Protein AF-A0A8H6WU36-F1 (afdb_monomer_lite)

Foldseek 3Di:
DVLVLVLLLLVLVLLLVLLVLLQWFFFWAFEKEKEWFWWQFQFDPPDQQPPVRLVVLLVVLLLLLVCCVVVVVQFADQQDHQLKGWTFTDPPDLDFFKWKTKMKGKFKAKAFFPFPAAFEDDPQWTWGQGPQRWIWIDHQAFQQWKAWTQTDFDLWTKIKHSAFAAFPVRDTADWGAHVVARPNPRGTITIMIMAIDMDIKMFIAGSPSSGTDDIPPDSQDPGHDHDHDPPDHNVCGPCVSPCCPPSPSLSSSLSSSVSSNPLPFDQPDLPDDDDPRGHGQRSLRVLCCVQQVTDDRPDPDRDHGYPSSVSSSVSSVSSSSSVSSSQPPPDPPDPRPRPGDIMMGIDTDTDGDTDGDVVSVVSSVVSVVSSVVSVVVVVVVPPDPDDDPDPDPDVVVVVVVVVPDVVVVVLVVPQPDDDPVSVVVSVVVVVVVVQPPDPDPSVVVVVVVVVVVVVVVVVVVLVVLVPPPDDDVVSVVSVVVSVVSVVVSVVVSVVSRDRDHDYDYHYDYDDDDDDDDDDPPPDDPDSVVVVVVVSVVD

Secondary structure (DSSP, 8-state):
-THHHHHHHHHHHHHHHHHHHTS-EEEEEEEEEEEEEEEEPPBP--S---HHHHHHHHHHHHHHGGGHHHHTSTTS-TTEETTEEEPEEPTT---SSEEEEEEEEEEEEEEE----S-EEEETTEEEEE-TTSPEEEEE---TT-EEE-B-SS-SSEEEEESS-EE-TTSPBPPEEEEEEEETTTEEEEEEEEEEEEEEEEEEEEETTT--EEEEES----S-----BPP---GGGTSSGGG-TTSS-HHHHHHHHHHHHS---PBPS-TTS---TTPPPBPHHHHHHHHHTTPPPTT----PPEEHHHHHHHHHHHHHHHHHHHHHT--STT----B--EEEEEEEEEEEEEEE--HHHHHHHHHHHHHHHHHHHHHHHT-------S--SS-HHHHHHHHHH-HHHHHHHHT-SS--HHHHHHHHHHHHHHHHTT--S-HHHHHHHHHHHHHHHHHHHHHHHHTTSTT--HHHHHHHHHHHHHHHHHHHHHTT-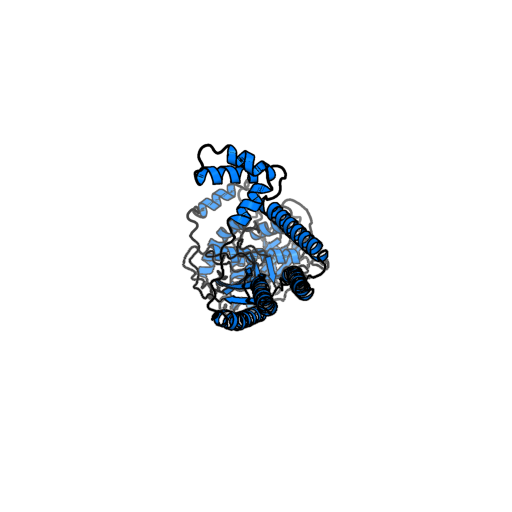-------EEEEE-------PPPPP-TT---HHHHHHHHTTT-

pLDDT: mean 71.91, std 16.68, range [32.38, 98.12]

Sequence (538 aa):
MAALPVATYLAAIFGLHITSSSLFSLVVFNSTRTYSLPTQGLPAFNGTPSSDTVENMIMHTSGSLYFLPSILSNDGNPGLHGGTLYDVLDNARTVPGNATVHATGFNMTCGFLAVPKPFTESNGEWSTLGPSNESLMVMSTQPGIISRVTTANSSMIVFYSTIPIIDSDGQQGPLVPLDPPMNTSIASIQVFQCSLSLVDQVASIDSQTQQIHAVAPDFTKTTSRWIQSPVLAASDLDNGYQNISNGNDLIDAWLTWYKYIPQSAFFLDNNAPPVLGDPKISFSDLYFIQKLNLPAANHTDTRNITLHDFENALSTVVCLHVFGQVSINVHHEFTLSTHSRIGNVIESFAETQLELNPISLFAGLAVSIALMAVSLPLLQSSGVDEDPPINGTGILHAIWMYRNHPELQKTLEHVEHPTDENLRAAGMTLATRRGLQKDQLLTVTHDNAAAWAGIGAALASLWNQMKIPDTPIMGMLSVLTYLAAVLGLHITSSSLFSLVASTSTRTFVTETQSLPAFPPVIGAPDVFDMMTYVAGSF

Structure (mmCIF, N/CA/C/O backbone):
data_AF-A0A8H6WU36-F1
#
_entry.id   AF-A0A8H6WU36-F1
#
loop_
_atom_site.group_PDB
_atom_site.id
_atom_site.type_symbol
_atom_site.label_atom_id
_atom_site.label_alt_id
_atom_site.label_comp_id
_atom_site.label_asym_id
_atom_site.label_entity_id
_atom_site.label_seq_id
_atom_site.pdbx_PDB_ins_code
_atom_site.Cartn_x
_atom_site.Cartn_y
_atom_site.Cartn_z
_atom_site.occupancy
_atom_site.B_iso_or_equiv
_atom_site.auth_seq_id
_atom_site.auth_comp_id
_atom_site.auth_asym_id
_atom_site.auth_atom_id
_atom_site.pdbx_PDB_model_num
ATOM 1 N N . MET A 1 1 ? 31.314 -7.205 -84.774 1.00 50.75 1 MET A N 1
ATOM 2 C CA . MET A 1 1 ? 31.589 -7.983 -83.541 1.00 50.75 1 MET A CA 1
ATOM 3 C C . MET A 1 1 ? 31.683 -7.139 -82.258 1.00 50.75 1 MET A C 1
ATOM 5 O O . MET A 1 1 ? 31.743 -7.725 -81.190 1.00 50.75 1 MET A O 1
ATOM 9 N N . ALA A 1 2 ? 31.589 -5.801 -82.303 1.00 53.50 2 ALA A N 1
ATOM 10 C CA . ALA A 1 2 ? 31.681 -4.943 -81.108 1.00 53.50 2 ALA A CA 1
ATOM 11 C C . ALA A 1 2 ? 30.460 -4.969 -80.152 1.00 53.50 2 ALA A C 1
ATOM 13 O O . ALA A 1 2 ? 30.521 -4.407 -79.066 1.00 53.50 2 ALA A O 1
ATOM 14 N N . ALA A 1 3 ? 29.350 -5.619 -80.523 1.00 53.78 3 ALA A N 1
ATOM 15 C CA . ALA A 1 3 ? 28.119 -5.599 -79.724 1.00 53.78 3 ALA A CA 1
ATOM 16 C C . ALA A 1 3 ? 28.202 -6.441 -78.437 1.00 53.78 3 ALA A C 1
ATOM 18 O O . ALA A 1 3 ? 27.632 -6.059 -77.421 1.00 53.78 3 ALA A O 1
ATOM 19 N N . LEU A 1 4 ? 28.928 -7.564 -78.462 1.00 62.31 4 LEU A N 1
ATOM 20 C CA . LEU A 1 4 ? 29.049 -8.462 -77.312 1.00 62.31 4 LEU A CA 1
ATOM 21 C C . LEU A 1 4 ? 29.760 -7.803 -76.111 1.00 62.31 4 LEU A C 1
ATOM 23 O O . LEU A 1 4 ? 29.192 -7.827 -75.025 1.00 62.31 4 LEU A O 1
ATOM 27 N N . PRO A 1 5 ? 30.936 -7.159 -76.260 1.00 62.81 5 PRO A N 1
ATOM 28 C CA . PRO A 1 5 ? 31.595 -6.506 -75.128 1.00 62.81 5 PRO A CA 1
ATOM 29 C C . PRO A 1 5 ? 30.802 -5.328 -74.548 1.00 62.81 5 PRO A C 1
ATOM 31 O O . PRO A 1 5 ? 30.776 -5.158 -73.331 1.00 62.81 5 PRO A O 1
ATOM 34 N N . VAL A 1 6 ? 30.111 -4.551 -75.392 1.00 65.19 6 VAL A N 1
ATOM 35 C CA . VAL A 1 6 ? 29.241 -3.455 -74.932 1.00 65.19 6 VAL A CA 1
ATOM 36 C C . VAL A 1 6 ? 28.045 -4.006 -74.154 1.00 65.19 6 VAL A C 1
ATOM 38 O O . VAL A 1 6 ? 27.738 -3.506 -73.074 1.00 65.19 6 VAL A O 1
ATOM 41 N N . ALA A 1 7 ? 27.408 -5.072 -74.650 1.00 64.75 7 ALA A N 1
ATOM 42 C CA . ALA A 1 7 ? 26.306 -5.728 -73.952 1.00 64.75 7 ALA A CA 1
ATOM 43 C C . ALA A 1 7 ? 26.747 -6.301 -72.596 1.00 64.75 7 ALA A C 1
ATOM 45 O O . ALA A 1 7 ? 26.042 -6.125 -71.606 1.00 64.75 7 ALA A O 1
ATOM 46 N N . THR A 1 8 ? 27.928 -6.921 -72.521 1.00 66.06 8 THR A N 1
ATOM 47 C CA . THR A 1 8 ? 28.456 -7.474 -71.267 1.00 66.06 8 THR A CA 1
ATOM 48 C C . THR A 1 8 ? 28.835 -6.380 -70.264 1.00 66.06 8 THR A C 1
ATOM 50 O O . THR A 1 8 ? 28.520 -6.502 -69.082 1.00 66.06 8 THR A O 1
ATOM 53 N N . TYR A 1 9 ? 29.449 -5.283 -70.717 1.00 68.06 9 TYR A N 1
ATOM 54 C CA . TYR A 1 9 ? 29.751 -4.127 -69.866 1.00 68.06 9 TYR A CA 1
ATOM 55 C C . TYR A 1 9 ? 28.473 -3.497 -69.291 1.00 68.06 9 TYR A C 1
ATOM 57 O O . TYR A 1 9 ? 28.371 -3.269 -68.086 1.00 68.06 9 TYR A O 1
ATOM 65 N N . LEU A 1 10 ? 27.453 -3.294 -70.128 1.00 63.56 10 LEU A N 1
ATOM 66 C CA . LEU A 1 10 ? 26.166 -2.752 -69.692 1.00 63.56 10 LEU A CA 1
ATOM 67 C C . LEU A 1 10 ? 25.414 -3.705 -68.753 1.00 63.56 10 LEU A C 1
ATOM 69 O O . LEU A 1 10 ? 24.852 -3.245 -67.761 1.00 63.56 10 LEU A O 1
ATOM 73 N N . ALA A 1 11 ? 25.441 -5.016 -69.014 1.00 65.50 11 ALA A N 1
ATOM 74 C CA . ALA A 1 11 ? 24.825 -6.033 -68.157 1.00 65.50 11 ALA A CA 1
ATOM 75 C C . ALA A 1 11 ? 25.452 -6.093 -66.757 1.00 65.50 11 ALA A C 1
ATOM 77 O O . ALA A 1 11 ? 24.795 -6.483 -65.790 1.00 65.50 11 ALA A O 1
ATOM 78 N N . ALA A 1 12 ? 26.708 -5.684 -66.624 1.00 61.34 12 ALA A N 1
ATOM 79 C CA . ALA A 1 12 ? 27.397 -5.768 -65.357 1.00 61.34 12 ALA A CA 1
ATOM 80 C C . ALA A 1 12 ? 27.453 -4.405 -64.618 1.00 61.34 12 ALA A C 1
ATOM 82 O O . ALA A 1 12 ? 27.356 -4.394 -63.393 1.00 61.34 12 ALA A O 1
ATOM 83 N N . ILE A 1 13 ? 27.372 -3.251 -65.308 1.00 65.44 13 ILE A N 1
ATOM 84 C CA . ILE A 1 13 ? 26.910 -1.991 -64.672 1.00 65.44 13 ILE A CA 1
ATOM 85 C C . ILE A 1 13 ? 25.492 -2.176 -64.119 1.00 65.44 13 ILE A C 1
ATOM 87 O O . ILE A 1 13 ? 25.190 -1.746 -63.007 1.00 65.44 13 ILE A O 1
ATOM 91 N N . PHE A 1 14 ? 24.640 -2.868 -64.877 1.00 63.31 14 PHE A N 1
ATOM 92 C CA . PHE A 1 14 ? 23.289 -3.230 -64.468 1.00 63.31 14 PHE A CA 1
ATOM 93 C C . PHE A 1 14 ? 23.292 -4.013 -63.149 1.00 63.31 14 PHE A C 1
ATOM 95 O O . PHE A 1 14 ? 22.656 -3.559 -62.203 1.00 63.31 14 PHE A O 1
ATOM 102 N N . GLY A 1 15 ? 24.076 -5.094 -63.032 1.00 64.38 15 GLY A N 1
ATOM 103 C CA . GLY A 1 15 ? 24.203 -5.861 -61.784 1.00 64.38 15 GLY A CA 1
ATOM 104 C C . GLY A 1 15 ? 24.750 -5.054 -60.590 1.00 64.38 15 GLY A C 1
ATOM 105 O O . GLY A 1 15 ? 24.303 -5.244 -59.455 1.00 64.38 15 GLY A O 1
ATOM 106 N N . LEU A 1 16 ? 25.662 -4.104 -60.831 1.00 63.91 16 LEU A N 1
ATOM 107 C CA . LEU A 1 16 ? 26.177 -3.204 -59.793 1.00 63.91 16 LEU A CA 1
ATOM 108 C C . LEU A 1 16 ? 25.069 -2.291 -59.246 1.00 63.91 16 LEU A C 1
ATOM 110 O O . LEU A 1 16 ? 24.981 -2.055 -58.041 1.00 63.91 16 LEU A O 1
ATOM 114 N N . HIS A 1 17 ? 24.182 -1.809 -60.119 1.00 60.75 17 HIS A N 1
ATOM 115 C CA . HIS A 1 17 ? 23.108 -0.917 -59.699 1.00 60.75 17 HIS A CA 1
ATOM 116 C C . HIS A 1 17 ? 22.026 -1.657 -58.893 1.00 60.75 17 HIS A C 1
ATOM 118 O O . HIS A 1 17 ? 21.604 -1.139 -57.859 1.00 60.75 17 HIS A O 1
ATOM 124 N N . ILE A 1 18 ? 21.668 -2.898 -59.276 1.00 61.38 18 ILE A N 1
ATOM 125 C CA . ILE A 1 18 ? 20.748 -3.767 -58.498 1.00 61.38 18 ILE A CA 1
ATOM 126 C C . ILE A 1 18 ? 21.244 -3.940 -57.071 1.00 61.38 18 ILE A C 1
ATOM 128 O O . ILE A 1 18 ? 20.507 -3.767 -56.102 1.00 61.38 18 ILE A O 1
ATOM 132 N N . THR A 1 19 ? 22.518 -4.302 -56.959 1.00 59.25 19 THR A N 1
ATOM 133 C CA . THR A 1 19 ? 23.109 -4.674 -55.681 1.00 59.25 19 THR A CA 1
ATOM 134 C C . THR A 1 19 ? 23.214 -3.444 -54.789 1.00 59.25 19 THR A C 1
ATOM 136 O O . THR A 1 19 ? 22.813 -3.531 -53.631 1.00 59.25 19 THR A O 1
ATOM 139 N N . SER A 1 20 ? 23.561 -2.274 -55.346 1.00 62.53 20 SER A N 1
ATOM 140 C CA . SER A 1 20 ? 23.655 -1.005 -54.608 1.00 62.53 20 SER A CA 1
ATOM 141 C C . SER A 1 20 ? 22.370 -0.596 -53.873 1.00 62.53 20 SER A C 1
ATOM 143 O O . SER A 1 20 ? 22.440 -0.187 -52.717 1.00 62.53 20 SER A O 1
ATOM 145 N N . SER A 1 21 ? 21.192 -0.767 -54.484 1.00 57.16 21 SER A N 1
ATOM 146 C CA . SER A 1 21 ? 19.910 -0.385 -53.867 1.00 57.16 21 SER A CA 1
ATOM 147 C C . SER A 1 21 ? 19.426 -1.383 -52.810 1.00 57.16 21 SER A C 1
ATOM 149 O O . SER A 1 21 ? 18.617 -1.031 -51.961 1.00 57.16 21 SER A O 1
ATOM 151 N N . SER A 1 22 ? 19.944 -2.613 -52.838 1.00 58.41 22 SER A N 1
ATOM 152 C CA . SER A 1 22 ? 19.630 -3.688 -51.885 1.00 58.41 22 SER A CA 1
ATOM 153 C C . SER A 1 22 ? 20.621 -3.806 -50.717 1.00 58.41 22 SER A C 1
ATOM 155 O O . SER A 1 22 ? 20.485 -4.706 -49.889 1.00 58.41 22 SER A O 1
ATOM 157 N N . LEU A 1 23 ? 21.640 -2.935 -50.658 1.00 56.81 23 LEU A N 1
ATOM 158 C CA . LEU A 1 23 ? 22.662 -2.955 -49.602 1.00 56.81 23 LEU A CA 1
ATOM 159 C C . LEU A 1 23 ? 22.150 -2.440 -48.256 1.00 56.81 23 LEU A C 1
ATOM 161 O O . LEU A 1 23 ? 22.728 -2.773 -47.224 1.00 56.81 23 LEU A O 1
ATOM 165 N N . PHE A 1 24 ? 21.086 -1.640 -48.254 1.00 56.44 24 PHE A N 1
ATOM 166 C CA . PHE A 1 24 ? 20.629 -0.945 -47.059 1.00 56.44 24 PHE A CA 1
ATOM 167 C C . PHE A 1 24 ? 19.189 -1.334 -46.744 1.00 56.44 24 PHE A C 1
ATOM 169 O O . PHE A 1 24 ? 18.258 -0.753 -47.285 1.00 56.44 24 PHE A O 1
ATOM 176 N N . SER A 1 25 ? 18.997 -2.310 -45.857 1.00 60.06 25 SER A N 1
ATOM 177 C CA . SER A 1 25 ? 17.708 -2.495 -45.192 1.00 60.06 25 SER A CA 1
ATOM 178 C C . SER A 1 25 ? 17.774 -1.808 -43.833 1.00 60.06 25 SER A C 1
ATOM 180 O O . SER A 1 25 ? 18.628 -2.131 -43.008 1.00 60.06 25 SER A O 1
ATOM 182 N N . LEU A 1 26 ? 16.905 -0.823 -43.615 1.00 57.69 26 LEU A N 1
ATOM 183 C CA . LEU A 1 26 ? 16.696 -0.229 -42.299 1.00 57.69 26 LEU A CA 1
ATOM 184 C C . LEU A 1 26 ? 15.683 -1.096 -41.570 1.00 57.69 26 LEU A C 1
ATOM 186 O O . LEU A 1 26 ? 14.490 -0.964 -41.810 1.00 57.69 26 LEU A O 1
ATOM 190 N N . VAL A 1 27 ? 16.143 -1.984 -40.697 1.00 61.06 27 VAL A N 1
ATOM 191 C CA . VAL A 1 27 ? 15.247 -2.734 -39.819 1.00 61.06 27 VAL A CA 1
ATOM 192 C C . VAL A 1 27 ? 15.028 -1.916 -38.547 1.00 61.06 27 VAL A C 1
ATOM 194 O O . VAL A 1 27 ? 15.983 -1.482 -37.902 1.00 61.06 27 VAL A O 1
ATOM 197 N N . VAL A 1 28 ? 13.761 -1.672 -38.203 1.00 59.44 28 VAL A N 1
ATOM 198 C CA . VAL A 1 28 ? 13.389 -1.068 -36.920 1.00 59.44 28 VAL A CA 1
ATOM 199 C C . VAL A 1 28 ? 13.316 -2.189 -35.892 1.00 59.44 28 VAL A C 1
ATOM 201 O O . VAL A 1 28 ? 12.447 -3.058 -35.979 1.00 59.44 28 VAL A O 1
ATOM 204 N N . PHE A 1 29 ? 14.232 -2.180 -34.928 1.00 60.62 29 PHE A N 1
ATOM 205 C CA . PHE A 1 29 ? 14.229 -3.136 -33.829 1.00 60.62 29 PHE A CA 1
ATOM 206 C C . PHE A 1 29 ? 13.502 -2.521 -32.644 1.00 60.62 29 PHE A C 1
ATOM 208 O O . PHE A 1 29 ? 13.924 -1.486 -32.132 1.00 60.62 29 PHE A O 1
ATOM 215 N N . ASN A 1 30 ? 12.448 -3.185 -32.170 1.00 60.47 30 ASN A N 1
ATOM 216 C CA . ASN A 1 30 ? 11.981 -2.960 -30.807 1.00 60.47 30 ASN A CA 1
ATOM 217 C C . ASN A 1 30 ? 12.947 -3.699 -29.883 1.00 60.47 30 ASN A C 1
ATOM 219 O O . ASN A 1 30 ? 12.818 -4.903 -29.650 1.00 60.47 30 ASN A O 1
ATOM 223 N N . SER A 1 31 ? 13.959 -2.973 -29.421 1.00 65.50 31 SER A N 1
ATOM 224 C CA . SER A 1 31 ? 14.888 -3.465 -28.420 1.00 65.50 31 SER A CA 1
ATOM 225 C C . SER A 1 31 ? 14.354 -3.088 -27.047 1.00 65.50 31 SER A C 1
ATOM 227 O O . SER A 1 31 ? 13.994 -1.937 -26.794 1.00 65.50 31 SER A O 1
ATOM 229 N N . THR A 1 32 ? 14.291 -4.067 -26.152 1.00 71.19 32 THR A N 1
ATOM 230 C CA . THR A 1 32 ? 14.065 -3.804 -24.731 1.00 71.19 32 THR A CA 1
ATOM 231 C C . THR A 1 32 ? 15.415 -3.814 -24.038 1.00 71.19 32 THR A C 1
ATOM 233 O O . THR A 1 32 ? 16.122 -4.831 -24.071 1.00 71.19 32 THR A O 1
ATOM 236 N N . ARG A 1 33 ? 15.775 -2.709 -23.393 1.00 73.50 33 ARG A N 1
ATOM 237 C CA . ARG A 1 33 ? 16.956 -2.646 -22.541 1.00 73.50 33 ARG A CA 1
ATOM 238 C C . ARG A 1 33 ? 16.520 -2.610 -21.092 1.00 73.50 33 ARG A C 1
ATOM 240 O O . ARG A 1 33 ? 15.725 -1.766 -20.690 1.00 73.50 33 ARG A O 1
ATOM 247 N N . THR A 1 34 ? 17.056 -3.549 -20.324 1.00 76.06 34 THR A N 1
ATOM 248 C CA . THR A 1 34 ? 16.856 -3.576 -18.880 1.00 76.06 34 THR A CA 1
ATOM 249 C C . THR A 1 34 ? 18.011 -2.840 -18.220 1.00 76.06 34 THR A C 1
ATOM 251 O O . THR A 1 34 ? 19.166 -3.236 -18.402 1.00 76.06 34 THR A O 1
ATOM 254 N N . TYR A 1 35 ? 17.705 -1.782 -17.476 1.00 77.56 35 TYR A N 1
ATOM 255 C CA . TYR A 1 35 ? 18.653 -1.092 -16.609 1.00 77.56 35 TYR A CA 1
ATOM 256 C C . TYR A 1 35 ? 18.403 -1.520 -15.180 1.00 77.56 35 TYR A C 1
ATOM 258 O O . TYR A 1 35 ? 17.271 -1.470 -14.708 1.00 77.56 35 TYR A O 1
ATOM 266 N N . SER A 1 36 ? 19.457 -1.896 -14.478 1.00 77.94 36 SER A N 1
ATOM 267 C CA . SER A 1 36 ? 19.373 -2.068 -13.042 1.00 77.94 36 SER A CA 1
ATOM 268 C C . SER A 1 36 ? 19.701 -0.727 -12.371 1.00 77.94 36 SER A C 1
ATOM 270 O O . SER A 1 36 ? 20.796 -0.192 -12.562 1.00 77.94 36 SER A O 1
ATOM 272 N N . LEU A 1 37 ? 18.736 -0.144 -11.660 1.00 78.38 37 LEU A N 1
ATOM 273 C CA . LEU A 1 37 ? 18.883 1.128 -10.951 1.00 78.38 37 LEU A CA 1
ATOM 274 C C . LEU A 1 37 ? 18.899 0.885 -9.438 1.00 78.38 37 LEU A C 1
ATOM 276 O O . LEU A 1 37 ? 18.171 0.010 -8.959 1.00 78.38 37 LEU A O 1
ATOM 280 N N . PRO A 1 38 ? 19.701 1.646 -8.673 1.00 78.12 38 PRO A N 1
ATOM 281 C CA . PRO A 1 38 ? 19.617 1.607 -7.224 1.00 78.12 38 PRO A CA 1
ATOM 282 C C . PRO A 1 38 ? 18.246 2.128 -6.790 1.00 78.12 38 PRO A C 1
ATOM 284 O O . PRO A 1 38 ? 17.782 3.176 -7.252 1.00 78.12 38 PRO A O 1
ATOM 287 N N . THR A 1 39 ? 17.602 1.381 -5.904 1.00 79.62 39 THR A N 1
ATOM 288 C CA . THR A 1 39 ? 16.396 1.830 -5.228 1.00 79.62 39 THR A CA 1
ATOM 289 C C . THR A 1 39 ? 16.744 2.302 -3.824 1.00 79.62 39 THR A C 1
ATOM 291 O O . THR A 1 39 ? 17.599 1.748 -3.125 1.00 79.62 39 THR A O 1
ATOM 294 N N . GLN A 1 40 ? 16.067 3.359 -3.404 1.00 77.00 40 GLN A N 1
ATOM 295 C CA . GLN A 1 40 ? 15.964 3.781 -2.023 1.00 77.00 40 GLN A CA 1
ATOM 296 C C . GLN A 1 40 ? 15.058 2.774 -1.321 1.00 77.00 40 GLN A C 1
ATOM 298 O O . GLN A 1 40 ? 13.837 2.922 -1.291 1.00 77.00 40 GLN A O 1
ATOM 303 N N . GLY A 1 41 ? 15.690 1.691 -0.865 1.00 69.62 41 GLY A N 1
ATOM 304 C CA . GLY A 1 41 ? 15.022 0.592 -0.193 1.00 69.62 41 GLY A CA 1
ATOM 305 C C . GLY A 1 41 ? 14.315 1.051 1.072 1.00 69.62 41 GLY A C 1
ATOM 306 O O . GLY A 1 41 ? 14.836 1.912 1.792 1.00 69.62 41 GLY A O 1
ATOM 307 N N . LEU A 1 42 ? 13.179 0.419 1.381 1.00 67.81 42 LEU A N 1
ATOM 308 C CA . LEU A 1 42 ? 12.638 0.481 2.735 1.00 67.81 42 LEU A CA 1
ATOM 309 C C . LEU A 1 42 ? 13.754 0.158 3.727 1.00 67.81 42 LEU A C 1
ATOM 311 O O . LEU A 1 42 ? 14.502 -0.813 3.540 1.00 67.81 42 LEU A O 1
ATOM 315 N N . PRO A 1 43 ? 13.920 0.978 4.765 1.00 64.25 43 PRO A N 1
ATOM 316 C CA . PRO A 1 43 ? 14.980 0.721 5.696 1.00 64.25 43 PRO A CA 1
ATOM 317 C C . PRO A 1 43 ? 14.729 -0.606 6.413 1.00 64.25 43 PRO A C 1
ATOM 319 O O . PRO A 1 43 ? 13.616 -0.902 6.849 1.00 64.25 43 PRO A O 1
ATOM 322 N N . ALA A 1 44 ? 15.780 -1.415 6.531 1.00 61.88 44 ALA A N 1
ATOM 323 C CA . ALA A 1 44 ? 15.687 -2.628 7.318 1.00 61.88 44 ALA A CA 1
ATOM 324 C C . ALA A 1 44 ? 15.577 -2.229 8.792 1.00 61.88 44 ALA A C 1
ATOM 326 O O . ALA A 1 44 ? 16.469 -1.558 9.320 1.00 61.88 44 ALA A O 1
ATOM 327 N N . PHE A 1 45 ? 14.507 -2.663 9.455 1.00 58.84 45 PHE A N 1
ATOM 328 C CA . PHE A 1 45 ? 14.368 -2.601 10.910 1.00 58.84 45 PHE A CA 1
ATOM 329 C C . PHE A 1 45 ? 15.243 -3.691 11.533 1.00 58.84 45 PHE A C 1
ATOM 331 O O . PHE A 1 45 ? 14.755 -4.635 12.136 1.00 58.84 45 PHE A O 1
ATOM 338 N N . ASN A 1 46 ? 16.553 -3.608 11.306 1.00 54.94 46 ASN A N 1
ATOM 339 C CA . ASN A 1 46 ? 17.509 -4.520 11.909 1.00 54.94 46 ASN A CA 1
ATOM 340 C C . ASN A 1 46 ? 17.932 -3.936 13.252 1.00 54.94 46 ASN A C 1
ATOM 342 O O . ASN A 1 46 ? 18.815 -3.081 13.317 1.00 54.94 46 ASN A O 1
ATOM 346 N N . GLY A 1 47 ? 17.291 -4.409 14.315 1.00 56.84 47 GLY A N 1
ATOM 347 C CA . GLY A 1 47 ? 17.639 -4.059 15.682 1.00 56.84 47 GLY A CA 1
ATOM 348 C C . GLY A 1 47 ? 16.402 -3.846 16.533 1.00 56.84 47 GLY A C 1
ATOM 349 O O . GLY A 1 47 ? 15.495 -3.107 16.160 1.00 56.84 47 GLY A O 1
ATOM 350 N N . THR A 1 48 ? 16.404 -4.451 17.715 1.00 56.91 48 THR A N 1
ATOM 351 C CA . THR A 1 48 ? 15.429 -4.152 18.756 1.00 56.91 48 THR A CA 1
ATOM 352 C C . THR A 1 48 ? 15.633 -2.704 19.199 1.00 56.91 48 THR A C 1
ATOM 354 O O . THR A 1 48 ? 16.693 -2.410 19.770 1.00 56.91 48 THR A O 1
ATOM 357 N N . PRO A 1 49 ? 14.688 -1.781 18.947 1.00 59.22 49 PRO A N 1
ATOM 358 C CA . PRO A 1 49 ? 14.798 -0.448 19.515 1.00 59.22 49 PRO A CA 1
ATOM 359 C C . PRO A 1 49 ? 14.838 -0.598 21.039 1.00 59.22 49 PRO A C 1
ATOM 361 O O . PRO A 1 49 ? 14.077 -1.383 21.612 1.00 59.22 49 PRO A O 1
ATOM 364 N N . SER A 1 50 ? 15.750 0.104 21.717 1.00 65.62 50 SER A N 1
ATOM 365 C CA . SER A 1 50 ? 15.698 0.114 23.179 1.00 65.62 50 SER A CA 1
ATOM 366 C C . SER A 1 50 ? 14.372 0.751 23.614 1.00 65.62 50 SER A C 1
ATOM 368 O O . SER A 1 50 ? 13.844 1.616 22.912 1.00 65.62 50 SER A O 1
ATOM 370 N N . SER A 1 51 ? 13.844 0.334 24.768 1.00 62.72 51 SER A N 1
ATOM 371 C CA . SER A 1 51 ? 12.647 0.909 25.409 1.00 62.72 51 SER A CA 1
ATOM 372 C C . SER A 1 51 ? 12.592 2.441 25.298 1.00 62.72 51 SER A C 1
ATOM 374 O O . SER A 1 51 ? 11.603 2.997 24.827 1.00 62.72 51 SER A O 1
ATOM 376 N N . ASP A 1 52 ? 13.699 3.106 25.634 1.00 66.62 52 ASP A N 1
ATOM 377 C CA . ASP A 1 52 ? 13.812 4.569 25.630 1.00 66.62 52 ASP A CA 1
ATOM 378 C C . ASP A 1 52 ? 13.716 5.161 24.216 1.00 66.62 52 ASP A C 1
ATOM 380 O O . ASP A 1 52 ? 13.184 6.253 24.010 1.00 66.62 52 ASP A O 1
ATOM 384 N N . THR A 1 53 ? 14.195 4.426 23.209 1.00 66.06 53 THR A N 1
ATOM 385 C CA . THR A 1 53 ? 14.117 4.878 21.816 1.00 66.06 53 THR A CA 1
ATOM 386 C C . THR A 1 53 ? 12.693 4.800 21.283 1.00 66.06 53 THR A C 1
ATOM 388 O O . THR A 1 53 ? 12.281 5.652 20.499 1.00 66.06 53 THR A O 1
ATOM 391 N N . VAL A 1 54 ? 11.925 3.799 21.721 1.00 64.38 54 VAL A N 1
ATOM 392 C CA . VAL A 1 54 ? 10.513 3.668 21.357 1.00 64.38 54 VAL A CA 1
ATOM 393 C C . VAL A 1 54 ? 9.716 4.841 21.924 1.00 64.38 54 VAL A C 1
ATOM 395 O O . VAL A 1 54 ? 8.975 5.470 21.174 1.00 64.38 54 VAL A O 1
ATOM 398 N N . GLU A 1 55 ? 9.916 5.189 23.198 1.00 65.38 55 GLU A N 1
ATOM 399 C CA . GLU A 1 55 ? 9.215 6.301 23.860 1.00 65.38 55 GLU A CA 1
ATOM 400 C C . GLU A 1 55 ? 9.503 7.659 23.198 1.00 65.38 55 GLU A C 1
ATOM 402 O O . GLU A 1 55 ? 8.575 8.414 22.886 1.00 65.38 55 GLU A O 1
ATOM 407 N N . ASN A 1 56 ? 10.770 7.933 22.873 1.00 67.12 56 ASN A N 1
ATOM 408 C CA . ASN A 1 56 ? 11.140 9.135 22.121 1.00 67.12 56 ASN A CA 1
ATOM 409 C C . ASN A 1 56 ? 10.533 9.138 20.713 1.00 67.12 56 ASN A C 1
ATOM 411 O O . ASN A 1 56 ? 10.007 10.160 20.266 1.00 67.12 56 ASN A O 1
ATOM 415 N N . MET A 1 57 ? 10.543 7.991 20.025 1.00 64.19 57 MET A N 1
ATOM 416 C CA . MET A 1 57 ? 9.928 7.865 18.707 1.00 64.19 57 MET A CA 1
ATOM 417 C C . MET A 1 57 ? 8.438 8.177 18.778 1.00 64.19 57 MET A C 1
ATOM 419 O O . MET A 1 57 ? 7.970 9.000 18.004 1.00 64.19 57 MET A O 1
ATOM 423 N N . ILE A 1 58 ? 7.708 7.623 19.751 1.00 65.19 58 ILE A N 1
ATOM 424 C CA . ILE A 1 58 ? 6.274 7.874 19.959 1.00 65.19 58 ILE A CA 1
ATOM 425 C C . ILE A 1 58 ? 5.982 9.370 20.078 1.00 65.19 58 ILE A C 1
ATOM 427 O O . ILE A 1 58 ? 5.086 9.873 19.393 1.00 65.19 58 ILE A O 1
ATOM 431 N N . MET A 1 59 ? 6.749 10.101 20.890 1.00 64.31 59 MET A N 1
ATOM 432 C CA . MET A 1 59 ? 6.550 11.545 21.028 1.00 64.31 59 MET A CA 1
ATOM 433 C C . MET A 1 59 ? 6.729 12.276 19.692 1.00 64.31 59 MET A C 1
ATOM 435 O O . MET A 1 59 ? 5.883 13.096 19.331 1.00 64.31 59 MET A O 1
ATOM 439 N N . HIS A 1 60 ? 7.742 11.925 18.898 1.00 65.56 60 HIS A N 1
ATOM 440 C CA . HIS A 1 60 ? 7.947 12.514 17.572 1.00 65.56 60 HIS A CA 1
ATOM 441 C C . HIS A 1 60 ? 6.926 12.028 16.522 1.00 65.56 60 HIS A C 1
ATOM 443 O O . HIS A 1 60 ? 6.524 12.802 15.648 1.00 65.56 60 HIS A O 1
ATOM 449 N N . THR A 1 61 ? 6.422 10.792 16.634 1.00 61.47 61 THR A N 1
ATOM 450 C CA . THR A 1 61 ? 5.392 10.231 15.740 1.00 61.47 61 THR A CA 1
ATOM 451 C C . THR A 1 61 ? 4.079 11.000 15.837 1.00 61.47 61 THR A C 1
ATOM 453 O O . THR A 1 61 ? 3.412 11.203 14.822 1.00 61.47 61 THR A O 1
ATOM 456 N N . SER A 1 62 ? 3.733 11.504 17.025 1.00 63.22 62 SER A N 1
ATOM 457 C CA . SER A 1 62 ? 2.530 12.317 17.208 1.00 63.22 62 SER A CA 1
ATOM 458 C C . SER A 1 62 ? 2.561 13.586 16.345 1.00 63.22 62 SER A C 1
ATOM 460 O O . SER A 1 62 ? 1.535 13.980 15.799 1.00 63.22 62 SER A O 1
ATOM 462 N N . GLY A 1 63 ? 3.754 14.153 16.115 1.00 64.25 63 GLY A N 1
ATOM 463 C CA . GLY A 1 63 ? 3.996 15.252 15.177 1.00 64.25 63 GLY A CA 1
ATOM 464 C C . GLY A 1 63 ? 3.837 14.845 13.707 1.00 64.25 63 GLY A C 1
ATOM 465 O O . GLY A 1 63 ? 3.308 15.606 12.902 1.00 64.25 63 GLY A O 1
ATOM 466 N N . SER A 1 64 ? 4.239 13.621 13.352 1.00 62.88 64 SER A N 1
ATOM 467 C CA . SER A 1 64 ? 4.142 13.106 11.976 1.00 62.88 64 SER A CA 1
ATOM 468 C C . SER A 1 64 ? 2.706 12.936 11.485 1.00 62.88 64 SER A C 1
ATOM 470 O O . SER A 1 64 ? 2.407 13.183 10.317 1.00 62.88 64 SER A O 1
ATOM 472 N N . LEU A 1 65 ? 1.806 12.572 12.401 1.00 63.72 65 LEU A N 1
ATOM 473 C CA . LEU A 1 65 ? 0.385 12.378 12.130 1.00 63.72 65 LEU A CA 1
ATOM 474 C C . LEU A 1 65 ? -0.294 13.673 11.648 1.00 63.72 65 LEU A C 1
ATOM 476 O O . LEU A 1 65 ? -1.245 13.604 10.875 1.00 63.72 65 LEU A O 1
ATOM 480 N N . TYR A 1 66 ? 0.233 14.853 11.996 1.00 64.88 66 TYR A N 1
ATOM 481 C CA . TYR A 1 66 ? -0.264 16.132 11.471 1.00 64.88 66 TYR A CA 1
ATOM 482 C C . TYR A 1 66 ? -0.019 16.307 9.970 1.00 64.88 66 TYR A C 1
ATOM 484 O O . TYR A 1 66 ? -0.749 17.053 9.322 1.00 64.88 66 TYR A O 1
ATOM 492 N N . PHE A 1 67 ? 0.966 15.612 9.397 1.00 66.56 67 PHE A N 1
ATOM 493 C CA . PHE A 1 67 ? 1.203 15.619 7.953 1.00 66.56 67 PHE A CA 1
ATOM 494 C C . PHE A 1 67 ? 0.324 14.611 7.214 1.00 66.56 67 PHE A C 1
ATOM 496 O O . PHE A 1 67 ? 0.332 14.601 5.980 1.00 66.56 67 PHE A O 1
ATOM 503 N N . LEU A 1 68 ? -0.470 13.796 7.924 1.00 66.88 68 LEU A N 1
ATOM 504 C CA . LEU A 1 68 ? -1.376 12.848 7.286 1.00 66.88 68 LEU A CA 1
ATOM 505 C C . LEU A 1 68 ? -2.274 13.527 6.256 1.00 66.88 68 LEU A C 1
ATOM 507 O O . LEU A 1 68 ? -2.230 13.069 5.130 1.00 66.88 68 LEU A O 1
ATOM 511 N N . PRO A 1 69 ? -3.009 14.624 6.515 1.00 65.38 69 PRO A N 1
ATOM 512 C CA . PRO A 1 69 ? -3.886 15.217 5.500 1.00 65.38 69 PRO A CA 1
ATOM 513 C C . PRO A 1 69 ? -3.170 15.552 4.182 1.00 65.38 69 PRO A C 1
ATOM 515 O O . PRO A 1 69 ? -3.723 15.315 3.110 1.00 65.38 69 PRO A O 1
ATOM 518 N N . SER A 1 70 ? -1.920 16.028 4.245 1.00 67.88 70 SER A N 1
ATOM 519 C CA . SER A 1 70 ? -1.082 16.245 3.058 1.00 67.88 70 SER A CA 1
ATOM 520 C C . SER A 1 70 ? -0.631 14.937 2.401 1.00 67.88 70 SER A C 1
ATOM 522 O O . SER A 1 70 ? -0.689 14.816 1.178 1.00 67.88 70 SER A O 1
ATOM 524 N N . ILE A 1 71 ? -0.246 13.932 3.194 1.00 65.81 71 ILE A N 1
ATOM 525 C CA . ILE A 1 71 ? 0.167 12.611 2.696 1.00 65.81 71 ILE A CA 1
ATOM 526 C C . ILE A 1 71 ? -1.030 11.842 2.092 1.00 65.81 71 ILE A C 1
ATOM 528 O O . ILE A 1 71 ? -0.880 11.096 1.129 1.00 65.81 71 ILE A O 1
ATOM 532 N N . LEU A 1 72 ? -2.234 12.076 2.617 1.00 64.56 72 LEU A N 1
ATOM 533 C CA . LEU A 1 72 ? -3.504 11.460 2.231 1.00 64.56 72 LEU A CA 1
ATOM 534 C C . LEU A 1 72 ? -4.042 11.937 0.888 1.00 64.56 72 LEU A C 1
ATOM 536 O O . LEU A 1 72 ? -4.961 11.312 0.352 1.00 64.56 72 LEU A O 1
ATOM 540 N N . SER A 1 73 ? -3.468 12.998 0.315 1.00 71.56 73 SER A N 1
ATOM 541 C CA . SER A 1 73 ? -3.621 13.281 -1.112 1.00 71.56 73 SER A CA 1
ATOM 542 C C . SER A 1 73 ? -2.834 12.225 -1.909 1.00 71.56 73 SER A C 1
ATOM 544 O O . SER A 1 73 ? -1.741 12.451 -2.413 1.00 71.56 73 SER A O 1
ATOM 546 N N . ASN A 1 74 ? -3.395 11.011 -1.928 1.00 56.00 74 ASN A N 1
ATOM 547 C CA . ASN A 1 74 ? -2.813 9.719 -2.315 1.00 56.00 74 ASN A CA 1
ATOM 548 C C . ASN A 1 74 ? -2.118 9.655 -3.687 1.00 56.00 74 ASN A C 1
ATOM 550 O O . ASN A 1 74 ? -1.475 8.652 -3.984 1.00 56.00 74 ASN A O 1
ATOM 554 N N . ASP A 1 75 ? -2.231 10.685 -4.518 1.00 63.88 75 ASP A N 1
ATOM 555 C CA . ASP A 1 75 ? -1.734 10.659 -5.891 1.00 63.88 75 ASP A CA 1
ATOM 556 C C . ASP A 1 75 ? -0.298 11.198 -6.024 1.00 63.88 75 ASP A C 1
ATOM 558 O O . ASP A 1 75 ? 0.259 11.190 -7.118 1.00 63.88 75 ASP A O 1
ATOM 562 N N . GLY A 1 76 ? 0.327 11.675 -4.940 1.00 71.69 76 GLY A N 1
ATOM 563 C CA . GLY A 1 76 ? 1.546 12.486 -5.049 1.00 71.69 76 GLY A CA 1
ATOM 564 C C . GLY A 1 76 ? 2.815 11.978 -4.375 1.00 71.69 76 GLY A C 1
ATOM 565 O O . GLY A 1 76 ? 3.858 12.570 -4.630 1.00 71.69 76 GLY A O 1
ATOM 566 N N . ASN A 1 77 ? 2.765 10.956 -3.516 1.00 85.88 77 ASN A N 1
ATOM 567 C CA . ASN A 1 77 ? 3.911 10.601 -2.667 1.00 85.88 77 ASN A CA 1
ATOM 568 C C . ASN A 1 77 ? 4.650 9.362 -3.200 1.00 85.88 77 ASN A C 1
ATOM 570 O O . ASN A 1 77 ? 4.141 8.247 -3.049 1.00 85.88 77 ASN A O 1
ATOM 574 N N . PRO A 1 78 ? 5.851 9.519 -3.795 1.00 88.50 78 PRO A N 1
ATOM 575 C CA . PRO A 1 78 ? 6.686 8.385 -4.159 1.00 88.50 78 PRO A CA 1
ATOM 576 C C . PRO A 1 78 ? 6.983 7.516 -2.935 1.00 88.50 78 PRO A C 1
ATOM 578 O O . PRO A 1 78 ? 7.305 8.019 -1.859 1.00 88.50 78 PRO A O 1
ATOM 581 N N . GLY A 1 79 ? 6.875 6.204 -3.112 1.00 89.69 79 GLY A N 1
ATOM 582 C CA . GLY A 1 79 ? 7.167 5.195 -2.092 1.00 89.69 79 GLY A CA 1
ATOM 583 C C . GLY A 1 79 ? 5.972 4.739 -1.252 1.00 89.69 79 GLY A C 1
ATOM 584 O O . GLY A 1 79 ? 6.115 3.820 -0.446 1.00 89.69 79 GLY A O 1
ATOM 585 N N . LEU A 1 80 ? 4.788 5.325 -1.454 1.00 91.56 80 LEU A N 1
ATOM 586 C CA . LEU A 1 80 ? 3.561 4.964 -0.745 1.00 91.56 80 LEU A CA 1
ATOM 587 C C . LEU A 1 80 ? 2.371 4.850 -1.707 1.00 91.56 80 LEU A C 1
ATOM 589 O O . LEU A 1 80 ? 2.104 5.758 -2.490 1.00 91.56 80 LEU A O 1
ATOM 593 N N . HIS A 1 81 ? 1.617 3.751 -1.631 1.00 92.38 81 HIS A N 1
ATOM 594 C CA . HIS A 1 81 ? 0.323 3.632 -2.303 1.00 92.38 81 HIS A CA 1
ATOM 595 C C . HIS A 1 81 ? -0.635 2.711 -1.542 1.00 92.38 81 HIS A C 1
ATOM 597 O O . HIS A 1 81 ? -0.441 1.496 -1.472 1.00 92.38 81 HIS A O 1
ATOM 603 N N . GLY A 1 82 ? -1.701 3.292 -0.983 1.00 92.25 82 GLY A N 1
ATOM 604 C CA . GLY A 1 82 ? -2.663 2.554 -0.164 1.00 92.25 82 GLY A CA 1
ATOM 605 C C . GLY A 1 82 ? -1.972 1.843 1.003 1.00 92.25 82 GLY A C 1
ATOM 606 O O . GLY A 1 82 ? -1.201 2.449 1.743 1.00 92.25 82 GLY A O 1
ATOM 607 N N . GLY A 1 83 ? -2.216 0.543 1.141 1.00 93.25 83 GLY A N 1
ATOM 608 C CA . GLY A 1 83 ? -1.560 -0.310 2.134 1.00 93.25 83 GLY A CA 1
ATOM 609 C C . GLY A 1 83 ? -0.147 -0.776 1.774 1.00 93.25 83 GLY A C 1
ATOM 610 O O . GLY A 1 83 ? 0.349 -1.689 2.427 1.00 93.25 83 GLY A O 1
ATOM 611 N N . THR A 1 84 ? 0.462 -0.252 0.706 1.00 94.19 84 THR A N 1
ATOM 612 C CA . THR A 1 84 ? 1.747 -0.728 0.169 1.00 94.19 84 THR A CA 1
ATOM 613 C C . THR A 1 84 ? 2.821 0.344 0.275 1.00 94.19 84 THR A C 1
ATOM 615 O O . THR A 1 84 ? 2.622 1.471 -0.183 1.00 94.19 84 THR A O 1
ATOM 618 N N . LEU A 1 85 ? 3.984 -0.035 0.801 1.00 93.00 85 LEU A N 1
ATOM 619 C CA . LEU A 1 85 ? 5.215 0.741 0.676 1.00 93.00 85 LEU A CA 1
ATOM 620 C C . LEU A 1 85 ? 6.081 0.151 -0.424 1.00 93.00 85 LEU A C 1
ATOM 622 O O . LEU A 1 85 ? 6.189 -1.066 -0.529 1.00 93.00 85 LEU A O 1
ATOM 626 N N . TYR A 1 86 ? 6.711 0.989 -1.234 1.00 92.69 86 TYR A N 1
ATOM 627 C CA . TYR A 1 86 ? 7.588 0.535 -2.309 1.00 92.69 86 TYR A CA 1
ATOM 628 C C . TYR A 1 86 ? 8.871 1.348 -2.355 1.00 92.69 86 TYR A C 1
ATOM 630 O O . TYR A 1 86 ? 8.912 2.496 -1.917 1.00 92.69 86 TYR A O 1
ATOM 638 N N . ASP A 1 87 ? 9.929 0.740 -2.878 1.00 90.75 87 ASP A N 1
ATOM 639 C CA . ASP A 1 87 ? 11.201 1.435 -2.985 1.00 90.75 87 ASP A CA 1
ATOM 640 C C . ASP A 1 87 ? 11.133 2.537 -4.055 1.00 90.75 87 ASP A C 1
ATOM 642 O O . ASP A 1 87 ? 10.545 2.360 -5.125 1.00 90.75 87 ASP A O 1
ATOM 646 N N . VAL A 1 88 ? 11.796 3.664 -3.803 1.00 89.38 88 VAL A N 1
ATOM 647 C CA . VAL A 1 88 ? 11.826 4.808 -4.729 1.00 89.38 88 VAL A CA 1
ATOM 648 C C . VAL A 1 88 ? 13.109 4.776 -5.562 1.00 89.38 88 VAL A C 1
ATOM 650 O O . VAL A 1 88 ? 14.171 4.433 -5.053 1.00 89.38 88 VAL A O 1
ATOM 653 N N . LEU A 1 89 ? 13.054 5.111 -6.853 1.00 87.88 89 LEU A N 1
ATOM 654 C CA . LEU A 1 89 ? 14.265 5.183 -7.684 1.00 87.88 89 LEU A CA 1
ATOM 655 C C . LEU A 1 89 ? 15.118 6.390 -7.287 1.00 87.88 89 LEU A C 1
ATOM 657 O O . LEU A 1 89 ? 14.593 7.484 -7.095 1.00 87.88 89 LEU A O 1
ATOM 661 N N . ASP A 1 90 ? 16.440 6.219 -7.220 1.00 84.44 90 ASP A N 1
ATOM 662 C CA . ASP A 1 90 ? 17.325 7.356 -6.973 1.00 84.44 90 ASP A CA 1
ATOM 663 C C . ASP A 1 90 ? 17.286 8.346 -8.158 1.00 84.44 90 ASP A C 1
ATOM 665 O O . ASP A 1 90 ? 17.494 7.975 -9.318 1.00 84.44 90 ASP A O 1
ATOM 669 N N . ASN A 1 91 ? 17.012 9.621 -7.864 1.00 69.38 91 ASN A N 1
ATOM 670 C CA . ASN A 1 91 ? 16.621 10.679 -8.810 1.00 69.38 91 ASN A CA 1
ATOM 671 C C . ASN A 1 91 ? 17.667 11.021 -9.888 1.00 69.38 91 ASN A C 1
ATOM 673 O O . ASN A 1 91 ? 17.423 11.869 -10.746 1.00 69.38 91 ASN A O 1
ATOM 677 N N . ALA A 1 92 ? 18.852 10.411 -9.857 1.00 57.72 92 ALA A N 1
ATOM 678 C CA . ALA A 1 92 ? 19.982 10.861 -10.654 1.00 57.72 92 ALA A CA 1
ATOM 679 C C . ALA A 1 92 ? 19.772 10.712 -12.172 1.00 57.72 92 ALA A C 1
ATOM 681 O O . ALA A 1 92 ? 20.386 11.478 -12.917 1.00 57.72 92 ALA A O 1
ATOM 682 N N . ARG A 1 93 ? 18.958 9.752 -12.655 1.00 62.62 93 ARG A N 1
ATOM 683 C CA . ARG A 1 93 ? 18.733 9.497 -14.100 1.00 62.62 93 ARG A CA 1
ATOM 684 C C . ARG A 1 93 ? 17.413 8.756 -14.367 1.00 62.62 93 ARG A C 1
ATOM 686 O O . ARG A 1 93 ? 17.415 7.536 -14.518 1.00 62.62 93 ARG A O 1
ATOM 693 N N . THR A 1 94 ? 16.291 9.465 -14.470 1.00 65.38 94 THR A N 1
ATOM 694 C CA . THR A 1 94 ? 15.004 8.843 -14.825 1.00 65.38 94 THR A CA 1
ATOM 695 C C . THR A 1 94 ? 14.936 8.549 -16.331 1.00 65.38 94 THR A C 1
ATOM 697 O O . THR A 1 94 ? 14.573 9.384 -17.158 1.00 65.38 94 THR A O 1
ATOM 700 N N . VAL A 1 95 ? 15.353 7.338 -16.708 1.00 79.69 95 VAL A N 1
ATOM 701 C CA . VAL A 1 95 ? 15.152 6.786 -18.059 1.00 79.69 95 VAL A CA 1
ATOM 702 C C . VAL A 1 95 ? 13.656 6.539 -18.252 1.00 79.69 95 VAL A C 1
ATOM 704 O O . VAL A 1 95 ? 13.121 5.803 -17.430 1.00 79.69 95 VAL A O 1
ATOM 707 N N . PRO A 1 96 ? 12.974 7.091 -19.273 1.00 85.50 96 PRO A N 1
ATOM 708 C CA . PRO A 1 96 ? 11.541 6.869 -19.485 1.00 85.50 96 PRO A CA 1
ATOM 709 C C . PRO A 1 96 ? 11.202 5.376 -19.589 1.00 85.50 96 PRO A C 1
ATOM 711 O O . PRO A 1 96 ? 11.827 4.644 -20.352 1.00 85.50 96 PRO A O 1
ATOM 714 N N . GLY A 1 97 ? 10.201 4.921 -18.836 1.00 86.75 97 GLY A N 1
ATOM 715 C CA . GLY A 1 97 ? 9.734 3.538 -18.882 1.00 86.75 97 GLY A CA 1
ATOM 716 C C . GLY A 1 97 ? 9.096 3.075 -17.577 1.00 86.75 97 GLY A C 1
ATOM 717 O O . GLY A 1 97 ? 8.966 3.832 -16.620 1.00 86.75 97 GLY A O 1
ATOM 718 N N . ASN A 1 98 ? 8.723 1.798 -17.534 1.00 90.31 98 ASN A N 1
ATOM 719 C CA . ASN A 1 98 ? 8.224 1.177 -16.313 1.00 90.31 98 ASN A CA 1
ATOM 720 C C . ASN A 1 98 ? 9.383 0.495 -15.578 1.00 90.31 98 ASN A C 1
ATOM 722 O O . ASN A 1 98 ? 10.151 -0.278 -16.162 1.00 90.31 98 ASN A O 1
ATOM 726 N N . ALA A 1 99 ? 9.489 0.772 -14.286 1.00 90.62 99 ALA A N 1
ATOM 727 C CA . ALA A 1 99 ? 10.430 0.155 -13.372 1.00 90.62 99 ALA A CA 1
ATOM 728 C C . ALA A 1 99 ? 9.712 -0.829 -12.457 1.00 90.62 99 ALA A C 1
ATOM 730 O O . ALA A 1 99 ? 8.666 -0.513 -11.907 1.00 90.62 99 ALA A O 1
ATOM 731 N N . THR A 1 100 ? 10.282 -2.011 -12.257 1.00 91.88 100 THR A N 1
ATOM 732 C CA . THR A 1 100 ? 9.847 -2.933 -11.208 1.00 91.88 100 THR A CA 1
ATOM 733 C C . THR A 1 100 ? 10.730 -2.746 -9.984 1.00 91.88 100 THR A C 1
ATOM 735 O O . THR A 1 100 ? 11.950 -2.936 -10.068 1.00 91.88 100 THR A O 1
ATOM 738 N N . VAL A 1 101 ? 10.114 -2.395 -8.861 1.00 91.69 101 VAL A N 1
ATOM 739 C CA . VAL A 1 101 ? 10.755 -2.186 -7.561 1.00 91.69 101 VAL A CA 1
ATOM 740 C C . VAL A 1 101 ? 10.179 -3.148 -6.528 1.00 91.69 101 VAL A C 1
ATOM 742 O O . VAL A 1 101 ? 9.077 -3.680 -6.693 1.00 91.69 101 VAL A O 1
ATOM 745 N N . HIS A 1 102 ? 10.938 -3.393 -5.464 1.00 91.56 102 HIS A N 1
ATOM 746 C CA . HIS A 1 102 ? 10.433 -4.157 -4.333 1.00 91.56 102 HIS A CA 1
ATOM 747 C C . HIS A 1 102 ? 9.366 -3.346 -3.595 1.00 91.56 102 HIS A C 1
ATOM 749 O O . HIS A 1 102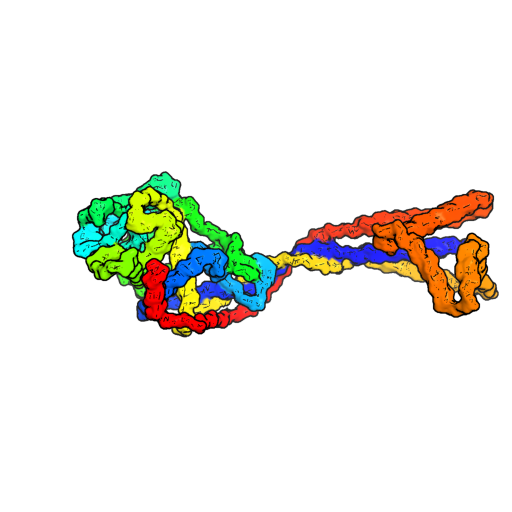 ? 9.451 -2.120 -3.505 1.00 91.56 102 HIS A O 1
ATOM 755 N N . ALA A 1 103 ? 8.365 -4.043 -3.077 1.00 92.12 103 ALA A N 1
ATOM 756 C CA . ALA A 1 103 ? 7.297 -3.459 -2.298 1.00 92.12 103 ALA A CA 1
ATOM 757 C C . ALA A 1 103 ? 6.929 -4.370 -1.124 1.00 92.12 103 ALA A C 1
ATOM 759 O O . ALA A 1 1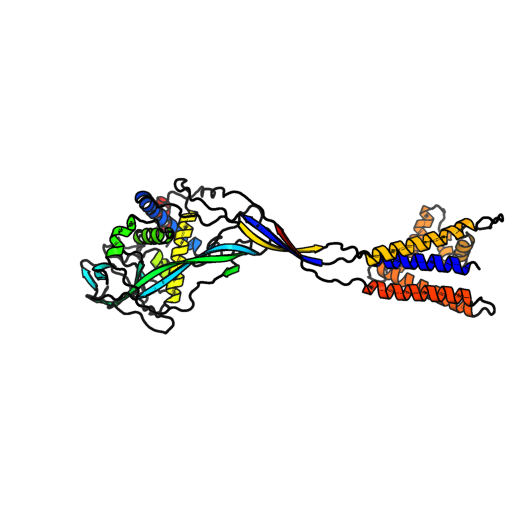03 ? 7.127 -5.583 -1.168 1.00 92.12 103 ALA A O 1
ATOM 760 N N . THR A 1 104 ? 6.396 -3.776 -0.067 1.00 92.75 104 THR A N 1
ATOM 761 C CA . THR A 1 104 ? 5.907 -4.471 1.118 1.00 92.75 104 THR A CA 1
ATOM 762 C C . THR A 1 104 ? 4.486 -4.010 1.401 1.00 92.75 104 THR A C 1
ATOM 764 O O . THR A 1 104 ? 4.227 -2.832 1.660 1.00 92.75 104 THR A O 1
ATOM 767 N N . GLY A 1 105 ? 3.567 -4.965 1.347 1.00 94.00 105 GLY A N 1
ATOM 768 C CA . GLY A 1 105 ? 2.158 -4.791 1.642 1.00 94.00 105 GLY A CA 1
ATOM 769 C C . GLY A 1 105 ? 1.834 -5.060 3.104 1.00 94.00 105 GLY A C 1
ATOM 770 O O . GLY A 1 105 ? 2.290 -6.053 3.671 1.00 94.00 105 GLY A O 1
ATOM 771 N N . PHE A 1 106 ? 1.008 -4.212 3.711 1.00 94.06 106 PHE A N 1
ATOM 772 C CA . PHE A 1 106 ? 0.535 -4.371 5.086 1.00 94.06 106 PHE A CA 1
ATOM 773 C C . PHE A 1 106 ? -0.843 -5.025 5.081 1.00 94.06 106 PHE A C 1
ATOM 775 O O . PHE A 1 106 ? -1.863 -4.350 5.038 1.00 94.06 106 PHE A O 1
ATOM 782 N N . ASN A 1 107 ? -0.913 -6.348 5.111 1.00 95.44 107 ASN A N 1
ATOM 783 C CA . ASN A 1 107 ? -2.184 -7.059 5.063 1.00 95.44 107 ASN A CA 1
ATOM 784 C C . ASN A 1 107 ? -2.803 -7.192 6.465 1.00 95.44 107 ASN A C 1
ATOM 786 O O . ASN A 1 107 ? -2.266 -7.886 7.333 1.00 95.44 107 ASN A O 1
ATOM 790 N N . MET A 1 108 ? -3.959 -6.555 6.665 1.00 95.12 108 MET A N 1
ATOM 791 C CA . MET A 1 108 ? -4.718 -6.590 7.916 1.00 95.12 108 MET A CA 1
ATOM 792 C C . MET A 1 108 ? -5.841 -7.610 7.838 1.00 95.12 108 MET A C 1
ATOM 794 O O . MET A 1 108 ? -6.658 -7.547 6.926 1.00 95.12 108 MET A O 1
ATOM 798 N N . THR A 1 109 ? -5.928 -8.515 8.810 1.00 95.62 109 THR A N 1
ATOM 799 C CA . THR A 1 109 ? -7.053 -9.453 8.949 1.00 95.62 109 THR A CA 1
ATOM 800 C C . THR A 1 109 ? -7.695 -9.311 10.314 1.00 95.62 109 THR A C 1
ATOM 802 O O . THR A 1 109 ? -7.004 -9.371 11.324 1.00 95.62 109 THR A O 1
ATOM 805 N N . CYS A 1 110 ? -9.007 -9.124 10.340 1.00 96.62 110 CYS A N 1
ATOM 806 C CA . CYS A 1 110 ? -9.795 -8.887 11.531 1.00 96.62 110 CYS A CA 1
ATOM 807 C C . CYS A 1 110 ? -10.754 -10.054 11.789 1.00 96.62 110 CYS A C 1
ATOM 809 O O . CYS A 1 110 ? -11.371 -10.609 10.881 1.00 96.62 110 CYS A O 1
ATOM 811 N N . GLY A 1 111 ? -10.887 -10.416 13.060 1.00 96.25 111 GLY A N 1
ATOM 812 C CA . GLY A 1 111 ? -11.820 -11.419 13.551 1.00 96.25 111 GLY A CA 1
ATOM 813 C C . GLY A 1 111 ? -12.579 -10.899 14.762 1.00 96.25 111 GLY A C 1
ATOM 814 O O . GLY A 1 111 ? -12.118 -9.998 15.461 1.00 96.25 111 GLY A O 1
ATOM 815 N N . PHE A 1 112 ? -13.756 -11.451 15.033 1.00 95.19 112 PHE A N 1
ATOM 816 C CA . PHE A 1 112 ? -14.514 -11.037 16.209 1.00 95.19 112 PHE A CA 1
ATOM 817 C C . PHE A 1 112 ? -13.892 -11.597 17.487 1.00 95.19 112 PHE A C 1
ATOM 819 O O . PHE A 1 112 ? -13.347 -12.707 17.501 1.00 95.19 112 PHE A O 1
ATOM 826 N N . LEU A 1 113 ? -14.013 -10.836 18.573 1.00 93.50 113 LEU A N 1
ATOM 827 C CA . LEU A 1 113 ? -13.554 -11.251 19.890 1.00 93.50 113 LEU A CA 1
ATOM 828 C C . LEU A 1 113 ? -14.745 -11.747 20.713 1.00 93.50 113 LEU A C 1
ATOM 830 O O . LEU A 1 113 ? -15.733 -11.036 20.890 1.00 93.50 113 LEU A O 1
ATOM 834 N N . ALA A 1 114 ? -14.665 -12.974 21.225 1.00 91.94 114 ALA A N 1
ATOM 835 C CA . ALA A 1 114 ? -15.708 -13.526 22.084 1.00 91.94 114 ALA A CA 1
ATOM 836 C C . ALA A 1 114 ? -15.605 -12.918 23.490 1.00 91.94 114 ALA A C 1
ATOM 838 O O . ALA A 1 114 ? -14.862 -13.414 24.334 1.00 91.94 114 ALA A O 1
ATOM 839 N N . VAL A 1 115 ? -16.338 -11.834 23.741 1.00 91.31 115 VAL A N 1
ATOM 840 C CA . VAL A 1 115 ? -16.368 -11.191 25.058 1.00 91.31 115 VAL A CA 1
ATOM 841 C C . VAL A 1 115 ? -17.411 -11.894 25.943 1.00 91.31 115 VAL A C 1
ATOM 843 O O . VAL A 1 115 ? -18.600 -11.860 25.626 1.00 91.31 115 VAL A O 1
ATOM 846 N N . PRO A 1 116 ? -17.007 -12.546 27.050 1.00 90.44 116 PRO A N 1
ATOM 847 C CA . PRO A 1 116 ? -17.901 -13.390 27.845 1.00 90.44 116 PRO A CA 1
ATOM 848 C C . PRO A 1 116 ? -18.874 -12.602 28.733 1.00 90.44 116 PRO A C 1
ATOM 850 O O . PRO A 1 116 ? -19.849 -13.173 29.221 1.00 90.44 116 PRO A O 1
ATOM 853 N N . LYS A 1 117 ? -18.595 -11.321 29.000 1.00 93.88 117 LYS A N 1
ATOM 854 C CA . LYS A 1 117 ? -19.361 -10.476 29.924 1.00 93.88 117 LYS A CA 1
ATOM 855 C C . LYS A 1 117 ? -19.670 -9.109 29.305 1.00 93.88 117 LYS A C 1
ATOM 857 O O . LYS A 1 117 ? -18.843 -8.610 28.539 1.00 93.88 117 LYS A O 1
ATOM 862 N N . PRO A 1 118 ? -20.812 -8.486 29.656 1.00 95.12 118 PRO A N 1
ATOM 863 C CA . PRO A 1 118 ? -21.081 -7.096 29.296 1.00 95.12 118 PRO A CA 1
ATOM 864 C C . PRO A 1 118 ? -19.962 -6.183 29.798 1.00 95.12 118 PRO A C 1
ATOM 866 O O . PRO A 1 118 ? -19.300 -6.496 30.791 1.00 95.12 118 PRO A O 1
ATOM 869 N N . PHE A 1 119 ? -19.780 -5.047 29.132 1.00 95.19 119 PHE A N 1
ATOM 870 C CA . PHE A 1 119 ? -18.949 -3.991 29.694 1.00 95.19 119 PHE A CA 1
ATOM 871 C C . PHE A 1 119 ? -19.687 -3.297 30.832 1.00 95.19 119 PHE A C 1
ATOM 873 O O . PHE A 1 119 ? -20.846 -2.918 30.670 1.00 95.19 119 PHE A O 1
ATOM 880 N N . THR A 1 120 ? -18.987 -3.093 31.942 1.00 95.69 120 THR A N 1
ATOM 881 C CA . THR A 1 120 ? -19.487 -2.369 33.112 1.00 95.69 120 THR A CA 1
ATOM 882 C C . THR A 1 120 ? -18.826 -1.005 33.216 1.00 95.69 120 THR A C 1
ATOM 884 O O . THR A 1 120 ? -17.605 -0.906 33.062 1.00 95.69 120 THR A O 1
ATOM 887 N N . GLU A 1 121 ? -19.614 0.032 33.484 1.00 93.75 121 GLU A N 1
ATOM 888 C CA . GLU A 1 121 ? -19.104 1.392 33.677 1.00 93.75 121 GLU A CA 1
ATOM 889 C C . GLU A 1 121 ? -18.484 1.586 35.065 1.00 93.75 121 GLU A C 1
ATOM 891 O O . GLU A 1 121 ? -18.977 1.088 36.079 1.00 93.75 121 GLU A O 1
ATOM 896 N N . SER A 1 122 ? -17.383 2.327 35.090 1.00 92.94 122 SER A N 1
ATOM 897 C CA . SER A 1 122 ? -16.748 2.844 36.291 1.00 92.94 122 SER A CA 1
ATOM 898 C C . SER A 1 122 ? -16.047 4.158 35.949 1.00 92.94 122 SER A C 1
ATOM 900 O O . SER A 1 122 ? -15.004 4.149 35.301 1.00 92.94 122 SER A O 1
ATOM 902 N N . ASN A 1 123 ? -16.574 5.283 36.435 1.00 87.69 123 ASN A N 1
ATOM 903 C CA . ASN A 1 123 ? -16.009 6.631 36.258 1.00 87.69 123 ASN A CA 1
ATOM 904 C C . ASN A 1 123 ? -15.945 7.114 34.793 1.00 87.69 123 ASN A C 1
ATOM 906 O O . ASN A 1 123 ? -14.993 7.784 34.400 1.00 87.69 123 ASN A O 1
ATOM 910 N N . GLY A 1 124 ? -16.952 6.793 33.983 1.00 84.62 124 GLY A N 1
ATOM 911 C CA . GLY A 1 124 ? -17.026 7.152 32.563 1.00 84.62 124 GLY A CA 1
ATOM 912 C C . GLY A 1 124 ? -16.195 6.253 31.645 1.00 84.62 124 GLY A C 1
ATOM 913 O O . GLY A 1 124 ? -16.058 6.550 30.457 1.00 84.62 124 GLY A O 1
ATOM 914 N N . GLU A 1 125 ? -15.655 5.160 32.180 1.00 89.00 125 GLU A N 1
ATOM 915 C CA . GLU A 1 125 ? -14.929 4.137 31.435 1.00 89.00 125 GLU A CA 1
ATOM 916 C C . GLU A 1 125 ? -15.681 2.812 31.518 1.00 89.00 125 GLU A C 1
ATOM 918 O O . GLU A 1 125 ? -16.112 2.383 32.588 1.00 89.00 125 GLU A O 1
ATOM 923 N N . TRP A 1 126 ? -15.833 2.144 30.381 1.00 92.88 126 TRP A N 1
ATOM 924 C CA . TRP A 1 126 ? -16.466 0.838 30.286 1.00 92.88 126 TRP A CA 1
ATOM 925 C C . TRP A 1 126 ? -15.380 -0.215 30.224 1.00 92.88 126 TRP A C 1
ATOM 927 O O . TRP A 1 126 ? -14.540 -0.190 29.327 1.00 92.88 126 TRP A O 1
ATOM 937 N N . SER A 1 127 ? -15.404 -1.166 31.150 1.00 93.94 127 SER A N 1
ATOM 938 C CA . SER A 1 127 ? -14.425 -2.249 31.176 1.00 93.94 127 SER A CA 1
ATOM 939 C C . SER A 1 127 ? -15.076 -3.625 31.199 1.00 93.94 127 SER A C 1
ATOM 941 O O . SER A 1 127 ? -16.186 -3.809 31.698 1.00 93.94 127 SER A O 1
ATOM 943 N N . THR A 1 128 ? -14.391 -4.606 30.621 1.00 93.88 128 THR A N 1
ATOM 944 C CA . THR A 1 128 ? -14.748 -6.027 30.705 1.00 93.88 128 THR A CA 1
ATOM 945 C C . THR A 1 128 ? -13.484 -6.878 30.680 1.00 93.88 128 THR A C 1
ATOM 947 O O . THR A 1 128 ? -12.389 -6.382 30.416 1.00 93.88 128 THR A O 1
ATOM 950 N N . LEU A 1 129 ? -13.629 -8.173 30.950 1.00 91.06 129 LEU A N 1
ATOM 951 C CA . LEU A 1 129 ? -12.540 -9.134 30.814 1.00 91.06 129 LEU A CA 1
ATOM 952 C C . LEU A 1 129 ? -12.593 -9.770 29.426 1.00 91.06 129 LEU A C 1
ATOM 954 O O . LEU A 1 129 ? -13.606 -10.365 29.049 1.00 91.06 129 LEU A O 1
ATOM 958 N N . GLY A 1 130 ? -11.493 -9.659 28.688 1.00 86.62 130 GLY A N 1
ATOM 959 C CA . GLY A 1 130 ? -11.276 -10.374 27.439 1.00 86.62 130 GLY A CA 1
ATOM 960 C C . GLY A 1 130 ? -11.097 -11.885 27.652 1.00 86.62 130 GLY A C 1
ATOM 961 O O . GLY A 1 130 ? -11.028 -12.361 28.790 1.00 86.62 130 GLY A O 1
ATOM 962 N N . PRO A 1 131 ? -10.986 -12.668 26.565 1.00 83.75 131 PRO A N 1
ATOM 963 C CA . PRO A 1 131 ? -10.838 -14.127 26.632 1.00 83.75 131 PRO A CA 1
ATOM 964 C C . PRO A 1 131 ? -9.622 -14.605 27.442 1.00 83.75 131 PRO A C 1
ATOM 966 O O . PRO A 1 131 ? -9.638 -15.699 28.000 1.00 83.75 131 PRO A O 1
ATOM 969 N N . SER A 1 132 ? -8.574 -13.785 27.510 1.00 82.88 132 SER A N 1
ATOM 970 C CA . SER A 1 132 ? -7.318 -14.028 28.229 1.00 82.88 132 SER A CA 1
ATOM 971 C C . SER A 1 132 ? -7.313 -13.461 29.660 1.00 82.88 132 SER A C 1
ATOM 973 O O . SER A 1 132 ? -6.260 -13.413 30.289 1.00 82.88 132 SER A O 1
ATOM 975 N N . ASN A 1 133 ? -8.470 -13.037 30.189 1.00 85.81 133 ASN A N 1
ATOM 976 C CA . ASN A 1 133 ? -8.610 -12.253 31.428 1.00 85.81 133 ASN A CA 1
ATOM 977 C C . ASN A 1 133 ? -7.899 -10.888 31.401 1.00 85.81 133 ASN A C 1
ATOM 979 O O . ASN A 1 133 ? -7.681 -10.287 32.453 1.00 85.81 133 ASN A O 1
ATOM 983 N N . GLU A 1 134 ? -7.551 -10.375 30.222 1.00 86.00 134 GLU A N 1
ATOM 984 C CA . GLU A 1 134 ? -7.069 -9.003 30.088 1.00 86.00 134 GLU A CA 1
ATOM 985 C C . GLU A 1 134 ? -8.219 -8.002 30.256 1.00 86.00 134 GLU A C 1
ATOM 987 O O . GLU A 1 134 ? -9.342 -8.250 29.813 1.00 86.00 134 GLU A O 1
ATOM 992 N N . SER A 1 135 ? -7.952 -6.870 30.907 1.00 88.44 135 SER A N 1
ATOM 993 C CA . SER A 1 135 ? -8.928 -5.782 30.990 1.00 88.44 135 SER A CA 1
ATOM 994 C C . SER A 1 135 ? -9.030 -5.098 29.629 1.00 88.44 135 SER A C 1
ATOM 996 O O . SER A 1 135 ? -8.039 -4.566 29.126 1.00 88.44 135 SER A O 1
ATOM 998 N N . LEU A 1 136 ? -10.221 -5.124 29.036 1.00 90.88 136 LEU A N 1
ATOM 999 C CA . LEU A 1 136 ? -10.567 -4.365 27.842 1.00 90.88 136 LEU A CA 1
ATOM 1000 C C . LEU A 1 136 ? -11.260 -3.088 28.297 1.00 90.88 136 LEU A C 1
ATOM 1002 O O . LEU A 1 136 ? -12.328 -3.170 28.900 1.00 90.88 136 LEU A O 1
ATOM 1006 N N . MET A 1 137 ? -10.667 -1.929 28.012 1.00 90.31 137 MET A N 1
ATOM 1007 C CA . MET A 1 137 ? -11.220 -0.631 28.404 1.00 90.31 137 MET A CA 1
ATOM 1008 C C . MET A 1 137 ? -11.667 0.164 27.180 1.00 90.31 137 MET A C 1
ATOM 1010 O O . MET A 1 137 ? -10.910 0.342 26.222 1.00 90.31 137 MET A O 1
ATOM 1014 N N . VAL A 1 138 ? -12.902 0.651 27.239 1.00 90.44 138 VAL A N 1
ATOM 1015 C CA . VAL A 1 138 ? -13.547 1.482 26.230 1.00 90.44 138 VAL A CA 1
ATOM 1016 C C . VAL A 1 138 ? -13.913 2.817 26.869 1.00 90.44 138 VAL A C 1
ATOM 1018 O O . VAL A 1 138 ? -14.617 2.869 27.878 1.00 90.44 138 VAL A O 1
ATOM 1021 N N . MET A 1 139 ? -13.430 3.903 26.273 1.00 86.06 139 MET A N 1
ATOM 1022 C CA . MET A 1 139 ? -13.765 5.262 26.699 1.00 86.06 139 MET A CA 1
ATOM 1023 C C . MET A 1 139 ? -15.158 5.648 26.192 1.00 86.06 139 MET A C 1
ATOM 1025 O O . MET A 1 139 ? -15.582 5.173 25.137 1.00 86.06 139 MET A O 1
ATOM 1029 N N . SER A 1 140 ? -15.845 6.548 26.904 1.00 81.62 140 SER A N 1
ATOM 1030 C CA . SER A 1 140 ? -17.059 7.187 26.376 1.00 81.62 140 SER A CA 1
ATOM 1031 C C . SER A 1 140 ? -16.792 7.762 24.983 1.00 81.62 140 SER A C 1
ATOM 1033 O O . SER A 1 140 ? -15.827 8.503 24.786 1.00 81.62 140 SER A O 1
ATOM 1035 N N . THR A 1 141 ? -17.649 7.433 24.019 1.00 84.25 141 THR A N 1
ATOM 1036 C CA . THR A 1 141 ? -17.519 7.906 22.639 1.00 84.25 141 THR A CA 1
ATOM 1037 C C . THR A 1 141 ? -18.868 8.327 22.061 1.00 84.25 141 THR A C 1
ATOM 1039 O O . THR A 1 141 ? -19.933 8.027 22.615 1.00 84.25 141 THR A O 1
ATOM 1042 N N . GLN A 1 142 ? -18.831 9.058 20.951 1.00 84.88 142 GLN A N 1
ATOM 1043 C CA . GLN A 1 142 ? -20.028 9.432 20.204 1.00 84.88 142 GLN A CA 1
ATOM 1044 C C . GLN A 1 142 ? -20.465 8.284 19.277 1.00 84.88 142 GLN A C 1
ATOM 1046 O O . GLN A 1 142 ? -19.642 7.453 18.880 1.00 84.88 142 GLN A O 1
ATOM 1051 N N . PRO A 1 143 ? -21.761 8.205 18.925 1.00 85.25 143 PRO A N 1
ATOM 1052 C CA . PRO A 1 143 ? -22.218 7.284 17.895 1.00 85.25 143 PRO A CA 1
ATOM 1053 C C . PRO A 1 143 ? -21.485 7.555 16.580 1.00 85.25 143 PRO A C 1
ATOM 1055 O O . PRO A 1 143 ? -21.221 8.707 16.242 1.00 85.25 143 PRO A O 1
ATOM 1058 N N . GLY A 1 144 ? -21.192 6.507 15.816 1.00 85.56 144 GLY A N 1
ATOM 1059 C CA . GLY A 1 144 ? -20.560 6.670 14.508 1.00 85.56 144 GLY A CA 1
ATOM 1060 C C . GLY A 1 144 ? -19.036 6.504 14.505 1.00 85.56 144 GLY A C 1
ATOM 1061 O O . GLY A 1 144 ? -18.391 6.785 13.500 1.00 85.56 144 GLY A O 1
ATOM 1062 N N . ILE A 1 145 ? -18.449 6.061 15.616 1.00 87.19 145 ILE A N 1
ATOM 1063 C CA . ILE A 1 145 ? -16.997 5.957 15.787 1.00 87.19 145 ILE A CA 1
ATOM 1064 C C . ILE A 1 145 ? -16.555 4.490 15.822 1.00 87.19 145 ILE A C 1
ATOM 1066 O O . ILE A 1 145 ? -17.197 3.639 16.454 1.00 87.19 145 ILE A O 1
ATOM 1070 N N . ILE A 1 146 ? -15.429 4.227 15.155 1.00 89.50 146 ILE A N 1
ATOM 1071 C CA . ILE A 1 146 ? -14.574 3.058 15.364 1.00 89.50 146 ILE A CA 1
ATOM 1072 C C . ILE A 1 146 ? -13.346 3.555 16.108 1.00 89.50 146 ILE A C 1
ATOM 1074 O O . ILE A 1 146 ? -12.733 4.519 15.659 1.00 89.50 146 ILE A O 1
ATOM 1078 N N . SER A 1 147 ? -12.992 2.919 17.220 1.00 90.25 147 SER A N 1
ATOM 1079 C CA . SER A 1 147 ? -11.816 3.317 17.988 1.00 90.25 147 SER A CA 1
ATOM 1080 C C . SER A 1 147 ? -11.106 2.117 18.608 1.00 90.25 147 SER A C 1
ATOM 1082 O O . SER A 1 147 ? -11.592 0.983 18.606 1.00 90.25 147 SER A O 1
ATOM 1084 N N . ARG A 1 148 ? -9.897 2.366 19.103 1.00 88.56 148 ARG A N 1
ATOM 1085 C CA . ARG A 1 148 ? -9.022 1.367 19.720 1.00 88.56 148 ARG A CA 1
ATOM 1086 C C . ARG A 1 148 ? -9.489 1.054 21.143 1.00 88.56 148 ARG A C 1
ATOM 1088 O O . ARG A 1 148 ? -9.789 1.960 21.916 1.00 88.56 148 ARG A O 1
ATOM 1095 N N . VAL A 1 149 ? -9.455 -0.221 21.514 1.00 81.62 149 VAL A N 1
ATOM 1096 C CA . VAL A 1 149 ? -9.549 -0.666 22.910 1.00 81.62 149 VAL A CA 1
ATOM 1097 C C . VAL A 1 149 ? -8.151 -0.644 23.516 1.00 81.62 149 VAL A C 1
ATOM 1099 O O . VAL A 1 149 ? -7.207 -1.187 22.941 1.00 81.62 149 VAL A O 1
ATOM 1102 N N . THR A 1 150 ? -7.999 -0.033 24.686 1.00 75.12 150 THR A N 1
ATOM 1103 C CA . THR A 1 150 ? -6.727 -0.098 25.412 1.00 75.12 150 THR A CA 1
ATOM 1104 C C . THR A 1 150 ? -6.581 -1.495 26.009 1.00 75.12 150 THR A C 1
ATOM 1106 O O . THR A 1 150 ? -7.357 -1.867 26.888 1.00 75.12 150 THR A O 1
ATOM 1109 N N . THR A 1 151 ? -5.606 -2.268 25.524 1.00 69.31 151 THR A N 1
ATOM 1110 C CA . THR A 1 151 ? -5.248 -3.578 26.080 1.00 69.31 151 THR A CA 1
ATOM 1111 C C . THR A 1 151 ? -3.932 -3.487 26.841 1.00 69.31 151 THR A C 1
ATOM 1113 O O . THR A 1 151 ? -3.040 -2.700 26.507 1.00 69.31 151 THR A O 1
ATOM 1116 N N . ALA A 1 152 ? -3.810 -4.288 27.898 1.00 56.53 152 ALA A N 1
ATOM 1117 C CA . ALA A 1 152 ? -2.606 -4.289 28.710 1.00 56.53 152 ALA A CA 1
ATOM 1118 C C . ALA A 1 152 ? -1.415 -4.867 27.932 1.00 56.53 152 ALA A C 1
ATOM 1120 O O . ALA A 1 152 ? -0.366 -4.227 27.941 1.00 56.53 152 ALA A O 1
ATOM 1121 N N . ASN A 1 153 ? -1.569 -5.992 27.210 1.00 60.50 153 ASN A N 1
ATOM 1122 C CA . ASN A 1 153 ? -0.410 -6.761 26.732 1.00 60.50 153 ASN A CA 1
ATOM 1123 C C . ASN A 1 153 ? -0.520 -7.432 25.339 1.00 60.50 153 ASN A C 1
ATOM 1125 O O . ASN A 1 153 ? 0.401 -8.156 24.985 1.00 60.50 153 ASN A O 1
ATOM 1129 N N . SER A 1 154 ? -1.560 -7.229 24.519 1.00 59.12 154 SER A N 1
ATOM 1130 C CA . SER A 1 154 ? -1.762 -8.017 23.280 1.00 59.12 154 SER A CA 1
ATOM 1131 C C . SER A 1 154 ? -0.836 -7.677 22.101 1.00 59.12 154 SER A C 1
ATOM 1133 O O . SER A 1 154 ? -0.701 -6.518 21.721 1.00 59.12 154 SER A O 1
ATOM 1135 N N . SER A 1 155 ? -0.309 -8.707 21.420 1.00 66.75 155 SER A N 1
ATOM 1136 C CA . SER A 1 155 ? 0.351 -8.605 20.098 1.00 66.75 155 SER A CA 1
ATOM 1137 C C . SER A 1 155 ? -0.635 -8.411 18.935 1.00 66.75 155 SER A C 1
ATOM 1139 O O . SER A 1 155 ? -0.335 -8.623 17.763 1.00 66.75 155 SER A O 1
ATOM 1141 N N . MET A 1 156 ? -1.866 -8.043 19.258 1.00 81.38 156 MET A N 1
ATOM 1142 C CA . MET A 1 156 ? -2.908 -7.743 18.297 1.00 81.38 156 MET A CA 1
ATOM 1143 C C . MET A 1 156 ? -3.632 -6.495 18.748 1.00 81.38 156 MET A C 1
ATOM 1145 O O . MET A 1 156 ? -3.676 -6.184 19.942 1.00 81.38 156 MET A O 1
ATOM 1149 N N . ILE A 1 157 ? -4.233 -5.808 17.788 1.00 87.69 157 ILE A N 1
ATOM 1150 C CA . ILE A 1 157 ? -4.934 -4.565 18.067 1.00 87.69 157 ILE A CA 1
ATOM 1151 C C . ILE A 1 157 ? -6.410 -4.870 18.186 1.00 87.69 157 ILE A C 1
ATOM 1153 O O . ILE A 1 157 ? -7.022 -5.412 17.263 1.00 87.69 157 ILE A O 1
ATOM 1157 N N . VAL A 1 158 ? -6.966 -4.535 19.343 1.00 91.94 158 VAL A N 1
ATOM 1158 C CA . VAL A 1 158 ? -8.391 -4.674 19.606 1.00 91.94 158 VAL A CA 1
ATOM 1159 C C . VAL A 1 158 ? -9.061 -3.342 19.309 1.00 91.94 158 VAL A C 1
ATOM 1161 O O . VAL A 1 158 ? -8.619 -2.280 19.747 1.00 91.94 158 VAL A O 1
ATOM 1164 N N . PHE A 1 159 ? -10.138 -3.416 18.549 1.00 94.50 159 PHE A N 1
ATOM 1165 C CA . PHE A 1 159 ? -10.982 -2.298 18.185 1.00 94.50 159 PHE A CA 1
ATOM 1166 C C . PHE A 1 159 ? -12.383 -2.534 18.714 1.00 94.50 159 PHE A C 1
ATOM 1168 O O . PHE A 1 159 ? -12.830 -3.671 18.903 1.00 94.50 159 PHE A O 1
ATOM 1175 N N . TYR A 1 160 ? -13.088 -1.434 18.913 1.00 95.25 160 TYR A N 1
ATOM 1176 C CA . TYR A 1 160 ? -14.519 -1.458 19.074 1.00 95.25 160 TYR A CA 1
ATOM 1177 C C . TYR A 1 160 ? -15.172 -0.513 18.072 1.00 95.25 160 TYR A C 1
ATOM 1179 O O . TYR A 1 160 ? -14.602 0.505 17.680 1.00 95.25 160 TYR A O 1
ATOM 1187 N N . SER A 1 161 ? -16.378 -0.868 17.648 1.00 95.19 161 SER A N 1
ATOM 1188 C CA . SER A 1 161 ? -17.183 -0.053 16.748 1.00 95.19 161 SER A CA 1
ATOM 1189 C C . SER A 1 161 ? -18.569 0.159 17.328 1.00 95.19 161 SER A C 1
ATOM 1191 O O . SER A 1 161 ? -19.223 -0.778 17.793 1.00 95.19 161 SER A O 1
ATOM 1193 N N . THR A 1 162 ? -19.019 1.408 17.267 1.00 93.50 162 THR A N 1
ATOM 1194 C CA . THR A 1 162 ? -20.411 1.796 17.538 1.00 93.50 162 THR A CA 1
ATOM 1195 C C . THR A 1 162 ? -21.287 1.693 16.285 1.00 93.50 162 THR A C 1
ATOM 1197 O O . THR A 1 162 ? -22.511 1.721 16.386 1.00 93.50 162 THR A O 1
ATOM 1200 N N . ILE A 1 163 ? -20.668 1.541 15.107 1.00 93.56 163 ILE A N 1
ATOM 1201 C CA . ILE A 1 163 ? -21.332 1.301 13.822 1.00 93.56 163 ILE A CA 1
ATOM 1202 C C . ILE A 1 163 ? -21.337 -0.206 13.523 1.00 93.56 163 ILE A C 1
ATOM 1204 O O . ILE A 1 163 ? -20.324 -0.873 13.752 1.00 93.56 163 ILE A O 1
ATOM 1208 N N . PRO A 1 164 ? -22.426 -0.765 12.968 1.00 94.94 164 PRO A N 1
ATOM 1209 C CA . PRO A 1 164 ? -22.416 -2.125 12.443 1.00 94.94 164 PRO A CA 1
ATOM 1210 C C . PRO A 1 164 ? -21.395 -2.294 11.304 1.00 94.94 164 PRO A C 1
ATOM 1212 O O . PRO A 1 164 ? -21.557 -1.763 10.204 1.00 94.94 164 PRO A O 1
ATOM 1215 N N . ILE A 1 165 ? -20.367 -3.098 11.561 1.00 96.88 165 ILE A N 1
ATOM 1216 C CA . ILE A 1 165 ? -19.469 -3.640 10.545 1.00 96.88 165 ILE A CA 1
ATOM 1217 C C . ILE A 1 165 ? -20.023 -4.994 10.096 1.00 96.88 165 ILE A C 1
ATOM 1219 O O . ILE A 1 165 ? -20.274 -5.898 10.908 1.00 96.88 165 ILE A O 1
ATOM 1223 N N . ILE A 1 166 ? -20.232 -5.112 8.790 1.00 97.88 166 ILE A N 1
ATOM 1224 C CA . ILE A 1 166 ? -20.825 -6.272 8.128 1.00 97.88 166 ILE A CA 1
ATOM 1225 C C . ILE A 1 166 ? -19.763 -6.911 7.239 1.00 97.88 166 ILE A C 1
ATOM 1227 O O . ILE A 1 166 ? -19.015 -6.220 6.556 1.00 97.88 166 ILE A O 1
ATOM 1231 N N . ASP A 1 167 ? -19.655 -8.230 7.250 1.00 98.12 167 ASP A N 1
ATOM 1232 C CA . ASP A 1 167 ? -18.735 -8.922 6.357 1.00 98.12 167 ASP A CA 1
ATOM 1233 C C . ASP A 1 167 ? -19.285 -9.060 4.925 1.00 98.12 167 ASP A C 1
ATOM 1235 O O . ASP A 1 167 ? -20.392 -8.625 4.604 1.00 98.12 167 ASP A O 1
ATOM 1239 N N . SER A 1 168 ? -18.501 -9.654 4.027 1.00 98.06 168 SER A N 1
ATOM 1240 C CA . SER A 1 168 ? -18.890 -9.819 2.621 1.00 98.06 168 SER A CA 1
ATOM 1241 C C . SER A 1 168 ? -20.035 -10.811 2.398 1.00 98.06 168 SER A C 1
ATOM 1243 O O . SER A 1 168 ? -20.612 -10.815 1.313 1.00 98.06 168 SER A O 1
ATOM 1245 N N . ASP A 1 169 ? -20.391 -11.617 3.402 1.00 98.06 169 ASP A N 1
ATOM 1246 C CA . ASP A 1 169 ? -21.557 -12.505 3.364 1.00 98.06 169 ASP A CA 1
ATOM 1247 C C . ASP A 1 169 ? -22.816 -11.824 3.944 1.00 98.06 169 ASP A C 1
ATOM 1249 O O . ASP A 1 169 ? -23.879 -12.444 4.024 1.00 98.06 169 ASP A O 1
ATOM 1253 N N . GLY A 1 170 ? -22.724 -10.553 4.352 1.00 97.44 170 GLY A N 1
ATOM 1254 C CA . GLY A 1 170 ? -23.827 -9.824 4.974 1.00 97.44 170 GLY A CA 1
ATOM 1255 C C . GLY A 1 170 ? -24.006 -10.132 6.463 1.00 97.44 170 GLY A C 1
ATOM 1256 O O . GLY A 1 170 ? -25.026 -9.749 7.039 1.00 97.44 170 GLY A O 1
ATOM 1257 N N . GLN A 1 171 ? -23.053 -10.820 7.101 1.00 97.69 171 GLN A N 1
ATOM 1258 C CA . GLN A 1 171 ? -23.123 -11.147 8.521 1.00 97.69 171 GLN A CA 1
ATOM 1259 C C . GLN A 1 171 ? -22.537 -10.025 9.370 1.00 97.69 171 GLN A C 1
ATOM 1261 O O . GLN A 1 171 ? -21.482 -9.460 9.081 1.00 97.69 171 GLN A O 1
ATOM 1266 N N . GLN A 1 172 ? -23.227 -9.715 10.459 1.00 96.81 172 GLN A N 1
ATOM 1267 C CA . GLN A 1 172 ? -22.771 -8.745 11.438 1.00 96.81 172 GLN A CA 1
ATOM 1268 C C . GLN A 1 172 ? -21.939 -9.448 12.521 1.00 96.81 172 GLN A C 1
ATOM 1270 O O . GLN A 1 172 ? -22.334 -10.500 13.024 1.00 96.81 172 GLN A O 1
ATOM 1275 N N . GLY A 1 173 ? -20.812 -8.845 12.912 1.00 94.31 173 GLY A N 1
ATOM 1276 C CA . GLY A 1 173 ? -20.028 -9.316 14.055 1.00 94.31 173 GLY A CA 1
ATOM 1277 C C . GLY A 1 173 ? -20.836 -9.257 15.364 1.00 94.31 173 GLY A C 1
ATOM 1278 O O . GLY A 1 173 ? -21.744 -8.424 15.481 1.00 94.31 173 GLY A O 1
ATOM 1279 N N . PRO A 1 174 ? -20.527 -10.112 16.356 1.00 96.25 174 PRO A N 1
ATOM 1280 C CA . PRO A 1 174 ? -21.267 -10.181 17.610 1.00 96.25 174 PRO A CA 1
ATOM 1281 C C . PRO A 1 174 ? -21.268 -8.836 18.344 1.00 96.25 174 PRO A C 1
ATOM 1283 O O . PRO A 1 174 ? -20.246 -8.156 18.450 1.00 96.25 174 PRO A O 1
ATOM 1286 N N . LEU A 1 175 ? -22.441 -8.472 18.862 1.00 96.75 175 LEU A N 1
ATOM 1287 C CA . LEU A 1 175 ? -22.645 -7.272 19.664 1.00 96.75 175 LEU A CA 1
ATOM 1288 C C . LEU A 1 175 ? -22.438 -7.592 21.143 1.00 96.75 175 LEU A C 1
ATOM 1290 O O . LEU A 1 175 ? -23.003 -8.551 21.670 1.00 96.75 175 LEU A O 1
ATOM 1294 N N . VAL A 1 176 ? -21.654 -6.757 21.813 1.00 96.44 176 VAL A N 1
ATOM 1295 C CA . VAL A 1 176 ? -21.401 -6.816 23.249 1.00 96.44 176 VAL A CA 1
ATOM 1296 C C . VAL A 1 176 ? -22.228 -5.723 23.928 1.00 96.44 176 VAL A C 1
ATOM 1298 O O . VAL A 1 176 ? -22.065 -4.548 23.590 1.00 96.44 176 VAL A O 1
ATOM 1301 N N . PRO A 1 177 ? -23.133 -6.074 24.857 1.00 97.12 177 PRO A N 1
ATOM 1302 C CA . PRO A 1 177 ? -23.944 -5.092 25.564 1.00 97.12 177 PRO A CA 1
ATOM 1303 C C . PRO A 1 177 ? -23.106 -4.234 26.521 1.00 97.12 177 PRO A C 1
ATOM 1305 O O . PRO A 1 177 ? -22.135 -4.705 27.122 1.00 97.12 177 PRO A O 1
ATOM 1308 N N . LEU A 1 178 ? -23.522 -2.978 26.663 1.00 96.44 178 LEU A N 1
ATOM 1309 C CA . LEU A 1 178 ? -22.982 -1.999 27.603 1.00 96.44 178 LEU A CA 1
ATOM 1310 C C . LEU A 1 178 ? -23.960 -1.826 28.773 1.00 96.44 178 LEU A C 1
ATOM 1312 O O . LEU A 1 178 ? -25.150 -1.599 28.544 1.00 96.44 178 LEU A O 1
ATOM 1316 N N . ASP A 1 179 ? -23.467 -1.912 30.009 1.00 95.44 179 ASP A N 1
ATOM 1317 C CA . ASP A 1 179 ? -24.267 -1.737 31.224 1.00 95.44 179 ASP A CA 1
ATOM 1318 C C . ASP A 1 179 ? -23.608 -0.730 32.189 1.00 95.44 179 ASP A C 1
ATOM 1320 O O . ASP A 1 179 ? -22.595 -1.053 32.818 1.00 95.44 179 ASP A O 1
ATOM 1324 N N . PRO A 1 180 ? -24.145 0.500 32.321 1.00 95.06 180 PRO A N 1
ATOM 1325 C CA . PRO A 1 180 ? -25.244 1.097 31.562 1.00 95.06 180 PRO A CA 1
ATOM 1326 C C . PRO A 1 180 ? -24.851 1.461 30.110 1.00 95.06 180 PRO A C 1
ATOM 1328 O O . PRO A 1 180 ? -23.664 1.499 29.774 1.00 95.06 180 PRO A O 1
ATOM 1331 N N . PRO A 1 181 ? -25.830 1.795 29.242 1.00 93.19 181 PRO A N 1
ATOM 1332 C CA . PRO A 1 181 ? -25.577 2.318 27.897 1.00 93.19 181 PRO A CA 1
ATOM 1333 C C . PRO A 1 181 ? -24.707 3.589 27.882 1.00 93.19 181 PRO A C 1
ATOM 1335 O O . PRO A 1 181 ? -24.939 4.515 28.666 1.00 93.19 181 PRO A O 1
ATOM 1338 N N . MET A 1 182 ? -23.768 3.687 26.934 1.00 88.69 182 MET A N 1
ATOM 1339 C CA . MET A 1 182 ? -22.955 4.895 26.713 1.00 88.69 182 MET A CA 1
ATOM 1340 C C . MET A 1 182 ? -23.823 6.041 26.182 1.00 88.69 182 MET A C 1
ATOM 1342 O O . MET A 1 182 ? -24.584 5.870 25.223 1.00 88.69 182 MET A O 1
ATOM 1346 N N . ASN A 1 183 ? -23.702 7.226 26.796 1.00 80.94 183 ASN A N 1
ATOM 1347 C CA . ASN A 1 183 ? -24.386 8.460 26.385 1.00 80.94 183 ASN A CA 1
ATOM 1348 C C . ASN A 1 183 ? -25.894 8.276 26.124 1.00 80.94 183 ASN A C 1
ATOM 1350 O O . ASN A 1 183 ? -26.464 8.907 25.234 1.00 80.94 183 ASN A O 1
ATOM 1354 N N . THR A 1 184 ? -26.547 7.375 26.872 1.00 80.06 184 THR A N 1
ATOM 1355 C CA . THR A 1 184 ? -27.974 6.992 26.772 1.00 80.06 184 THR A CA 1
ATOM 1356 C C . THR A 1 184 ? -28.445 6.379 25.444 1.00 80.06 184 THR A C 1
ATOM 1358 O O . THR A 1 184 ? -29.577 5.906 25.375 1.00 80.06 184 THR A O 1
ATOM 1361 N N . SER A 1 185 ? -27.606 6.343 24.405 1.00 86.94 185 SER A N 1
ATOM 1362 C CA . SER A 1 185 ? -28.000 5.955 23.039 1.00 86.94 185 SER A CA 1
ATOM 1363 C C . SER A 1 185 ? -27.299 4.698 22.527 1.00 86.94 185 SER A C 1
ATOM 1365 O O . SER A 1 185 ? -27.857 3.987 21.692 1.00 86.94 185 SER A O 1
ATOM 1367 N N . ILE A 1 186 ? -26.111 4.377 23.044 1.00 91.94 186 ILE A N 1
ATOM 1368 C CA . ILE A 1 186 ? -25.322 3.230 22.592 1.00 91.94 186 ILE A CA 1
ATOM 1369 C C . ILE A 1 186 ? -25.487 2.104 23.615 1.00 91.94 186 ILE A C 1
ATOM 1371 O O . ILE A 1 186 ? -24.860 2.104 24.672 1.00 91.94 186 ILE A O 1
ATOM 1375 N N . ALA A 1 187 ? -26.365 1.147 23.311 1.00 95.69 187 ALA A N 1
ATOM 1376 C CA . ALA A 1 187 ? -26.643 0.001 24.184 1.00 95.69 187 ALA A CA 1
ATOM 1377 C C . ALA A 1 187 ? -25.683 -1.183 23.969 1.00 95.69 187 ALA A C 1
ATOM 1379 O O . ALA A 1 187 ? -25.574 -2.061 24.824 1.00 95.69 187 ALA A O 1
ATOM 1380 N N . SER A 1 188 ? -24.998 -1.233 22.827 1.00 96.06 188 SER A N 1
ATOM 1381 C CA . SER A 1 188 ? -24.072 -2.310 22.480 1.00 96.06 188 SER A CA 1
ATOM 1382 C C . SER A 1 188 ? -23.025 -1.845 21.478 1.00 96.06 188 SER A C 1
ATOM 1384 O O . SER A 1 188 ? -23.309 -0.977 20.654 1.00 96.06 188 SER A O 1
ATOM 1386 N N . ILE A 1 189 ? -21.857 -2.479 21.505 1.00 96.31 189 ILE A N 1
ATOM 1387 C CA . ILE A 1 189 ? -20.735 -2.235 20.589 1.00 96.31 189 ILE A CA 1
ATOM 1388 C C . ILE A 1 189 ? -20.268 -3.547 19.965 1.00 96.31 189 ILE A C 1
ATOM 1390 O O . ILE A 1 189 ? -20.465 -4.616 20.535 1.00 96.31 189 ILE A O 1
ATOM 1394 N N . GLN A 1 190 ? -19.627 -3.488 18.805 1.00 96.44 190 GLN A N 1
ATOM 1395 C CA . GLN A 1 190 ? -18.885 -4.632 18.275 1.00 96.44 190 GLN A CA 1
ATOM 1396 C C . GLN A 1 190 ? -17.454 -4.574 18.776 1.00 96.44 190 GLN A C 1
ATOM 1398 O O . GLN A 1 190 ? -16.844 -3.512 18.705 1.00 96.44 190 GLN A O 1
ATOM 1403 N N . VAL A 1 191 ? -16.912 -5.702 19.235 1.00 95.31 191 VAL A N 1
ATOM 1404 C CA . VAL A 1 191 ? -15.503 -5.816 19.631 1.00 95.31 191 VAL A CA 1
ATOM 1405 C C . VAL A 1 191 ? -14.825 -6.846 18.745 1.00 95.31 191 VAL A C 1
ATOM 1407 O O . VAL A 1 191 ? -15.284 -7.984 18.610 1.00 95.31 191 VAL A O 1
ATOM 1410 N N . PHE A 1 192 ? -13.728 -6.441 18.126 1.00 95.69 192 PHE A N 1
ATOM 1411 C CA . PHE A 1 192 ? -12.997 -7.270 17.184 1.00 95.69 192 PHE A CA 1
ATOM 1412 C C . PHE A 1 192 ? -11.500 -6.997 17.282 1.00 95.69 192 PHE A C 1
ATOM 1414 O O . PHE A 1 192 ? -11.054 -5.984 17.812 1.00 95.69 192 PHE A O 1
ATOM 1421 N N . GLN A 1 193 ? -10.718 -7.951 16.809 1.00 93.81 193 GLN A N 1
ATOM 1422 C CA . GLN A 1 193 ? -9.271 -7.979 16.924 1.00 93.81 193 GLN A CA 1
ATOM 1423 C C . GLN A 1 193 ? -8.681 -8.120 15.531 1.00 93.81 193 GLN A C 1
ATOM 1425 O O . GLN A 1 193 ? -9.164 -8.928 14.740 1.00 93.81 193 GLN A O 1
ATOM 1430 N N . CYS A 1 194 ? -7.642 -7.345 15.239 1.00 94.31 194 CYS A N 1
ATOM 1431 C CA . CYS A 1 194 ? -6.972 -7.364 13.950 1.00 94.31 194 CYS A CA 1
ATOM 1432 C C . CYS A 1 194 ? -5.507 -7.775 14.100 1.00 94.31 194 CYS A C 1
ATOM 1434 O O . CYS A 1 194 ? -4.783 -7.264 14.958 1.00 94.31 194 CYS A O 1
ATOM 1436 N N . SER A 1 195 ? -5.080 -8.689 13.232 1.00 91.62 195 SER A N 1
ATOM 1437 C CA . SER A 1 195 ? -3.697 -9.118 13.057 1.00 91.62 195 SER A CA 1
ATOM 1438 C C . SER A 1 195 ? -3.099 -8.468 11.812 1.00 91.62 195 SER A C 1
ATOM 1440 O O . SER A 1 195 ? -3.734 -8.466 10.751 1.00 91.62 195 SER A O 1
ATOM 1442 N N . LEU A 1 196 ? -1.870 -7.973 11.937 1.00 91.69 196 LEU A N 1
ATOM 1443 C CA . LEU A 1 196 ? -1.064 -7.484 10.825 1.00 91.69 196 LEU A CA 1
ATOM 1444 C C . LEU A 1 196 ? -0.187 -8.617 10.280 1.00 91.69 196 LEU A C 1
ATOM 1446 O O . LEU A 1 196 ? 0.422 -9.365 11.040 1.00 91.69 196 LEU A O 1
ATOM 1450 N N . SER A 1 197 ? -0.094 -8.713 8.959 1.00 91.75 197 SER A N 1
ATOM 1451 C CA . SER A 1 197 ? 0.855 -9.571 8.251 1.00 91.75 197 SER A CA 1
ATOM 1452 C C . SER A 1 197 ? 1.535 -8.773 7.144 1.00 91.75 197 SER A C 1
ATOM 1454 O O . SER A 1 197 ? 0.903 -7.932 6.507 1.00 91.75 197 SER A O 1
ATOM 1456 N N . LEU A 1 198 ? 2.824 -9.015 6.927 1.00 91.25 198 LEU A N 1
ATOM 1457 C CA . LEU A 1 198 ? 3.577 -8.388 5.843 1.00 91.25 198 LEU A CA 1
ATOM 1458 C C . LEU A 1 198 ? 3.535 -9.295 4.612 1.00 91.25 198 LEU A C 1
ATOM 1460 O O . LEU A 1 198 ? 3.665 -10.513 4.730 1.00 91.25 198 LEU A O 1
ATOM 1464 N N . VAL A 1 199 ? 3.336 -8.701 3.441 1.00 93.00 199 VAL A N 1
ATOM 1465 C CA . VAL A 1 199 ? 3.308 -9.403 2.156 1.00 93.00 199 VAL A CA 1
ATOM 1466 C C . VAL A 1 199 ? 4.399 -8.820 1.271 1.00 93.00 199 VAL A C 1
ATOM 1468 O O . VAL A 1 199 ? 4.356 -7.636 0.943 1.00 93.00 199 VAL A O 1
ATOM 1471 N N . ASP A 1 200 ? 5.362 -9.644 0.867 1.00 91.56 200 ASP A N 1
ATOM 1472 C CA . ASP A 1 200 ? 6.353 -9.239 -0.128 1.00 91.56 200 ASP A CA 1
ATOM 1473 C C . ASP A 1 200 ? 5.681 -9.082 -1.495 1.00 91.56 200 ASP A C 1
ATOM 1475 O O . ASP A 1 200 ? 4.952 -9.961 -1.968 1.00 91.56 200 ASP A O 1
ATOM 1479 N N . GLN A 1 201 ? 5.927 -7.945 -2.132 1.00 93.94 201 GLN A N 1
ATOM 1480 C CA . GLN A 1 201 ? 5.332 -7.559 -3.401 1.00 93.94 201 GLN A CA 1
ATOM 1481 C C . GLN A 1 201 ? 6.384 -7.007 -4.362 1.00 93.94 201 GLN A C 1
ATOM 1483 O O . GLN A 1 201 ? 7.500 -6.635 -3.998 1.00 93.94 201 GLN A O 1
ATOM 1488 N N . VAL A 1 202 ? 5.989 -6.920 -5.627 1.00 93.38 202 VAL A N 1
ATOM 1489 C CA . VAL A 1 202 ? 6.704 -6.191 -6.668 1.00 93.38 202 VAL A CA 1
ATOM 1490 C C . VAL A 1 202 ? 5.770 -5.114 -7.201 1.00 93.38 202 VAL A C 1
ATOM 1492 O O . VAL A 1 202 ? 4.674 -5.415 -7.680 1.00 93.38 202 VAL A O 1
ATOM 1495 N N . ALA A 1 203 ? 6.204 -3.861 -7.121 1.00 94.31 203 ALA A N 1
ATOM 1496 C CA . ALA A 1 203 ? 5.493 -2.730 -7.697 1.00 94.31 203 ALA A CA 1
ATOM 1497 C C . ALA A 1 203 ? 6.102 -2.373 -9.056 1.00 94.31 203 ALA A C 1
ATOM 1499 O O . ALA A 1 203 ? 7.316 -2.250 -9.191 1.00 94.31 203 ALA A O 1
ATOM 1500 N N . SER A 1 204 ? 5.260 -2.201 -10.071 1.00 94.56 204 SER A N 1
ATOM 1501 C CA . SER A 1 204 ? 5.617 -1.521 -11.310 1.00 94.56 204 SER A CA 1
ATOM 1502 C C . SER A 1 204 ? 5.320 -0.041 -11.126 1.00 94.56 204 SER A C 1
ATOM 1504 O O . SER A 1 204 ? 4.164 0.316 -10.914 1.00 94.56 204 SER A O 1
ATOM 1506 N N . ILE A 1 205 ? 6.328 0.810 -11.242 1.00 93.62 205 ILE A N 1
ATOM 1507 C CA . ILE A 1 205 ? 6.223 2.266 -11.143 1.00 93.62 205 ILE A CA 1
ATOM 1508 C C . ILE A 1 205 ? 6.655 2.911 -12.461 1.00 93.62 205 ILE A C 1
ATOM 1510 O O . ILE A 1 205 ? 7.471 2.348 -13.192 1.00 93.62 205 ILE A O 1
ATOM 1514 N N . ASP A 1 206 ? 6.119 4.080 -12.777 1.00 91.88 206 ASP A N 1
ATOM 1515 C CA . ASP A 1 206 ? 6.659 4.931 -13.832 1.00 91.88 206 ASP A CA 1
ATOM 1516 C C . ASP A 1 206 ? 7.995 5.504 -13.359 1.00 91.88 206 ASP A C 1
ATOM 1518 O O . ASP A 1 206 ? 8.094 6.087 -12.281 1.00 91.88 206 ASP A O 1
ATOM 1522 N N . SER A 1 207 ? 9.057 5.323 -14.132 1.00 90.50 207 SER A N 1
ATOM 1523 C CA . SER A 1 207 ? 10.390 5.758 -13.722 1.00 90.50 207 SER A CA 1
ATOM 1524 C C . SER A 1 207 ? 10.555 7.281 -13.676 1.00 90.50 207 SER A C 1
ATOM 1526 O O . SER A 1 207 ? 11.483 7.752 -13.021 1.00 90.50 207 SER A O 1
ATOM 1528 N N . GLN A 1 208 ? 9.711 8.051 -14.373 1.00 89.38 208 GLN A N 1
ATOM 1529 C CA . GLN A 1 208 ? 9.776 9.512 -14.428 1.00 89.38 208 GLN A CA 1
ATOM 1530 C C . GLN A 1 208 ? 8.939 10.157 -13.331 1.00 89.38 208 GLN A C 1
ATOM 1532 O O . GLN A 1 208 ? 9.425 11.065 -12.660 1.00 89.38 208 GLN A O 1
ATOM 1537 N N . THR A 1 209 ? 7.698 9.705 -13.152 1.00 90.31 209 THR A N 1
ATOM 1538 C CA . THR A 1 209 ? 6.793 10.252 -12.129 1.00 90.31 209 THR A CA 1
ATOM 1539 C C . THR A 1 209 ? 6.962 9.567 -10.778 1.00 90.31 209 THR A C 1
ATOM 1541 O O . THR A 1 209 ? 6.502 10.101 -9.772 1.00 90.31 209 THR A O 1
ATOM 1544 N N . GLN A 1 210 ? 7.608 8.394 -10.750 1.00 90.62 210 GLN A N 1
ATOM 1545 C CA . GLN A 1 210 ? 7.716 7.502 -9.589 1.00 90.62 210 GLN A CA 1
ATOM 1546 C C . GLN A 1 210 ? 6.358 7.070 -9.027 1.00 90.62 210 GLN A C 1
ATOM 1548 O O . GLN A 1 210 ? 6.289 6.529 -7.925 1.00 90.62 210 GLN A O 1
ATOM 1553 N N . GLN A 1 211 ? 5.279 7.280 -9.785 1.00 91.12 211 GLN A N 1
ATOM 1554 C CA . GLN A 1 211 ? 3.947 6.831 -9.419 1.00 91.12 211 GLN A CA 1
ATOM 1555 C C . GLN A 1 211 ? 3.779 5.358 -9.757 1.00 91.12 211 GLN A C 1
ATOM 1557 O O . GLN A 1 211 ? 4.335 4.834 -10.723 1.00 91.12 211 GLN A O 1
ATOM 1562 N N . ILE A 1 212 ? 2.968 4.684 -8.959 1.00 91.94 212 ILE A N 1
ATOM 1563 C CA . ILE A 1 212 ? 2.690 3.269 -9.131 1.00 91.94 212 ILE A CA 1
ATOM 1564 C C . ILE A 1 212 ? 1.728 3.036 -10.301 1.00 91.94 212 ILE A C 1
ATOM 1566 O O . ILE A 1 212 ? 0.715 3.714 -10.445 1.00 91.94 212 ILE A O 1
ATOM 1570 N N . HIS A 1 213 ? 2.047 2.058 -11.141 1.00 93.50 213 HIS A N 1
ATOM 1571 C CA . HIS A 1 213 ? 1.187 1.570 -12.219 1.00 93.50 213 HIS A CA 1
ATOM 1572 C C . HIS A 1 213 ? 0.455 0.290 -11.816 1.00 93.50 213 HIS A C 1
ATOM 1574 O O . HIS A 1 213 ? -0.721 0.123 -12.130 1.00 93.50 213 HIS A O 1
ATOM 1580 N N . ALA A 1 214 ? 1.149 -0.631 -11.145 1.00 95.19 214 ALA A N 1
ATOM 1581 C CA . ALA A 1 214 ? 0.581 -1.902 -10.706 1.00 95.19 214 ALA A CA 1
ATOM 1582 C C . ALA A 1 214 ? 1.378 -2.487 -9.537 1.00 95.19 214 ALA A C 1
ATOM 1584 O O . ALA A 1 214 ? 2.574 -2.229 -9.418 1.00 95.19 214 ALA A O 1
ATOM 1585 N N . VAL A 1 215 ? 0.743 -3.331 -8.724 1.00 95.81 215 VAL A N 1
ATOM 1586 C CA . VAL A 1 215 ? 1.404 -4.099 -7.658 1.00 95.81 215 VAL A CA 1
ATOM 1587 C C . VAL A 1 215 ? 0.993 -5.558 -7.755 1.00 95.81 215 VAL A C 1
ATOM 1589 O O . VAL A 1 215 ? -0.180 -5.856 -7.972 1.00 95.81 215 VAL A O 1
ATOM 1592 N N . ALA A 1 216 ? 1.955 -6.468 -7.611 1.00 96.00 216 ALA A N 1
ATOM 1593 C CA . ALA A 1 216 ? 1.712 -7.903 -7.626 1.00 96.00 216 ALA A CA 1
ATOM 1594 C C . ALA A 1 216 ? 2.457 -8.614 -6.476 1.00 96.00 216 ALA A C 1
ATOM 1596 O O . ALA A 1 216 ? 3.652 -8.372 -6.300 1.00 96.00 216 ALA A O 1
ATOM 1597 N N . PRO A 1 217 ? 1.801 -9.529 -5.737 1.00 95.94 217 PRO A N 1
ATOM 1598 C CA . PRO A 1 217 ? 0.357 -9.788 -5.764 1.00 95.94 217 PRO A CA 1
ATOM 1599 C C . PRO A 1 217 ? -0.432 -8.604 -5.185 1.00 95.94 217 PRO A C 1
ATOM 1601 O O . PRO A 1 217 ? 0.027 -7.986 -4.235 1.00 95.94 217 PRO A O 1
ATOM 1604 N N . ASP A 1 218 ? -1.614 -8.291 -5.717 1.00 93.75 218 ASP A N 1
ATOM 1605 C CA . ASP A 1 218 ? -2.522 -7.339 -5.060 1.00 93.75 218 ASP A CA 1
ATOM 1606 C C . ASP A 1 218 ? -3.120 -8.002 -3.807 1.00 93.75 218 ASP A C 1
ATOM 1608 O O . ASP A 1 218 ? -3.673 -9.101 -3.895 1.00 93.75 218 ASP A O 1
ATOM 1612 N N . PHE A 1 219 ? -2.974 -7.370 -2.639 1.00 93.06 219 PHE A N 1
ATOM 1613 C CA . PHE A 1 219 ? -3.589 -7.835 -1.386 1.00 93.06 219 PHE A CA 1
ATOM 1614 C C . PHE A 1 219 ? -4.800 -6.990 -0.979 1.00 93.06 219 PHE A C 1
ATOM 1616 O O . PHE A 1 219 ? -5.361 -7.233 0.091 1.00 93.06 219 PHE A O 1
ATOM 1623 N N . THR A 1 220 ? -5.219 -6.020 -1.800 1.00 95.62 220 THR A N 1
ATOM 1624 C CA . THR A 1 220 ? -6.426 -5.231 -1.545 1.00 95.62 220 THR A CA 1
ATOM 1625 C C . THR A 1 220 ? -7.610 -6.173 -1.409 1.00 95.62 220 THR A C 1
ATOM 1627 O O . THR A 1 220 ? -7.988 -6.890 -2.341 1.00 95.62 220 THR A O 1
ATOM 1630 N N . LYS A 1 221 ? -8.202 -6.202 -0.220 1.00 97.00 221 LYS A N 1
ATOM 1631 C CA . LYS A 1 221 ? -9.264 -7.150 0.070 1.00 97.00 221 LYS A CA 1
ATOM 1632 C C . LYS A 1 221 ? -10.554 -6.691 -0.579 1.00 97.00 221 LYS A C 1
ATOM 1634 O O . LYS A 1 221 ? -11.054 -5.609 -0.296 1.00 97.00 221 LYS A O 1
ATOM 1639 N N . THR A 1 222 ? -11.113 -7.545 -1.421 1.00 97.50 222 THR A N 1
ATOM 1640 C CA . THR A 1 222 ? -12.462 -7.375 -1.981 1.00 97.50 222 THR A CA 1
ATOM 1641 C C . THR A 1 222 ? -13.500 -8.178 -1.208 1.00 97.50 222 THR A C 1
ATOM 1643 O O . THR A 1 222 ? -14.699 -7.933 -1.324 1.00 97.50 222 THR A O 1
ATOM 1646 N N . THR A 1 223 ? -13.046 -9.147 -0.407 1.00 97.75 223 THR A N 1
ATOM 1647 C CA . THR A 1 223 ? -13.908 -9.965 0.436 1.00 97.75 223 THR A CA 1
ATOM 1648 C C . THR A 1 223 ? -13.256 -10.267 1.772 1.00 97.75 223 THR A C 1
ATOM 1650 O O . THR A 1 223 ? -12.096 -10.678 1.799 1.00 97.75 223 THR A O 1
ATOM 1653 N N . SER A 1 224 ? -14.040 -10.182 2.843 1.00 97.88 224 SER A N 1
ATOM 1654 C CA . SER A 1 224 ? -13.649 -10.611 4.189 1.00 97.88 224 SER A CA 1
ATOM 1655 C C . SER A 1 224 ? -14.836 -11.256 4.883 1.00 97.88 224 SER A C 1
ATOM 1657 O O . SER A 1 224 ? -15.983 -10.942 4.569 1.00 97.88 224 SER A O 1
ATOM 1659 N N . ARG A 1 225 ? -14.569 -12.175 5.809 1.00 98.12 225 ARG A N 1
ATOM 1660 C CA . ARG A 1 225 ? -15.585 -12.895 6.586 1.00 98.12 225 ARG A CA 1
ATOM 1661 C C . ARG A 1 225 ? -15.271 -12.782 8.059 1.00 98.12 225 ARG A C 1
ATOM 1663 O O . ARG A 1 225 ? -14.102 -12.863 8.436 1.00 98.12 225 ARG A O 1
ATOM 1670 N N . TRP A 1 226 ? -16.304 -12.654 8.881 1.00 97.62 226 TRP A N 1
ATOM 1671 C CA . TRP A 1 226 ? -16.122 -12.727 10.319 1.00 97.62 226 TRP A CA 1
ATOM 1672 C C . TRP A 1 226 ? -15.655 -14.126 10.714 1.00 97.62 226 TRP A C 1
ATOM 1674 O O . TRP A 1 226 ? -16.388 -15.108 10.624 1.00 97.62 226 TRP A O 1
ATOM 1684 N N . ILE A 1 227 ? -14.414 -14.205 11.180 1.00 96.38 227 ILE A N 1
ATOM 1685 C CA . ILE A 1 227 ? -13.851 -15.396 11.808 1.00 96.38 227 ILE A CA 1
ATOM 1686 C C . ILE A 1 227 ? -13.626 -15.114 13.287 1.00 96.38 227 ILE A C 1
ATOM 1688 O O . ILE A 1 227 ? -13.366 -13.975 13.677 1.00 96.38 227 ILE A O 1
ATOM 1692 N N . GLN A 1 228 ? -13.743 -16.139 14.125 1.00 94.88 228 GLN A N 1
ATOM 1693 C CA . GLN A 1 228 ? -13.384 -15.994 15.528 1.00 94.88 228 GLN A CA 1
ATOM 1694 C C . GLN A 1 228 ? -11.877 -15.749 15.607 1.00 94.88 228 GLN A C 1
ATOM 1696 O O . GLN A 1 228 ? -11.098 -16.569 15.118 1.00 94.88 228 GLN A O 1
ATOM 1701 N N . SER A 1 229 ? -11.476 -14.625 16.201 1.00 90.75 229 SER A N 1
ATOM 1702 C CA . SER A 1 229 ? -10.059 -14.326 16.395 1.00 90.75 229 SER A CA 1
ATOM 1703 C C . SER A 1 229 ? -9.420 -15.414 17.269 1.00 90.75 229 SER A C 1
ATOM 1705 O O . SER A 1 229 ? -10.029 -15.812 18.273 1.00 90.75 229 SER A O 1
ATOM 1707 N N . PRO A 1 230 ? -8.229 -15.935 16.917 1.00 86.12 230 PRO A N 1
ATOM 1708 C CA . PRO A 1 230 ? -7.535 -16.884 17.770 1.00 86.12 230 PRO A CA 1
ATOM 1709 C C . PRO A 1 230 ? -7.257 -16.223 19.122 1.00 86.12 230 PRO A C 1
ATOM 1711 O O . PRO A 1 230 ? -6.608 -15.181 19.207 1.00 86.12 230 PRO A O 1
ATOM 1714 N N . VAL A 1 231 ? -7.765 -16.837 20.191 1.00 75.81 231 VAL A N 1
ATOM 1715 C CA . VAL A 1 231 ? -7.461 -16.407 21.555 1.00 75.81 231 VAL A CA 1
ATOM 1716 C C . VAL A 1 231 ? -5.987 -16.702 21.798 1.00 75.81 231 VAL A C 1
ATOM 1718 O O . VAL A 1 231 ? -5.608 -17.863 21.953 1.00 75.81 231 VAL A O 1
ATOM 1721 N N . LEU A 1 232 ? -5.150 -15.665 21.804 1.00 65.81 232 LEU A N 1
ATOM 1722 C CA . LEU A 1 232 ? -3.773 -15.812 22.258 1.00 65.81 232 LEU A CA 1
ATOM 1723 C C . LEU A 1 232 ? -3.805 -16.164 23.743 1.00 65.81 232 LEU A C 1
ATOM 1725 O O . LEU A 1 232 ? -4.480 -15.506 24.541 1.00 65.81 232 LEU A O 1
ATOM 1729 N N . ALA A 1 233 ? -3.115 -17.241 24.109 1.00 63.66 233 ALA A N 1
ATOM 1730 C CA . ALA A 1 233 ? -3.006 -17.638 25.499 1.00 63.66 233 ALA A CA 1
ATOM 1731 C C . ALA A 1 233 ? -2.290 -16.526 26.280 1.00 63.66 233 ALA A C 1
ATOM 1733 O O . ALA A 1 233 ? -1.251 -16.029 25.852 1.00 63.66 233 ALA A O 1
ATOM 1734 N N . ALA A 1 234 ? -2.827 -16.165 27.451 1.00 59.44 234 ALA A N 1
ATOM 1735 C CA . ALA A 1 234 ? -2.255 -15.150 28.345 1.00 59.44 234 ALA A CA 1
ATOM 1736 C C . ALA A 1 234 ? -0.755 -15.363 28.645 1.00 59.44 234 ALA A C 1
ATOM 1738 O O . ALA A 1 234 ? -0.038 -14.410 28.932 1.00 59.44 234 ALA A O 1
ATOM 1739 N N . SER A 1 235 ? -0.268 -16.605 28.553 1.00 60.97 235 SER A N 1
ATOM 1740 C CA . SER A 1 235 ? 1.133 -16.969 28.785 1.00 60.97 235 SER A CA 1
ATOM 1741 C C . SER A 1 235 ? 2.119 -16.418 27.753 1.00 60.97 235 SER A C 1
ATOM 1743 O O . SER A 1 235 ? 3.293 -16.271 28.084 1.00 60.97 235 SER A O 1
ATOM 1745 N N . ASP A 1 236 ? 1.674 -16.102 26.535 1.00 59.22 236 ASP A N 1
ATOM 1746 C CA . ASP A 1 236 ? 2.561 -15.613 25.468 1.00 59.22 236 ASP A CA 1
ATOM 1747 C C . ASP A 1 236 ? 2.807 -14.095 25.560 1.00 59.22 236 ASP A C 1
ATOM 1749 O O . ASP A 1 236 ? 3.665 -13.550 24.870 1.00 59.22 236 ASP A O 1
ATOM 1753 N N . LEU A 1 237 ? 2.074 -13.412 26.444 1.00 57.84 237 LEU A N 1
ATOM 1754 C CA . LEU A 1 237 ? 1.975 -11.954 26.503 1.00 57.84 237 LEU A CA 1
ATOM 1755 C C . LEU A 1 237 ? 3.008 -11.313 27.450 1.00 57.84 237 LEU A C 1
ATOM 1757 O O . LEU A 1 237 ? 3.521 -10.239 27.150 1.00 57.84 237 LEU A O 1
ATOM 1761 N N . ASP A 1 238 ? 3.377 -11.976 28.553 1.00 56.97 238 ASP A N 1
ATOM 1762 C CA . ASP A 1 238 ? 4.290 -11.404 29.567 1.00 56.97 238 ASP A CA 1
ATOM 1763 C C . ASP A 1 238 ? 5.784 -11.516 29.207 1.00 56.97 238 ASP A C 1
ATOM 1765 O O . ASP A 1 238 ? 6.602 -10.742 29.699 1.00 56.97 238 ASP A O 1
ATOM 1769 N N . ASN A 1 239 ? 6.164 -12.443 28.321 1.00 56.25 239 ASN A N 1
ATOM 1770 C CA . ASN A 1 239 ? 7.565 -12.631 27.913 1.00 56.25 239 ASN A CA 1
ATOM 1771 C C . ASN A 1 239 ? 7.915 -11.948 26.575 1.00 56.25 239 ASN A C 1
ATOM 1773 O O . ASN A 1 239 ? 9.081 -11.952 26.174 1.00 56.25 239 ASN A O 1
ATOM 1777 N N . GLY A 1 240 ? 6.927 -11.372 25.879 1.00 51.38 240 GLY A N 1
ATOM 1778 C CA . GLY A 1 240 ? 7.075 -10.881 24.504 1.00 51.38 240 GLY A CA 1
ATOM 1779 C C . GLY A 1 240 ? 8.018 -9.686 24.354 1.00 51.38 240 GLY A C 1
ATOM 1780 O O . GLY A 1 240 ? 8.701 -9.569 23.344 1.00 51.38 240 GLY A O 1
ATOM 1781 N N . TYR A 1 241 ? 8.146 -8.843 25.383 1.00 52.09 241 TYR A N 1
ATOM 1782 C CA . TYR A 1 241 ? 8.964 -7.628 25.283 1.00 52.09 241 TYR A CA 1
ATOM 1783 C C . TYR A 1 241 ? 10.480 -7.901 25.242 1.00 52.09 241 TYR A C 1
ATOM 1785 O O . TYR A 1 241 ? 11.246 -7.041 24.821 1.00 52.09 241 TYR A O 1
ATOM 1793 N N . GLN A 1 242 ? 10.940 -9.079 25.688 1.00 53.75 242 GLN A N 1
ATOM 1794 C CA . GLN A 1 242 ? 12.377 -9.374 25.815 1.00 53.75 242 GLN A CA 1
ATOM 1795 C C . GLN A 1 242 ? 12.947 -10.276 24.710 1.00 53.75 242 GLN A C 1
ATOM 1797 O O . GLN A 1 242 ? 14.162 -10.432 24.640 1.00 53.75 242 GLN A O 1
ATOM 1802 N N . ASN A 1 243 ? 12.114 -10.833 23.825 1.00 51.25 243 ASN A N 1
ATOM 1803 C CA . ASN A 1 243 ? 12.551 -11.733 22.749 1.00 51.25 243 ASN A CA 1
ATOM 1804 C C . ASN A 1 243 ? 12.068 -11.267 21.362 1.00 51.25 243 ASN A C 1
ATOM 1806 O O . ASN A 1 243 ? 11.566 -12.064 20.571 1.00 51.25 243 ASN A O 1
ATOM 1810 N N . ILE A 1 244 ? 12.255 -9.982 21.047 1.00 55.03 244 ILE A N 1
ATOM 1811 C CA . ILE A 1 244 ? 12.065 -9.407 19.700 1.00 55.03 244 ILE A CA 1
ATOM 1812 C C . ILE A 1 244 ? 13.254 -9.824 18.803 1.00 55.03 244 ILE A C 1
ATOM 1814 O O . ILE A 1 244 ? 14.062 -9.008 18.384 1.00 55.03 244 ILE A O 1
ATOM 1818 N N . SER A 1 245 ? 13.481 -11.125 18.619 1.00 52.16 245 SER A N 1
ATOM 1819 C CA . SER A 1 245 ? 14.600 -11.643 17.807 1.00 52.16 245 SER A CA 1
ATOM 1820 C C . SER A 1 245 ? 14.150 -12.518 16.639 1.00 52.16 245 SER A C 1
ATOM 1822 O O . SER A 1 245 ? 14.975 -12.998 15.862 1.00 52.16 245 SER A O 1
ATOM 1824 N N . ASN A 1 246 ? 12.839 -12.703 16.477 1.00 53.28 246 ASN A N 1
ATOM 1825 C CA . ASN A 1 246 ? 12.261 -13.592 15.478 1.00 53.28 246 ASN A CA 1
ATOM 1826 C C . ASN A 1 246 ? 11.692 -12.810 14.286 1.00 53.28 246 ASN A C 1
ATOM 1828 O O . ASN A 1 246 ? 10.493 -12.863 14.050 1.00 53.28 246 ASN A O 1
ATOM 1832 N N . GLY A 1 247 ? 12.537 -12.095 13.534 1.00 55.59 247 GLY A N 1
ATOM 1833 C CA . GLY A 1 247 ? 12.304 -11.666 12.138 1.00 55.59 247 GLY A CA 1
ATOM 1834 C C . GLY A 1 247 ? 11.096 -10.764 11.818 1.00 55.59 247 GLY A C 1
ATOM 1835 O O . GLY A 1 247 ? 10.987 -10.307 10.684 1.00 55.59 247 GLY A O 1
ATOM 1836 N N . ASN A 1 248 ? 10.218 -10.487 12.782 1.00 66.62 248 ASN A N 1
ATOM 1837 C CA . ASN A 1 248 ? 8.983 -9.715 12.640 1.00 66.62 248 ASN A CA 1
ATOM 1838 C C . ASN A 1 248 ? 9.049 -8.384 13.405 1.00 66.62 248 ASN A C 1
ATOM 1840 O O . ASN A 1 248 ? 8.015 -7.837 13.786 1.00 66.62 248 ASN A O 1
ATOM 1844 N N . ASP A 1 249 ? 10.253 -7.845 13.596 1.00 72.94 249 ASP A N 1
ATOM 1845 C CA . ASP A 1 249 ? 10.527 -6.644 14.393 1.00 72.94 249 ASP A CA 1
ATOM 1846 C C . ASP A 1 249 ? 9.639 -5.451 13.991 1.00 72.94 249 ASP A C 1
ATOM 1848 O O . ASP A 1 249 ? 9.238 -4.662 14.841 1.00 72.94 249 ASP A O 1
ATOM 1852 N N . LEU A 1 250 ? 9.251 -5.347 12.712 1.00 75.44 250 LEU A N 1
ATOM 1853 C CA . LEU A 1 250 ? 8.341 -4.306 12.223 1.00 75.44 250 LEU A CA 1
ATOM 1854 C C . LEU A 1 250 ? 6.904 -4.450 12.751 1.00 75.44 250 LEU A C 1
ATOM 1856 O O . LEU A 1 250 ? 6.256 -3.444 13.035 1.00 75.44 250 LEU A O 1
ATOM 1860 N N . ILE A 1 251 ? 6.391 -5.677 12.872 1.00 79.56 251 ILE A N 1
ATOM 1861 C CA . ILE A 1 251 ? 5.036 -5.926 13.384 1.00 79.56 251 ILE A CA 1
ATOM 1862 C C . ILE A 1 251 ? 4.992 -5.572 14.871 1.00 79.56 251 ILE A C 1
ATOM 1864 O O . ILE A 1 251 ? 4.096 -4.845 15.300 1.00 79.56 251 ILE A O 1
ATOM 1868 N N . ASP A 1 252 ? 5.993 -6.010 15.633 1.00 75.62 252 ASP A N 1
ATOM 1869 C CA . ASP A 1 252 ? 6.098 -5.723 17.066 1.00 75.62 252 ASP A CA 1
ATOM 1870 C C . ASP A 1 252 ? 6.332 -4.231 17.327 1.00 75.62 252 ASP A C 1
ATOM 1872 O O . ASP A 1 252 ? 5.696 -3.643 18.208 1.00 75.62 252 ASP A O 1
ATOM 1876 N N . ALA A 1 253 ? 7.180 -3.584 16.519 1.00 75.44 253 ALA A N 1
ATOM 1877 C CA . ALA A 1 253 ? 7.383 -2.142 16.567 1.00 75.44 253 ALA A CA 1
ATOM 1878 C C . ALA A 1 253 ? 6.080 -1.395 16.280 1.00 75.44 253 ALA A C 1
ATOM 1880 O O . ALA A 1 253 ? 5.711 -0.508 17.046 1.00 75.44 253 ALA A O 1
ATOM 1881 N N . TRP A 1 254 ? 5.333 -1.792 15.245 1.00 80.12 254 TRP A N 1
ATOM 1882 C CA . TRP A 1 254 ? 4.050 -1.173 14.932 1.00 80.12 254 TRP A CA 1
ATOM 1883 C C . TRP A 1 254 ? 3.022 -1.352 16.050 1.00 80.12 254 TRP A C 1
ATOM 1885 O O . TRP A 1 254 ? 2.372 -0.380 16.424 1.00 80.12 254 TRP A O 1
ATOM 1895 N N . LEU A 1 255 ? 2.885 -2.553 16.614 1.00 77.62 255 LEU A N 1
ATOM 1896 C CA . LEU A 1 255 ? 1.979 -2.809 17.739 1.00 77.62 255 LEU A CA 1
ATOM 1897 C C . LEU A 1 255 ? 2.332 -1.935 18.940 1.00 77.62 255 LEU A C 1
ATOM 1899 O O . LEU A 1 255 ? 1.453 -1.345 19.570 1.00 77.62 255 LEU A O 1
ATOM 1903 N N . THR A 1 256 ? 3.628 -1.817 19.219 1.00 76.25 256 THR A N 1
ATOM 1904 C CA . THR A 1 256 ? 4.142 -0.982 20.298 1.00 76.25 256 THR A CA 1
ATOM 1905 C C . THR A 1 256 ? 3.837 0.486 20.020 1.00 76.25 256 THR A C 1
ATOM 1907 O O . THR A 1 256 ? 3.203 1.142 20.843 1.00 76.25 256 THR A O 1
ATOM 1910 N N . TRP A 1 257 ? 4.170 1.001 18.835 1.00 74.12 257 TRP A N 1
ATOM 1911 C CA . TRP A 1 257 ? 3.830 2.368 18.443 1.00 74.12 257 TRP A CA 1
ATOM 1912 C C . TRP A 1 257 ? 2.339 2.611 18.563 1.00 74.12 257 TRP A C 1
ATOM 1914 O O . TRP A 1 257 ? 1.934 3.541 19.248 1.00 74.12 257 TRP A O 1
ATOM 1924 N N . TYR A 1 258 ? 1.513 1.738 17.991 1.00 77.44 258 TYR A N 1
ATOM 1925 C CA . TYR A 1 258 ? 0.071 1.896 18.018 1.00 77.44 258 TYR A CA 1
ATOM 1926 C C . TYR A 1 258 ? -0.498 1.839 19.431 1.00 77.44 258 TYR A C 1
ATOM 1928 O O . TYR A 1 258 ? -1.471 2.532 19.689 1.00 77.44 258 TYR A O 1
ATOM 1936 N N . LYS A 1 259 ? 0.092 1.081 20.365 1.00 77.69 259 LYS A N 1
ATOM 1937 C CA . LYS A 1 259 ? -0.286 1.096 21.790 1.00 77.69 259 LYS A CA 1
ATOM 1938 C C . LYS A 1 259 ? -0.048 2.467 22.417 1.00 77.69 259 LYS A C 1
ATOM 1940 O O . LYS A 1 259 ? -0.891 2.957 23.168 1.00 77.69 259 LYS A O 1
ATOM 1945 N N . TYR A 1 260 ? 1.084 3.078 22.091 1.00 74.75 260 TYR A N 1
ATOM 1946 C CA . TYR A 1 260 ? 1.536 4.316 22.705 1.00 74.75 260 TYR A CA 1
ATOM 1947 C C . TYR A 1 260 ? 1.198 5.583 21.929 1.00 74.75 260 TYR A C 1
ATOM 1949 O O . TYR A 1 260 ? 1.438 6.656 22.477 1.00 74.75 260 TYR A O 1
ATOM 1957 N N . ILE A 1 261 ? 0.626 5.500 20.715 1.00 71.50 261 ILE A N 1
ATOM 1958 C CA . ILE A 1 261 ? 0.062 6.673 20.035 1.00 71.50 261 ILE A CA 1
ATOM 1959 C C . ILE A 1 261 ? -0.841 7.342 21.068 1.00 71.50 261 ILE A C 1
ATOM 1961 O O . ILE A 1 261 ? -1.845 6.724 21.479 1.00 71.50 261 ILE A O 1
ATOM 1965 N N . PRO A 1 262 ? -0.461 8.546 21.546 1.00 65.25 262 PRO A N 1
ATOM 1966 C CA . PRO A 1 262 ? -1.263 9.231 22.524 1.00 65.25 262 PRO A CA 1
ATOM 1967 C C . PRO A 1 262 ? -2.634 9.387 21.890 1.00 65.25 262 PRO A C 1
ATOM 1969 O O . PRO A 1 262 ? -2.753 9.699 20.704 1.00 65.25 262 PRO A O 1
ATOM 1972 N N . GLN A 1 263 ? -3.686 9.171 22.672 1.00 63.09 263 GLN A N 1
ATOM 1973 C CA . GLN A 1 263 ? -4.997 9.694 22.313 1.00 63.09 263 GLN A CA 1
ATOM 1974 C C . GLN A 1 263 ? -4.898 11.223 22.430 1.00 63.09 263 GLN A C 1
ATOM 1976 O O . GLN A 1 263 ? -5.418 11.824 23.371 1.00 63.09 263 GLN A O 1
ATOM 1981 N N . SER A 1 264 ? -4.111 11.846 21.546 1.00 55.03 264 SER A N 1
ATOM 1982 C CA . SER A 1 264 ? -4.016 13.282 21.373 1.00 55.03 264 SER A CA 1
ATOM 1983 C C . SER A 1 264 ? -5.393 13.693 20.895 1.00 55.03 264 SER A C 1
ATOM 1985 O O . SER A 1 264 ? -5.760 13.481 19.742 1.00 55.03 264 SER A O 1
ATOM 1987 N N . ALA A 1 265 ? -6.194 14.124 21.859 1.00 53.00 265 ALA A N 1
ATOM 1988 C CA . ALA A 1 265 ? -7.582 14.449 21.658 1.00 53.00 265 ALA A CA 1
ATOM 1989 C C . ALA A 1 265 ? -7.656 15.716 20.828 1.00 53.00 265 ALA A C 1
ATOM 1991 O O . ALA A 1 265 ? -7.247 16.779 21.297 1.00 53.00 265 ALA A O 1
ATOM 1992 N N . PHE A 1 266 ? -8.227 15.615 19.637 1.00 59.06 266 PHE A N 1
ATOM 1993 C CA . PHE A 1 266 ? -8.930 16.769 19.112 1.00 59.06 266 PHE A CA 1
ATOM 1994 C C . PHE A 1 266 ? -10.239 16.881 19.878 1.00 59.06 266 PHE A C 1
ATOM 1996 O O . PHE A 1 266 ? -11.019 15.926 19.940 1.00 59.06 266 PHE A O 1
ATOM 2003 N N . PHE A 1 267 ? -10.450 18.038 20.495 1.00 57.25 267 PHE A N 1
ATOM 2004 C CA . PHE A 1 267 ? -11.762 18.404 20.996 1.00 57.25 267 PHE A CA 1
ATOM 2005 C C . PHE A 1 267 ? -12.585 18.839 19.788 1.00 57.25 267 PHE A C 1
ATOM 2007 O O . PHE A 1 267 ? -12.168 19.710 19.033 1.00 57.25 267 PHE A O 1
ATOM 2014 N N . LEU A 1 268 ? -13.735 18.200 19.577 1.00 58.69 268 LEU A N 1
ATOM 2015 C CA . LEU A 1 268 ? -14.645 18.567 18.488 1.00 58.69 268 LEU A CA 1
ATOM 2016 C C . LEU A 1 268 ? -15.266 19.959 18.673 1.00 58.69 268 LEU A C 1
ATOM 2018 O O . LEU A 1 268 ? -15.786 20.523 17.714 1.00 58.69 268 LEU A O 1
ATOM 2022 N N . ASP A 1 269 ? -15.235 20.498 19.893 1.00 60.41 269 ASP A N 1
ATOM 2023 C CA . ASP A 1 269 ? -15.738 21.829 20.203 1.00 60.41 269 ASP A CA 1
ATOM 2024 C C . ASP A 1 269 ? -14.588 22.734 20.656 1.00 60.41 269 ASP A C 1
ATOM 2026 O O . ASP A 1 269 ? -14.156 22.695 21.808 1.00 60.41 269 ASP A O 1
ATOM 2030 N N . ASN A 1 270 ? -14.104 23.574 19.739 1.00 60.00 270 ASN A N 1
ATOM 2031 C CA . ASN A 1 270 ? -13.046 24.551 20.008 1.00 60.00 270 ASN A CA 1
ATOM 2032 C C . ASN A 1 270 ? -13.457 25.624 21.040 1.00 60.00 270 ASN A C 1
ATOM 2034 O O . ASN A 1 270 ? -12.609 26.405 21.473 1.00 60.00 270 ASN A O 1
ATOM 2038 N N . ASN A 1 271 ? -14.737 25.698 21.434 1.00 67.06 271 ASN A N 1
ATOM 2039 C CA . ASN A 1 271 ? -15.256 26.763 22.297 1.00 67.06 271 ASN A CA 1
ATOM 2040 C C . ASN A 1 271 ? -15.537 26.333 23.744 1.00 67.06 271 ASN A C 1
ATOM 2042 O O . ASN A 1 271 ? -15.783 27.201 24.587 1.00 67.06 271 ASN A O 1
ATOM 2046 N N . ALA A 1 272 ? -15.510 25.035 24.059 1.00 57.56 272 ALA A N 1
ATOM 2047 C CA . ALA A 1 272 ? -15.733 24.549 25.416 1.00 57.56 272 ALA A CA 1
ATOM 2048 C C . ALA A 1 272 ? -14.390 24.275 26.120 1.00 57.56 272 ALA A C 1
ATOM 2050 O O . ALA A 1 272 ? -13.506 23.650 25.532 1.00 57.56 272 ALA A O 1
ATOM 2051 N N . PRO A 1 273 ? -14.190 24.725 27.376 1.00 65.62 273 PRO A N 1
ATOM 2052 C CA . PRO A 1 273 ? -13.045 24.271 28.155 1.00 65.62 273 PRO A CA 1
ATOM 2053 C C . PRO A 1 273 ? -13.118 22.743 28.276 1.00 65.62 273 PRO A C 1
ATOM 2055 O O . PRO A 1 273 ? -14.211 22.237 28.530 1.00 65.62 273 PRO A O 1
ATOM 2058 N N . PRO A 1 274 ? -11.994 22.021 28.123 1.00 61.34 274 PRO A N 1
ATOM 2059 C CA . PRO A 1 274 ? -11.986 20.565 28.106 1.00 61.34 274 PRO A CA 1
ATOM 2060 C C . PRO A 1 274 ? -12.583 20.040 29.409 1.00 61.34 274 PRO A C 1
ATOM 2062 O O . PRO A 1 274 ? -11.977 20.161 30.480 1.00 61.34 274 PRO A O 1
ATOM 2065 N N . VAL A 1 275 ? -13.791 19.490 29.335 1.00 64.56 275 VAL A N 1
ATOM 2066 C CA . VAL A 1 275 ? -14.424 18.851 30.480 1.00 64.56 275 VAL A CA 1
ATOM 2067 C C . VAL A 1 275 ? -13.845 17.446 30.566 1.00 64.56 275 VAL A C 1
ATOM 2069 O O . VAL A 1 275 ? -13.684 16.741 29.568 1.00 64.56 275 VAL A O 1
ATOM 2072 N N . LEU A 1 276 ? -13.477 17.030 31.778 1.00 58.03 276 LEU A N 1
ATOM 2073 C CA . LEU A 1 276 ? -13.037 15.666 32.042 1.00 58.03 276 LEU A CA 1
ATOM 2074 C C . LEU A 1 276 ? -14.178 14.709 31.643 1.00 58.03 276 LEU A C 1
ATOM 2076 O O . LEU A 1 276 ? -15.179 14.626 32.351 1.00 58.03 276 LEU A O 1
ATOM 2080 N N . GLY A 1 277 ? -14.044 14.049 30.489 1.00 62.19 277 GLY A N 1
ATOM 2081 C CA . GLY A 1 277 ? -15.088 13.202 29.900 1.00 62.19 277 GLY A CA 1
ATOM 2082 C C . GLY A 1 277 ? -15.488 13.558 28.464 1.00 62.19 277 GLY A C 1
ATOM 2083 O O . GLY A 1 277 ? -16.256 12.801 27.871 1.00 62.19 277 GLY A O 1
ATOM 2084 N N . ASP A 1 278 ? -14.970 14.648 27.886 1.00 67.69 278 ASP A N 1
ATOM 2085 C CA . ASP A 1 278 ? -15.228 14.951 26.476 1.00 67.69 278 ASP A CA 1
ATOM 2086 C C . ASP A 1 278 ? -14.644 13.854 25.565 1.00 67.69 278 ASP A C 1
ATOM 2088 O O . ASP A 1 278 ? -13.505 13.412 25.777 1.00 67.69 278 ASP A O 1
ATOM 2092 N N . PRO A 1 279 ? -15.410 13.391 24.558 1.00 66.62 279 PRO A N 1
ATOM 2093 C CA . PRO A 1 279 ? -14.990 12.318 23.672 1.00 66.62 279 PRO A CA 1
ATOM 2094 C C . PRO A 1 279 ? -13.749 12.756 22.897 1.00 66.62 279 PRO A C 1
ATOM 2096 O O . PRO A 1 279 ? -13.764 13.721 22.134 1.00 66.62 279 PRO A O 1
ATOM 2099 N N . LYS A 1 280 ? -12.655 12.030 23.119 1.00 73.25 280 LYS A N 1
ATOM 2100 C CA . LYS A 1 280 ? -11.370 12.269 22.470 1.00 73.25 280 LYS A CA 1
ATOM 2101 C C . LYS A 1 280 ? -11.342 11.505 21.156 1.00 73.25 280 LYS A C 1
ATOM 2103 O O . LYS A 1 280 ? -11.417 10.280 21.169 1.00 73.25 280 LYS A O 1
ATOM 2108 N N . ILE A 1 281 ? -11.207 12.214 20.040 1.00 77.56 281 ILE A N 1
ATOM 2109 C CA . ILE A 1 281 ? -11.015 11.586 18.730 1.00 77.56 281 ILE A CA 1
ATOM 2110 C C . ILE A 1 281 ? -9.517 11.511 18.448 1.00 77.56 281 ILE A C 1
ATOM 2112 O O . ILE A 1 281 ? -8.821 12.528 18.496 1.00 77.56 281 ILE A O 1
ATOM 2116 N N . SER A 1 282 ? -9.019 10.304 18.182 1.00 80.75 282 SER A N 1
ATOM 2117 C CA . SER A 1 282 ? -7.636 10.095 17.753 1.00 80.75 282 SER A CA 1
ATOM 2118 C C . SER A 1 282 ? -7.467 10.373 16.254 1.00 80.75 282 SER A C 1
ATOM 2120 O O . SER A 1 282 ? -8.426 10.352 15.482 1.00 80.75 282 SER A O 1
ATOM 2122 N N . PHE A 1 283 ? -6.232 10.589 15.799 1.00 79.44 283 PHE A N 1
ATOM 2123 C CA . PHE A 1 283 ? -5.947 10.763 14.368 1.00 79.44 283 PHE A CA 1
ATOM 2124 C C . PHE A 1 283 ? -6.377 9.564 13.514 1.00 79.44 283 PHE A C 1
ATOM 2126 O O . PHE A 1 283 ? -6.865 9.750 12.401 1.00 79.44 283 PHE A O 1
ATOM 2133 N N . SER A 1 284 ? -6.220 8.339 14.026 1.00 83.56 284 SER A N 1
ATOM 2134 C CA . SER A 1 284 ? -6.722 7.141 13.349 1.00 83.56 284 SER A CA 1
ATOM 2135 C C . SER A 1 284 ? -8.240 7.175 13.205 1.00 83.56 284 SER A C 1
ATOM 2137 O O . SER A 1 284 ? -8.748 6.820 12.146 1.00 83.56 284 SER A O 1
ATOM 2139 N N . ASP A 1 285 ? -8.958 7.668 14.216 1.00 86.69 285 ASP A N 1
ATOM 2140 C CA . ASP A 1 285 ? -10.416 7.784 14.159 1.00 86.69 285 ASP A CA 1
ATOM 2141 C C . ASP A 1 285 ? -10.830 8.812 13.092 1.00 86.69 285 ASP A C 1
ATOM 2143 O O . ASP A 1 285 ? -11.708 8.528 12.280 1.00 86.69 285 ASP A O 1
ATOM 2147 N N . LEU A 1 286 ? -10.145 9.964 13.010 1.00 85.38 286 LEU A N 1
ATOM 2148 C CA . LEU A 1 286 ? -10.358 10.956 11.943 1.00 85.38 286 LEU A CA 1
ATOM 2149 C C . LEU A 1 286 ? -10.087 10.374 10.552 1.00 85.38 286 LEU A C 1
ATOM 2151 O O . LEU A 1 286 ? -10.869 10.598 9.625 1.00 85.38 286 LEU A O 1
ATOM 2155 N N . TYR A 1 287 ? -9.011 9.595 10.408 1.00 87.81 287 TYR A N 1
ATOM 2156 C CA . TYR A 1 287 ? -8.721 8.899 9.160 1.00 87.81 287 TYR A CA 1
ATOM 2157 C C . TYR A 1 287 ? -9.853 7.934 8.800 1.00 87.81 287 TYR A C 1
ATOM 2159 O O . TYR A 1 287 ? -10.301 7.939 7.657 1.00 87.81 287 TYR A O 1
ATOM 2167 N N . PHE A 1 288 ? -10.345 7.123 9.744 1.00 91.19 288 PHE A N 1
ATOM 2168 C CA . PHE A 1 288 ? -11.454 6.204 9.477 1.00 91.19 288 PHE A CA 1
ATOM 2169 C C . PHE A 1 288 ? -12.725 6.952 9.097 1.00 91.19 288 PHE A C 1
ATOM 2171 O O . PHE A 1 288 ? -13.379 6.559 8.133 1.00 91.19 288 PHE A O 1
ATOM 2178 N N . ILE A 1 289 ? -13.031 8.059 9.778 1.00 89.56 289 ILE A N 1
ATOM 2179 C CA . ILE A 1 289 ? -14.173 8.914 9.447 1.00 89.56 289 ILE A CA 1
ATOM 2180 C C . ILE A 1 289 ? -14.074 9.399 7.998 1.00 89.56 289 ILE A C 1
ATOM 2182 O O . ILE A 1 289 ? -15.016 9.231 7.225 1.00 89.56 289 ILE A O 1
ATOM 2186 N N . GLN A 1 290 ? -12.917 9.924 7.591 1.00 89.62 290 GLN A N 1
ATOM 2187 C CA . GLN A 1 290 ? -12.710 10.415 6.230 1.00 89.62 290 GLN A CA 1
ATOM 2188 C C . GLN A 1 290 ? -12.702 9.280 5.193 1.00 89.62 290 GLN A C 1
ATOM 2190 O O . GLN A 1 290 ? -13.367 9.370 4.161 1.00 89.62 290 GLN A O 1
ATOM 2195 N N . LYS A 1 291 ? -11.944 8.209 5.447 1.00 91.69 291 LYS A N 1
ATOM 2196 C CA . LYS A 1 291 ? -11.682 7.135 4.481 1.00 91.69 291 LYS A CA 1
ATOM 2197 C C . LYS A 1 291 ? -12.889 6.231 4.265 1.00 91.69 291 LYS A C 1
ATOM 2199 O O . LYS A 1 291 ? -13.138 5.827 3.133 1.00 91.69 291 LYS A O 1
ATOM 2204 N N . LEU A 1 292 ? -13.627 5.928 5.331 1.00 94.12 292 LEU A N 1
ATOM 2205 C CA . LEU A 1 292 ? -14.829 5.093 5.291 1.00 94.12 292 LEU A CA 1
ATOM 2206 C C . LEU A 1 292 ? -16.102 5.929 5.090 1.00 94.12 292 LEU A C 1
ATOM 2208 O O . LEU A 1 292 ? -17.200 5.378 5.092 1.00 94.12 292 LEU A O 1
ATOM 2212 N N . ASN A 1 293 ? -15.957 7.246 4.885 1.00 92.62 293 ASN A N 1
ATOM 2213 C CA . ASN A 1 293 ? -17.058 8.185 4.681 1.00 92.62 293 ASN A CA 1
ATOM 2214 C C . ASN A 1 293 ? -18.105 8.102 5.806 1.00 92.62 293 ASN A C 1
ATOM 2216 O O . ASN A 1 293 ? -19.313 8.016 5.551 1.00 92.62 293 ASN A O 1
ATOM 2220 N N . LEU A 1 294 ? -17.621 8.064 7.051 1.00 90.75 294 LEU A N 1
ATOM 2221 C CA . LEU A 1 294 ? -18.474 8.035 8.232 1.00 90.75 294 LEU A CA 1
ATOM 2222 C C . LEU A 1 294 ? -19.031 9.436 8.483 1.00 90.75 294 LEU A C 1
ATOM 2224 O O . LEU A 1 294 ? -18.343 10.430 8.235 1.00 90.75 294 LEU A O 1
ATOM 2228 N N . PRO A 1 295 ? -20.274 9.545 8.973 1.00 86.44 295 PRO A N 1
ATOM 2229 C CA . PRO A 1 295 ? -20.810 10.827 9.397 1.00 86.44 295 PRO A CA 1
ATOM 2230 C C . PRO A 1 295 ? -19.892 11.485 10.435 1.00 86.44 295 PRO A C 1
ATOM 2232 O O . PRO A 1 295 ? -19.500 10.856 11.417 1.00 86.44 295 PRO A O 1
ATOM 2235 N N . ALA A 1 296 ? -19.601 12.777 10.255 1.00 75.75 296 ALA A N 1
ATOM 2236 C CA . ALA A 1 296 ? -19.053 13.588 11.336 1.00 75.75 296 ALA A CA 1
ATOM 2237 C C . ALA A 1 296 ? -20.018 13.552 12.535 1.00 75.75 296 ALA A C 1
ATOM 2239 O O . ALA A 1 296 ? -21.233 13.412 12.368 1.00 75.75 296 ALA A O 1
ATOM 2240 N N . ALA A 1 297 ? -19.465 13.675 13.737 1.00 67.44 297 ALA A N 1
ATOM 2241 C CA . ALA A 1 297 ? -19.928 13.011 14.953 1.00 67.44 297 ALA A CA 1
ATOM 2242 C C . ALA A 1 297 ? -21.277 13.471 15.584 1.00 67.44 297 ALA A C 1
ATOM 2244 O O . ALA A 1 297 ? -21.565 13.199 16.742 1.00 67.44 297 ALA A O 1
ATOM 2245 N N . ASN A 1 298 ? -22.174 14.090 14.812 1.00 66.75 298 ASN A N 1
ATOM 2246 C CA . ASN A 1 298 ? -23.527 14.487 15.225 1.00 66.75 298 ASN A CA 1
ATOM 2247 C C . ASN A 1 298 ? -24.653 13.888 14.363 1.00 66.75 298 ASN A C 1
ATOM 2249 O O . ASN A 1 298 ? -25.822 14.234 14.543 1.00 66.75 298 ASN A O 1
ATOM 2253 N N . HIS A 1 299 ? -24.333 13.002 13.418 1.00 70.94 299 HIS A N 1
ATOM 2254 C CA . HIS A 1 299 ? -25.332 12.394 12.544 1.00 70.94 299 HIS A CA 1
ATOM 2255 C C . HIS A 1 299 ? -25.615 10.941 12.925 1.00 70.94 299 HIS A C 1
ATOM 2257 O O . HIS A 1 299 ? -24.724 10.102 12.968 1.00 70.94 299 HIS A O 1
ATOM 2263 N N . THR A 1 300 ? -26.897 10.626 13.115 1.00 73.00 300 THR A N 1
ATOM 2264 C CA . THR A 1 300 ? -27.420 9.268 13.339 1.00 73.00 300 THR A CA 1
ATOM 2265 C C . THR A 1 300 ? -27.437 8.413 12.063 1.00 73.00 300 THR A C 1
ATOM 2267 O O . THR A 1 300 ? -28.255 7.498 11.949 1.00 73.00 300 THR A O 1
ATOM 2270 N N . ASP A 1 301 ? -26.594 8.724 11.071 1.00 78.19 301 ASP A N 1
ATOM 2271 C CA . ASP A 1 301 ? -26.559 7.968 9.818 1.00 78.19 301 ASP A CA 1
ATOM 2272 C C . ASP A 1 301 ? -25.960 6.579 10.083 1.00 78.19 301 ASP A C 1
ATOM 2274 O O . ASP A 1 301 ? -24.827 6.436 10.538 1.00 78.19 301 ASP A O 1
ATOM 2278 N N . THR A 1 302 ? -26.758 5.544 9.831 1.00 73.94 302 THR A N 1
ATOM 2279 C CA . THR A 1 302 ? -26.447 4.138 10.131 1.00 73.94 302 THR A CA 1
ATOM 2280 C C . THR A 1 302 ? -25.892 3.452 8.893 1.00 73.94 302 THR A C 1
ATOM 2282 O O . THR A 1 302 ? -26.392 2.422 8.439 1.00 73.94 302 THR A O 1
ATOM 2285 N N . ARG A 1 303 ? -24.854 4.043 8.297 1.00 89.38 303 ARG A N 1
ATOM 2286 C CA . ARG A 1 303 ? -24.177 3.397 7.174 1.00 89.38 303 ARG A CA 1
ATOM 2287 C C . ARG A 1 303 ? -23.421 2.184 7.678 1.00 89.38 303 ARG A C 1
ATOM 2289 O O . ARG A 1 303 ? -22.566 2.292 8.549 1.00 89.38 303 ARG A O 1
ATOM 2296 N N . ASN A 1 304 ? -23.738 1.036 7.098 1.00 93.31 304 ASN A N 1
ATOM 2297 C CA . ASN A 1 304 ? -22.993 -0.184 7.345 1.00 93.31 304 ASN A CA 1
ATOM 2298 C C . ASN A 1 304 ? -21.630 -0.076 6.659 1.00 93.31 304 ASN A C 1
ATOM 2300 O O . ASN A 1 304 ? -21.552 0.292 5.486 1.00 93.31 304 ASN A O 1
ATOM 2304 N N . ILE A 1 305 ? -20.577 -0.424 7.386 1.00 96.12 305 ILE A N 1
ATOM 2305 C CA . ILE A 1 305 ? -19.211 -0.485 6.862 1.00 96.12 305 ILE A CA 1
ATOM 2306 C C . ILE A 1 305 ? -18.920 -1.942 6.540 1.00 96.12 305 ILE A C 1
ATOM 2308 O O . ILE A 1 305 ? -19.272 -2.825 7.327 1.00 96.12 305 ILE A O 1
ATOM 2312 N N . THR A 1 306 ? -18.283 -2.219 5.404 1.00 97.69 306 THR A N 1
ATOM 2313 C CA . THR A 1 306 ? -17.867 -3.592 5.122 1.00 97.69 306 THR A CA 1
ATOM 2314 C C . THR A 1 306 ? -16.567 -3.933 5.858 1.00 97.69 306 THR A C 1
ATOM 2316 O O . THR A 1 306 ? -15.694 -3.083 6.046 1.00 97.69 306 THR A O 1
ATOM 2319 N N . LEU A 1 307 ? -16.409 -5.189 6.277 1.00 97.81 307 LEU A N 1
ATOM 2320 C CA . LEU A 1 307 ? -15.211 -5.640 6.990 1.00 97.81 307 LEU A CA 1
ATOM 2321 C C . LEU A 1 307 ? -13.929 -5.456 6.161 1.00 97.81 307 LEU A C 1
ATOM 2323 O O . LEU A 1 307 ? -12.906 -5.046 6.703 1.00 97.81 307 LEU A O 1
ATOM 2327 N N . HIS A 1 308 ? -13.981 -5.724 4.853 1.00 97.88 308 HIS A N 1
ATOM 2328 C CA . HIS A 1 308 ? -12.816 -5.576 3.980 1.00 97.88 308 HIS A CA 1
ATOM 2329 C C . HIS A 1 308 ? -12.444 -4.104 3.754 1.00 97.88 308 HIS A C 1
ATOM 2331 O O . HIS A 1 308 ? -11.257 -3.788 3.720 1.00 97.88 308 HIS A O 1
ATOM 2337 N N . ASP A 1 309 ? -13.420 -3.187 3.679 1.00 97.44 309 ASP A N 1
ATOM 2338 C CA . ASP A 1 309 ? -13.136 -1.747 3.612 1.00 97.44 309 ASP A CA 1
ATOM 2339 C C . ASP A 1 309 ? -12.410 -1.269 4.871 1.00 97.44 309 ASP A C 1
ATOM 2341 O O . ASP A 1 309 ? -11.426 -0.532 4.780 1.00 97.44 309 ASP A O 1
ATOM 2345 N N . PHE A 1 310 ? -12.854 -1.734 6.045 1.00 97.19 310 PHE A N 1
ATOM 2346 C CA . PHE A 1 310 ? -12.181 -1.438 7.305 1.00 97.19 310 PHE A CA 1
ATOM 2347 C C . PHE A 1 310 ? -10.751 -2.003 7.338 1.00 97.19 310 PHE A C 1
ATOM 2349 O O . PHE A 1 310 ? -9.815 -1.282 7.679 1.00 97.19 310 PHE A O 1
ATOM 2356 N N . GLU A 1 311 ? -10.556 -3.263 6.943 1.00 97.38 311 GLU A N 1
ATOM 2357 C CA . GLU A 1 311 ? -9.230 -3.893 6.885 1.00 97.38 311 GLU A CA 1
ATOM 2358 C C . GLU A 1 311 ? -8.276 -3.159 5.927 1.00 97.38 311 GLU A C 1
ATOM 2360 O O . GLU A 1 311 ? -7.127 -2.896 6.287 1.00 97.38 311 GLU A O 1
ATOM 2365 N N . ASN A 1 312 ? -8.749 -2.759 4.742 1.00 97.06 312 ASN A N 1
ATOM 2366 C CA . ASN A 1 312 ? -7.969 -1.986 3.770 1.00 97.06 312 ASN A CA 1
ATOM 2367 C C . ASN A 1 312 ? -7.645 -0.568 4.277 1.00 97.06 312 ASN A C 1
ATOM 2369 O O . ASN A 1 312 ? -6.539 -0.056 4.068 1.00 97.06 312 ASN A O 1
ATOM 2373 N N . ALA A 1 313 ? -8.593 0.081 4.961 1.00 95.50 313 ALA A N 1
ATOM 2374 C CA . ALA A 1 313 ? -8.374 1.379 5.591 1.00 95.50 313 ALA A CA 1
ATOM 2375 C C . ALA A 1 313 ? -7.317 1.273 6.696 1.00 95.50 313 ALA A C 1
ATOM 2377 O O . ALA A 1 313 ? -6.366 2.051 6.709 1.00 95.50 313 ALA A O 1
ATOM 2378 N N . LEU A 1 314 ? -7.426 0.270 7.570 1.00 94.50 314 LEU A N 1
ATOM 2379 C CA . LEU A 1 314 ? -6.466 0.026 8.643 1.00 94.50 314 LEU A CA 1
ATOM 2380 C C . LEU A 1 314 ? -5.076 -0.309 8.087 1.00 94.50 314 LEU A C 1
ATOM 2382 O O . LEU A 1 314 ? -4.089 0.248 8.554 1.00 94.50 314 LEU A O 1
ATOM 2386 N N . SER A 1 315 ? -5.000 -1.139 7.045 1.00 94.75 315 SER A N 1
ATOM 2387 C CA . SER A 1 315 ? -3.772 -1.423 6.291 1.00 94.75 315 SER A CA 1
ATOM 2388 C C . SER A 1 315 ? -3.089 -0.142 5.803 1.00 94.75 315 SER A C 1
ATOM 2390 O O . SER A 1 315 ? -1.891 0.056 6.011 1.00 94.75 315 SER A O 1
ATOM 2392 N N . THR A 1 316 ? -3.869 0.776 5.228 1.00 93.25 316 THR A N 1
ATOM 2393 C CA . THR A 1 316 ? -3.363 2.073 4.768 1.00 93.25 316 THR A CA 1
ATOM 2394 C C . THR A 1 316 ? -2.876 2.932 5.937 1.00 93.25 316 THR A C 1
ATOM 2396 O O . THR A 1 316 ? -1.827 3.558 5.829 1.00 93.25 316 THR A O 1
ATOM 2399 N N . VAL A 1 317 ? -3.579 2.935 7.077 1.00 90.25 317 VAL A N 1
ATOM 2400 C CA . VAL A 1 317 ? -3.132 3.638 8.294 1.00 90.25 317 VAL A CA 1
ATOM 2401 C C . VAL A 1 317 ? -1.788 3.101 8.773 1.00 90.25 317 VAL A C 1
ATOM 2403 O O . VAL A 1 317 ? -0.889 3.895 9.036 1.00 90.25 317 VAL A O 1
ATOM 2406 N N . VAL A 1 318 ? -1.623 1.778 8.864 1.00 90.44 318 VAL A N 1
ATOM 2407 C CA . VAL A 1 318 ? -0.348 1.149 9.253 1.00 90.44 318 VAL A CA 1
ATOM 2408 C C . VAL A 1 318 ? 0.774 1.588 8.318 1.00 90.44 318 VAL A C 1
ATOM 2410 O O . VAL A 1 318 ? 1.805 2.084 8.768 1.00 90.44 318 VAL A O 1
ATOM 2413 N N . CYS A 1 319 ? 0.532 1.458 7.016 1.00 90.50 319 CYS A N 1
ATOM 2414 C CA . CYS A 1 319 ? 1.455 1.827 5.955 1.00 90.50 319 CYS A CA 1
ATOM 2415 C C . CYS A 1 319 ? 1.895 3.301 6.067 1.00 90.50 319 CYS A C 1
ATOM 2417 O O . CYS A 1 319 ? 3.087 3.601 6.072 1.00 90.50 319 CYS A O 1
ATOM 2419 N N . LEU A 1 320 ? 0.938 4.214 6.271 1.00 87.31 320 LEU A N 1
ATOM 2420 C CA . LEU A 1 320 ? 1.176 5.645 6.479 1.00 87.31 320 LEU A CA 1
ATOM 2421 C C . LEU A 1 320 ? 2.023 5.939 7.720 1.00 87.31 320 LEU A C 1
ATOM 2423 O O . LEU A 1 320 ? 2.899 6.801 7.669 1.00 87.31 320 LEU A O 1
ATOM 2427 N N . HIS A 1 321 ? 1.780 5.234 8.827 1.00 84.62 321 HIS A N 1
ATOM 2428 C CA . HIS A 1 321 ? 2.576 5.402 10.043 1.00 84.62 321 HIS A CA 1
ATOM 2429 C C . HIS A 1 321 ? 4.028 5.003 9.797 1.00 84.62 321 HIS A C 1
ATOM 2431 O O . HIS A 1 321 ? 4.934 5.772 10.116 1.00 84.62 321 HIS A O 1
ATOM 2437 N N . VAL A 1 322 ? 4.246 3.835 9.188 1.00 85.00 322 VAL A N 1
ATOM 2438 C CA . VAL A 1 322 ? 5.591 3.353 8.859 1.00 85.00 322 VAL A CA 1
ATOM 2439 C C . VAL A 1 322 ? 6.279 4.319 7.890 1.00 85.00 322 VAL A C 1
ATOM 2441 O O . VAL A 1 322 ? 7.413 4.719 8.140 1.00 85.00 322 VAL A O 1
ATOM 2444 N N . PHE A 1 323 ? 5.586 4.773 6.841 1.00 86.44 323 PHE A N 1
ATOM 2445 C CA . PHE A 1 323 ? 6.113 5.760 5.894 1.00 86.44 323 PHE A CA 1
ATOM 2446 C C . PHE A 1 323 ? 6.524 7.069 6.572 1.00 86.44 323 PHE A C 1
ATOM 2448 O O . PHE A 1 323 ? 7.621 7.577 6.331 1.00 86.44 323 PHE A O 1
ATOM 2455 N N . GLY A 1 324 ? 5.661 7.605 7.440 1.00 82.25 324 GLY A N 1
ATOM 2456 C CA . GLY A 1 324 ? 5.929 8.831 8.187 1.00 82.25 324 GLY A CA 1
ATOM 2457 C C . GLY A 1 324 ? 7.171 8.702 9.066 1.00 82.25 324 GLY A C 1
ATOM 2458 O O . GLY A 1 324 ? 8.012 9.598 9.064 1.00 82.25 324 GLY A O 1
ATOM 2459 N N . GLN A 1 325 ? 7.341 7.563 9.744 1.00 76.81 325 GLN A N 1
ATOM 2460 C CA . GLN A 1 325 ? 8.535 7.302 10.555 1.00 76.81 325 GLN A CA 1
ATOM 2461 C C . GLN A 1 325 ? 9.813 7.252 9.731 1.00 76.81 325 GLN A C 1
ATOM 2463 O O . GLN A 1 325 ? 10.809 7.878 10.087 1.00 76.81 325 GLN A O 1
ATOM 2468 N N . VAL A 1 326 ? 9.776 6.547 8.603 1.00 76.88 326 VAL A N 1
ATOM 2469 C CA . VAL A 1 326 ? 10.928 6.451 7.705 1.00 76.88 326 VAL A CA 1
ATOM 2470 C C . VAL A 1 326 ? 11.291 7.821 7.123 1.00 76.88 326 VAL A C 1
ATOM 2472 O O . VAL A 1 326 ? 12.471 8.143 7.000 1.00 76.88 326 VAL A O 1
ATOM 2475 N N . SER A 1 327 ? 10.290 8.649 6.821 1.00 75.62 327 SER A N 1
ATOM 2476 C CA . SER A 1 327 ? 10.483 9.963 6.198 1.00 75.62 327 SER A CA 1
ATOM 2477 C C . SER A 1 327 ? 10.992 11.036 7.169 1.00 75.62 327 SER A C 1
ATOM 2479 O O . SER A 1 327 ? 11.700 11.951 6.756 1.00 75.62 327 SER A O 1
ATOM 2481 N N . ILE A 1 328 ? 10.647 10.946 8.459 1.00 71.19 328 ILE A N 1
ATOM 2482 C CA . ILE A 1 328 ? 10.939 11.976 9.478 1.00 71.19 328 ILE A CA 1
ATOM 2483 C C . ILE A 1 328 ? 12.236 11.684 10.240 1.00 71.19 328 ILE A C 1
ATOM 2485 O O . ILE A 1 328 ? 12.556 12.356 11.217 1.00 71.19 328 ILE A O 1
ATOM 2489 N N . ASN A 1 329 ? 13.052 10.737 9.781 1.00 60.88 329 ASN A N 1
ATOM 2490 C CA . ASN A 1 329 ? 14.340 10.447 10.399 1.00 60.88 329 ASN A CA 1
ATOM 2491 C C . ASN A 1 329 ? 15.396 11.541 10.095 1.00 60.88 329 ASN A C 1
ATOM 2493 O O . ASN A 1 329 ? 16.402 11.319 9.424 1.00 60.88 329 ASN A O 1
ATOM 2497 N N . VAL A 1 330 ? 15.127 12.758 10.577 1.00 52.00 330 VAL A N 1
ATOM 2498 C CA . VAL A 1 330 ? 15.924 13.986 10.449 1.00 52.00 330 VAL A CA 1
ATOM 2499 C C . VAL A 1 330 ? 17.003 14.050 11.544 1.00 52.00 330 VAL A C 1
ATOM 2501 O O . VAL A 1 330 ? 17.854 14.940 11.537 1.00 52.00 330 VAL A O 1
ATOM 2504 N N . HIS A 1 331 ? 17.018 13.109 12.493 1.00 52.56 331 HIS A N 1
ATOM 2505 C CA . HIS A 1 331 ? 18.030 13.032 13.546 1.00 52.56 331 HIS A CA 1
ATOM 2506 C C . HIS A 1 331 ? 18.794 11.712 13.444 1.00 52.56 331 HIS A C 1
ATOM 2508 O O . HIS A 1 331 ? 18.239 10.635 13.611 1.00 52.56 331 HIS A O 1
ATOM 2514 N N . HIS A 1 332 ? 20.091 11.828 13.151 1.00 52.75 332 HIS A N 1
ATOM 2515 C CA . HIS A 1 332 ? 21.065 10.771 12.848 1.00 52.75 332 HIS A CA 1
ATOM 2516 C C . HIS A 1 332 ? 21.234 9.645 13.897 1.00 52.75 332 HIS A C 1
ATOM 2518 O O . HIS A 1 332 ? 22.181 8.868 13.790 1.00 52.75 332 HIS A O 1
ATOM 2524 N N . GLU A 1 333 ? 20.375 9.539 14.911 1.00 53.78 333 GLU A N 1
ATOM 2525 C CA . GLU A 1 333 ? 20.476 8.512 15.955 1.00 53.78 333 GLU A CA 1
ATOM 2526 C C . GLU A 1 333 ? 20.006 7.135 15.482 1.00 53.78 333 GLU A C 1
ATOM 2528 O O . GLU A 1 333 ? 20.508 6.120 15.962 1.00 53.78 333 GLU A O 1
ATOM 2533 N N . PHE A 1 334 ? 19.130 7.074 14.476 1.00 52.59 334 PHE A N 1
ATOM 2534 C CA . PHE A 1 334 ? 18.813 5.816 13.813 1.00 52.59 334 PHE A CA 1
ATOM 2535 C C . PHE A 1 334 ? 19.634 5.659 12.537 1.00 52.59 334 PHE A C 1
ATOM 2537 O O . PHE A 1 334 ? 19.245 6.129 11.465 1.00 52.59 334 PHE A O 1
ATOM 2544 N N . THR A 1 335 ? 20.741 4.917 12.622 1.00 47.53 335 THR A N 1
ATOM 2545 C CA . THR A 1 335 ? 21.354 4.303 11.437 1.00 47.53 335 THR A CA 1
ATOM 2546 C C . THR A 1 335 ? 20.457 3.175 10.945 1.00 47.53 335 THR A C 1
ATOM 2548 O O . THR A 1 335 ? 20.758 1.999 11.141 1.00 47.53 335 THR A O 1
ATOM 2551 N N . LEU A 1 336 ? 19.332 3.518 10.313 1.00 54.38 336 LEU A N 1
ATOM 2552 C CA . LEU A 1 336 ? 18.615 2.542 9.507 1.00 54.38 336 LEU A CA 1
ATOM 2553 C C . LEU A 1 336 ? 19.529 2.163 8.343 1.00 54.38 336 LEU A C 1
ATOM 2555 O O . LEU A 1 336 ? 19.806 2.971 7.455 1.00 54.38 336 LEU A O 1
ATOM 2559 N N . SER A 1 337 ? 20.032 0.930 8.372 1.00 53.91 337 SER A N 1
ATOM 2560 C CA . SER A 1 337 ? 20.737 0.349 7.239 1.00 53.91 337 SER A CA 1
ATOM 2561 C C . SER A 1 337 ? 19.732 0.176 6.104 1.00 53.91 337 SER A C 1
ATOM 2563 O O . SER A 1 337 ? 19.016 -0.831 6.033 1.00 53.91 337 SER A O 1
ATOM 2565 N N . THR A 1 338 ? 19.642 1.170 5.226 1.00 58.41 338 THR A N 1
ATOM 2566 C CA . THR A 1 338 ? 18.961 1.010 3.947 1.00 58.41 338 THR A CA 1
ATOM 2567 C C . THR A 1 338 ? 19.779 0.009 3.146 1.00 58.41 338 THR A C 1
ATOM 2569 O O . THR A 1 338 ? 20.919 0.257 2.747 1.00 58.41 338 THR A O 1
ATOM 2572 N N . HIS A 1 339 ? 19.232 -1.191 2.976 1.00 59.72 339 HIS A N 1
ATOM 2573 C CA . HIS A 1 339 ? 19.827 -2.136 2.049 1.00 59.72 339 HIS A CA 1
ATOM 2574 C C . HIS A 1 339 ? 19.509 -1.596 0.661 1.00 59.72 339 HIS A C 1
ATOM 2576 O O . HIS A 1 339 ? 18.356 -1.640 0.240 1.00 59.72 339 HIS A O 1
ATOM 2582 N N . SER A 1 340 ? 20.518 -1.041 -0.018 1.00 58.31 340 SER A N 1
ATOM 2583 C CA . SER A 1 340 ? 20.403 -0.710 -1.438 1.00 58.31 340 SER A CA 1
ATOM 2584 C C . SER A 1 340 ? 19.979 -1.982 -2.163 1.00 58.31 340 SER A C 1
ATOM 2586 O O . SER A 1 340 ? 20.701 -2.984 -2.154 1.00 58.31 340 SER A O 1
ATOM 2588 N N . ARG A 1 341 ? 18.766 -1.969 -2.710 1.00 67.31 341 ARG A N 1
ATOM 2589 C CA . ARG A 1 341 ? 18.260 -3.034 -3.568 1.00 67.31 341 ARG A CA 1
ATOM 2590 C C . ARG A 1 341 ? 18.313 -2.547 -5.009 1.00 67.31 341 ARG A C 1
ATOM 2592 O O . ARG A 1 341 ? 18.402 -1.356 -5.299 1.00 67.31 341 ARG A O 1
ATOM 2599 N N . ILE A 1 342 ? 18.353 -3.507 -5.921 1.00 69.94 342 ILE A N 1
ATOM 2600 C CA . ILE A 1 342 ? 18.466 -3.242 -7.349 1.00 69.94 342 ILE A CA 1
ATOM 2601 C C . ILE A 1 342 ? 17.067 -3.374 -7.953 1.00 69.94 342 ILE A C 1
ATOM 2603 O O . ILE A 1 342 ? 16.516 -4.474 -8.005 1.00 69.94 342 ILE A O 1
ATOM 2607 N N . GLY A 1 343 ? 16.496 -2.256 -8.397 1.00 67.56 343 GLY A N 1
ATOM 2608 C CA . GLY A 1 343 ? 15.279 -2.223 -9.205 1.00 67.56 343 GLY A CA 1
ATOM 2609 C C . GLY A 1 343 ? 15.612 -2.419 -10.682 1.00 67.56 343 GLY A C 1
ATOM 2610 O O . GLY A 1 343 ? 16.686 -2.028 -11.136 1.00 67.56 343 GLY A O 1
ATOM 2611 N N . ASN A 1 344 ? 14.699 -3.011 -11.450 1.00 73.00 344 ASN A N 1
ATOM 2612 C CA . ASN A 1 344 ? 14.885 -3.224 -12.889 1.00 73.00 344 ASN A CA 1
ATOM 2613 C C . ASN A 1 344 ? 13.953 -2.305 -13.681 1.00 73.00 344 ASN A C 1
ATOM 2615 O O . ASN A 1 344 ? 12.738 -2.388 -13.539 1.00 73.00 344 ASN A O 1
ATOM 2619 N N . VAL A 1 345 ? 14.503 -1.459 -14.547 1.00 76.12 345 VAL A N 1
ATOM 2620 C CA . VAL A 1 345 ? 13.751 -0.617 -15.488 1.00 76.12 345 VAL A CA 1
ATOM 2621 C C . VAL A 1 345 ? 13.798 -1.242 -16.863 1.00 76.12 345 VAL A C 1
ATOM 2623 O O . VAL A 1 345 ? 14.884 -1.526 -17.363 1.00 76.12 345 VAL A O 1
ATOM 2626 N N . ILE A 1 346 ? 12.639 -1.448 -17.484 1.00 73.19 346 ILE A N 1
ATOM 2627 C CA . ILE A 1 346 ? 12.549 -1.941 -18.858 1.00 73.19 346 ILE A CA 1
ATOM 2628 C C . ILE A 1 346 ? 12.215 -0.748 -19.754 1.00 73.19 346 ILE A C 1
ATOM 2630 O O . ILE A 1 346 ? 11.092 -0.250 -19.748 1.00 73.19 346 ILE A O 1
ATOM 2634 N N . GLU A 1 347 ? 13.193 -0.298 -20.534 1.00 76.44 347 GLU A N 1
ATOM 2635 C CA . GLU A 1 347 ? 12.998 0.714 -21.573 1.00 76.44 347 GLU A CA 1
ATOM 2636 C C . GLU A 1 347 ? 12.816 0.009 -22.919 1.00 76.44 347 GLU A C 1
ATOM 2638 O O . GLU A 1 347 ? 13.656 -0.797 -23.330 1.00 76.44 347 GLU A O 1
ATOM 2643 N N . SER A 1 348 ? 11.733 0.317 -23.627 1.00 68.88 348 SER A N 1
ATOM 2644 C CA . SER A 1 348 ? 11.576 -0.049 -25.033 1.00 68.88 348 SER A CA 1
ATOM 2645 C C . SER A 1 348 ? 12.052 1.108 -25.906 1.00 68.88 348 SER A C 1
ATOM 2647 O O . SER A 1 348 ? 11.423 2.166 -25.899 1.00 68.88 348 SER A O 1
ATOM 2649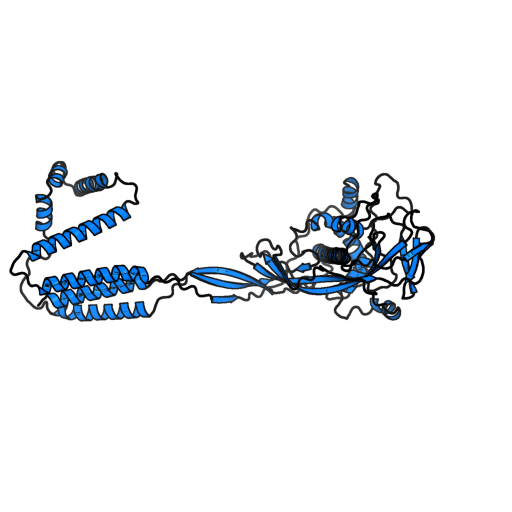 N N . PHE A 1 349 ? 13.119 0.912 -26.681 1.00 69.06 349 PHE A N 1
ATOM 2650 C CA . PHE A 1 349 ? 13.561 1.895 -27.670 1.00 69.06 349 PHE A CA 1
ATOM 2651 C C . PHE A 1 349 ? 13.670 1.281 -29.064 1.00 69.06 349 PHE A C 1
ATOM 2653 O O . PHE A 1 349 ? 14.005 0.106 -29.239 1.00 69.06 349 PHE A O 1
ATOM 2660 N N . ALA A 1 350 ? 13.390 2.112 -30.066 1.00 62.56 350 ALA A N 1
ATOM 2661 C CA . ALA A 1 350 ? 13.583 1.769 -31.462 1.00 62.56 350 ALA A CA 1
ATOM 2662 C C . ALA A 1 350 ? 15.052 2.005 -31.836 1.00 62.56 350 ALA A C 1
ATOM 2664 O O . ALA A 1 350 ? 15.476 3.151 -31.990 1.00 62.56 350 ALA A O 1
ATOM 2665 N N . GLU A 1 351 ? 15.840 0.938 -31.969 1.00 70.38 351 GLU A N 1
ATOM 2666 C CA . GLU A 1 351 ? 17.191 1.032 -32.532 1.00 70.38 351 GLU A CA 1
ATOM 2667 C C . GLU A 1 351 ? 17.137 0.693 -34.019 1.00 70.38 351 GLU A C 1
ATOM 2669 O O . GLU A 1 351 ? 16.585 -0.332 -34.419 1.00 70.38 351 GLU A O 1
ATOM 2674 N N . THR A 1 352 ? 17.722 1.544 -34.857 1.00 63.28 352 THR A N 1
ATOM 2675 C CA . THR A 1 352 ? 17.956 1.214 -36.263 1.00 63.28 352 THR A CA 1
ATOM 2676 C C . THR A 1 352 ? 19.333 0.574 -36.373 1.00 63.28 352 THR A C 1
ATOM 2678 O O . THR A 1 352 ? 20.340 1.284 -36.357 1.00 63.28 352 THR A O 1
ATOM 2681 N N . GLN A 1 353 ? 19.400 -0.753 -36.470 1.00 60.78 353 GLN A N 1
ATOM 2682 C CA . GLN A 1 353 ? 20.651 -1.430 -36.812 1.00 60.78 353 GLN A CA 1
ATOM 2683 C C . GLN A 1 353 ? 20.704 -1.671 -38.317 1.00 60.78 353 GLN A C 1
ATOM 2685 O O . GLN A 1 353 ? 19.743 -2.131 -38.934 1.00 60.78 353 GLN A O 1
ATOM 2690 N N . LEU A 1 354 ? 21.843 -1.319 -38.909 1.00 66.56 354 LEU A N 1
ATOM 2691 C CA . LEU A 1 354 ? 22.107 -1.565 -40.315 1.00 66.56 354 LEU A CA 1
ATOM 2692 C C . LEU A 1 354 ? 22.604 -3.002 -40.475 1.00 66.56 354 LEU A C 1
ATOM 2694 O O . LEU A 1 354 ? 23.795 -3.271 -40.321 1.00 66.56 354 LEU A O 1
ATOM 2698 N N . GLU A 1 355 ? 21.703 -3.928 -40.780 1.00 65.69 355 GLU A N 1
ATOM 2699 C CA . GLU A 1 355 ? 22.103 -5.277 -41.167 1.00 65.69 355 GLU A CA 1
ATOM 2700 C C . GLU A 1 355 ? 22.446 -5.296 -42.659 1.00 65.69 355 GLU A C 1
ATOM 2702 O O . GLU A 1 355 ? 21.585 -5.180 -43.534 1.00 65.69 355 GLU A O 1
ATOM 2707 N N . LEU A 1 356 ? 23.739 -5.418 -42.960 1.00 65.00 356 LEU A N 1
ATOM 2708 C CA . LEU A 1 356 ? 24.209 -5.632 -44.324 1.00 65.00 356 LEU A CA 1
ATOM 2709 C C . LEU A 1 356 ? 23.782 -7.032 -44.768 1.00 65.00 356 LEU A C 1
ATOM 2711 O O . LEU A 1 356 ? 24.247 -8.023 -44.207 1.00 65.00 356 LEU A O 1
ATOM 2715 N N . ASN A 1 357 ? 22.936 -7.126 -45.795 1.00 70.69 357 ASN A N 1
ATOM 2716 C CA . ASN A 1 357 ? 22.583 -8.418 -46.372 1.00 70.69 357 ASN A CA 1
ATOM 2717 C C . ASN A 1 357 ? 23.821 -9.009 -47.078 1.00 70.69 357 ASN A C 1
ATOM 2719 O O . ASN A 1 357 ? 24.241 -8.482 -48.118 1.00 70.69 357 ASN A O 1
ATOM 2723 N N . PRO A 1 358 ? 24.409 -10.106 -46.563 1.00 75.00 358 PRO A N 1
ATOM 2724 C CA . PRO A 1 358 ? 25.629 -10.663 -47.132 1.00 75.00 358 PRO A CA 1
ATOM 2725 C C . PRO A 1 358 ? 25.407 -11.145 -48.569 1.00 75.00 358 PRO A C 1
ATOM 2727 O O . PRO A 1 358 ? 26.317 -11.051 -49.387 1.00 75.00 358 PRO A O 1
ATOM 2730 N N . ILE A 1 359 ? 24.195 -11.596 -48.914 1.00 74.88 359 ILE A N 1
ATOM 2731 C CA . ILE A 1 359 ? 23.859 -12.068 -50.264 1.00 74.88 359 ILE A CA 1
ATOM 2732 C C . ILE A 1 359 ? 23.987 -10.921 -51.270 1.00 74.88 359 ILE A C 1
ATOM 2734 O O . ILE A 1 359 ? 24.636 -11.085 -52.304 1.00 74.88 359 ILE A O 1
ATOM 2738 N N . SER A 1 360 ? 23.433 -9.749 -50.948 1.00 69.19 360 SER A N 1
ATOM 2739 C CA . SER A 1 360 ? 23.534 -8.550 -51.790 1.00 69.19 360 SER A CA 1
ATOM 2740 C C . SER A 1 360 ? 24.985 -8.097 -51.958 1.00 69.19 360 SER A C 1
ATOM 2742 O O . SER A 1 360 ? 25.399 -7.733 -53.061 1.00 69.19 360 SER A O 1
ATOM 2744 N N . LEU A 1 361 ? 25.778 -8.173 -50.884 1.00 71.44 361 LEU A N 1
ATOM 2745 C CA . LEU A 1 361 ? 27.197 -7.818 -50.898 1.00 71.44 361 LEU A CA 1
ATOM 2746 C C . LEU A 1 361 ? 28.017 -8.762 -51.795 1.00 71.44 361 LEU A C 1
ATOM 2748 O O . LEU A 1 361 ? 28.773 -8.301 -52.652 1.00 71.44 361 LEU A O 1
ATOM 2752 N N . PHE A 1 362 ? 27.837 -10.079 -51.654 1.00 75.00 362 PHE A N 1
ATOM 2753 C CA . PHE A 1 362 ? 28.524 -11.071 -52.488 1.00 75.00 362 PHE A CA 1
ATOM 2754 C C . PHE A 1 362 ? 28.095 -10.994 -53.954 1.00 75.00 362 PHE A C 1
ATOM 2756 O O . PHE A 1 362 ? 28.943 -11.103 -54.840 1.00 75.00 362 PHE A O 1
ATOM 2763 N N . ALA A 1 363 ? 26.809 -10.758 -54.223 1.00 72.25 363 ALA A N 1
ATOM 2764 C CA . ALA A 1 363 ? 26.316 -10.552 -55.580 1.00 72.25 363 ALA A CA 1
ATOM 2765 C C . ALA A 1 363 ? 26.960 -9.313 -56.229 1.00 72.25 363 ALA A C 1
ATOM 2767 O O . ALA A 1 363 ? 27.437 -9.395 -57.362 1.00 72.25 363 ALA A O 1
ATOM 2768 N N . GLY A 1 364 ? 27.049 -8.191 -55.505 1.00 70.06 364 GLY A N 1
ATOM 2769 C CA . GLY A 1 364 ? 27.693 -6.967 -55.998 1.00 70.06 364 GLY A CA 1
ATOM 2770 C C . GLY A 1 364 ? 29.185 -7.153 -56.277 1.00 70.06 364 GLY A C 1
ATOM 2771 O O . GLY A 1 364 ? 29.689 -6.721 -57.319 1.00 70.06 364 GLY A O 1
ATOM 2772 N N . LEU A 1 365 ? 29.885 -7.868 -55.391 1.00 74.88 365 LEU A N 1
ATOM 2773 C CA . LEU A 1 365 ? 31.290 -8.226 -55.579 1.00 74.88 365 LEU A CA 1
ATOM 2774 C C . LEU A 1 365 ? 31.488 -9.110 -56.820 1.00 74.88 365 LEU A C 1
ATOM 2776 O O . LEU A 1 365 ? 32.358 -8.826 -57.642 1.00 74.88 365 LEU A O 1
ATOM 2780 N N . ALA A 1 366 ? 30.663 -10.148 -56.992 1.00 73.06 366 ALA A N 1
ATOM 2781 C CA . ALA A 1 366 ? 30.754 -11.065 -58.126 1.00 73.06 366 ALA A CA 1
ATOM 2782 C C . ALA A 1 366 ? 30.552 -10.346 -59.469 1.00 73.06 366 ALA A C 1
ATOM 2784 O O . ALA A 1 366 ? 31.317 -10.559 -60.413 1.00 73.06 366 ALA A O 1
ATOM 2785 N N . VAL A 1 367 ? 29.572 -9.440 -59.544 1.00 71.88 367 VAL A N 1
ATOM 2786 C CA . VAL A 1 367 ? 29.329 -8.623 -60.740 1.00 71.88 367 VAL A CA 1
ATOM 2787 C C . VAL A 1 367 ? 30.503 -7.681 -61.025 1.00 71.88 367 VAL A C 1
ATOM 2789 O O . VAL A 1 367 ? 30.913 -7.544 -62.177 1.00 71.88 367 VAL A O 1
ATOM 2792 N N . SER A 1 368 ? 31.085 -7.069 -59.991 1.00 68.56 368 SER A N 1
ATOM 2793 C CA . SER A 1 368 ? 32.247 -6.181 -60.137 1.00 68.56 368 SER A CA 1
ATOM 2794 C C . SER A 1 368 ? 33.471 -6.921 -60.689 1.00 68.56 368 SER A C 1
ATOM 2796 O O . SER A 1 368 ? 34.160 -6.415 -61.576 1.00 68.56 368 SER A O 1
ATOM 2798 N N . ILE A 1 369 ? 33.713 -8.152 -60.223 1.00 74.94 369 ILE A N 1
ATOM 2799 C CA . ILE A 1 369 ? 34.783 -9.018 -60.740 1.00 74.94 369 ILE A CA 1
ATOM 2800 C C . ILE A 1 369 ? 34.517 -9.383 -62.207 1.00 74.94 369 ILE A C 1
ATOM 2802 O O . ILE A 1 369 ? 35.431 -9.322 -63.030 1.00 74.94 369 ILE A O 1
ATOM 2806 N N . ALA A 1 370 ? 33.269 -9.705 -62.561 1.00 69.50 370 ALA A N 1
ATOM 2807 C CA . ALA A 1 370 ? 32.893 -10.000 -63.942 1.00 69.50 370 ALA A CA 1
ATOM 2808 C C . ALA A 1 370 ? 33.091 -8.787 -64.874 1.00 69.50 370 ALA A C 1
ATOM 2810 O O . ALA A 1 370 ? 33.640 -8.942 -65.964 1.00 69.50 370 ALA A O 1
ATOM 2811 N N . LEU A 1 371 ? 32.724 -7.575 -64.433 1.00 62.50 371 LEU A N 1
ATOM 2812 C CA . LEU A 1 371 ? 32.994 -6.325 -65.161 1.00 62.50 371 LEU A CA 1
ATOM 2813 C C . LEU A 1 371 ? 34.481 -6.135 -65.438 1.00 62.50 371 LEU A C 1
ATOM 2815 O O . LEU A 1 371 ? 34.870 -5.818 -66.561 1.00 62.50 371 LEU A O 1
ATOM 2819 N N . MET A 1 372 ? 35.301 -6.325 -64.407 1.00 72.19 372 MET A N 1
ATOM 2820 C CA . MET A 1 372 ? 36.745 -6.162 -64.497 1.00 72.19 372 MET A CA 1
ATOM 2821 C C . MET A 1 372 ? 37.369 -7.195 -65.444 1.00 72.19 372 MET A C 1
ATOM 2823 O O . MET A 1 372 ? 38.229 -6.855 -66.253 1.00 72.19 372 MET A O 1
ATOM 2827 N N . ALA A 1 373 ? 36.894 -8.441 -65.414 1.00 72.75 373 ALA A N 1
ATOM 2828 C CA . ALA A 1 373 ? 37.346 -9.483 -66.332 1.00 72.75 373 ALA A CA 1
ATOM 2829 C C . ALA A 1 373 ? 37.008 -9.169 -67.801 1.00 72.75 373 ALA A C 1
ATOM 2831 O O . ALA A 1 373 ? 37.761 -9.541 -68.697 1.00 72.75 373 ALA A O 1
ATOM 2832 N N . VAL A 1 374 ? 35.899 -8.468 -68.054 1.00 66.12 374 VAL A N 1
ATOM 2833 C CA . VAL A 1 374 ? 35.435 -8.097 -69.402 1.00 66.12 374 VAL A CA 1
ATOM 2834 C C . VAL A 1 374 ? 36.097 -6.813 -69.908 1.00 66.12 374 VAL A C 1
ATOM 2836 O O . VAL A 1 374 ? 36.344 -6.684 -71.107 1.00 66.12 374 VAL A O 1
ATOM 2839 N N . SER A 1 375 ? 36.426 -5.871 -69.022 1.00 68.12 375 SER A N 1
ATOM 2840 C CA . SER A 1 375 ? 37.110 -4.629 -69.401 1.00 68.12 375 SER A CA 1
ATOM 2841 C C . SER A 1 375 ? 38.586 -4.842 -69.752 1.00 68.12 375 SER A C 1
ATOM 2843 O O . SER A 1 375 ? 39.108 -4.147 -70.622 1.00 68.12 375 SER A O 1
ATOM 2845 N N . LEU A 1 376 ? 39.252 -5.834 -69.151 1.00 73.81 376 LEU A N 1
ATOM 2846 C CA . LEU A 1 376 ? 40.649 -6.181 -69.441 1.00 73.81 376 LEU A CA 1
ATOM 2847 C C . LEU A 1 376 ? 40.928 -6.503 -70.927 1.00 73.81 376 LEU A C 1
ATOM 2849 O O . LEU A 1 376 ? 41.824 -5.880 -71.497 1.00 73.81 376 LEU A O 1
ATOM 2853 N N . PRO A 1 377 ? 40.185 -7.401 -71.605 1.00 64.69 377 PRO A N 1
ATOM 2854 C CA . PRO A 1 377 ? 40.397 -7.665 -73.028 1.00 64.69 377 PRO A CA 1
ATOM 2855 C C . PRO A 1 377 ? 39.992 -6.484 -73.920 1.00 64.69 377 PRO A C 1
ATOM 2857 O O . PRO A 1 377 ? 40.591 -6.292 -74.976 1.00 64.69 377 PRO A O 1
ATOM 2860 N N . LEU A 1 378 ? 39.030 -5.654 -73.493 1.00 60.09 378 LEU A N 1
ATOM 2861 C CA . LEU A 1 378 ? 38.677 -4.424 -74.212 1.00 60.09 378 LEU A CA 1
ATOM 2862 C C . LEU A 1 378 ? 39.834 -3.422 -74.215 1.00 60.09 378 LEU A C 1
ATOM 2864 O O . LEU A 1 378 ? 40.139 -2.857 -75.262 1.00 60.09 378 LEU A O 1
ATOM 2868 N N . LEU A 1 379 ? 40.513 -3.265 -73.076 1.00 62.50 379 LEU A N 1
ATOM 2869 C CA . LEU A 1 379 ? 41.704 -2.422 -72.943 1.00 62.50 379 LEU A CA 1
ATOM 2870 C C . LEU A 1 379 ? 42.904 -2.980 -73.720 1.00 62.50 379 LEU A C 1
ATOM 2872 O O . LEU A 1 379 ? 43.699 -2.211 -74.253 1.00 62.50 379 LEU A O 1
ATOM 2876 N N . GLN A 1 380 ? 43.029 -4.307 -73.813 1.00 68.62 380 GLN A N 1
ATOM 2877 C CA . GLN A 1 380 ? 44.111 -4.957 -74.557 1.00 68.62 380 GLN A CA 1
ATOM 2878 C C . GLN A 1 380 ? 43.895 -4.958 -76.079 1.00 68.62 380 GLN A C 1
ATOM 2880 O O . GLN A 1 380 ? 44.871 -5.056 -76.820 1.00 68.62 380 GLN A O 1
ATOM 2885 N N . SER A 1 381 ? 42.657 -4.817 -76.572 1.00 55.97 381 SER A N 1
ATOM 2886 C CA . SER A 1 381 ? 42.375 -4.812 -78.020 1.00 55.97 381 SER A CA 1
ATOM 2887 C C . SER A 1 381 ? 42.717 -3.497 -78.738 1.00 55.97 381 SER A C 1
ATOM 2889 O O . SER A 1 381 ? 42.639 -3.436 -79.962 1.00 55.97 381 SER A O 1
ATOM 2891 N N . SER A 1 382 ? 43.167 -2.469 -78.011 1.00 48.91 382 SER A N 1
ATOM 2892 C CA . SER A 1 382 ? 43.555 -1.159 -78.560 1.00 48.91 382 SER A CA 1
ATOM 2893 C C . SER A 1 382 ? 44.943 -1.131 -79.224 1.00 48.91 382 SER A C 1
ATOM 2895 O O . SER A 1 382 ? 45.522 -0.066 -79.400 1.00 48.91 382 SER A O 1
ATOM 2897 N N . GLY A 1 383 ? 45.491 -2.288 -79.602 1.00 53.31 383 GLY A N 1
ATOM 2898 C CA . GLY A 1 383 ? 46.723 -2.406 -80.387 1.00 53.31 383 GLY A CA 1
ATOM 2899 C C . GLY A 1 383 ? 46.490 -2.304 -81.897 1.00 53.31 383 GLY A C 1
ATOM 2900 O O . GLY A 1 383 ? 47.044 -3.108 -82.642 1.00 53.31 383 GLY A O 1
ATOM 2901 N N . VAL A 1 384 ? 45.638 -1.378 -82.346 1.00 49.78 384 VAL A N 1
ATOM 2902 C CA . VAL A 1 384 ? 45.445 -1.079 -83.772 1.00 49.78 384 VAL A CA 1
ATOM 2903 C C . VAL A 1 384 ? 45.774 0.391 -83.993 1.00 49.78 384 VAL A C 1
ATOM 2905 O O . VAL A 1 384 ? 45.087 1.284 -83.508 1.00 49.78 384 VAL A O 1
ATOM 2908 N N . ASP A 1 385 ? 46.881 0.582 -84.697 1.00 50.69 385 ASP A N 1
ATOM 2909 C CA . ASP A 1 385 ? 47.570 1.828 -85.016 1.00 50.69 385 ASP A CA 1
ATOM 2910 C C . ASP A 1 385 ? 46.857 2.569 -86.163 1.00 50.69 385 ASP A C 1
ATOM 2912 O O . ASP A 1 385 ? 47.411 2.779 -87.239 1.00 50.69 385 ASP A O 1
ATOM 2916 N N . GLU A 1 386 ? 45.584 2.914 -85.967 1.00 48.66 386 GLU A N 1
ATOM 2917 C CA . GLU A 1 386 ? 44.879 3.846 -86.848 1.00 48.66 386 GLU A CA 1
ATOM 2918 C C . GLU A 1 386 ? 44.135 4.877 -86.007 1.00 48.66 386 GLU A C 1
ATOM 2920 O O . GLU A 1 386 ? 43.195 4.544 -85.285 1.00 48.66 386 GLU A O 1
ATOM 2925 N N . ASP A 1 387 ? 44.584 6.130 -86.115 1.00 49.72 387 ASP A N 1
ATOM 2926 C CA . ASP A 1 387 ? 43.958 7.327 -85.562 1.00 49.72 387 ASP A CA 1
ATOM 2927 C C . ASP A 1 387 ? 42.433 7.301 -85.765 1.00 49.72 387 ASP A C 1
ATOM 2929 O O . ASP A 1 387 ? 41.959 7.496 -86.889 1.00 49.72 387 ASP A O 1
ATOM 2933 N N . PRO A 1 388 ? 41.621 7.125 -84.707 1.00 44.97 388 PRO A N 1
ATOM 2934 C CA . PRO A 1 388 ? 40.200 7.388 -84.811 1.00 44.97 388 PRO A CA 1
ATOM 2935 C C . PRO A 1 388 ? 39.997 8.911 -84.766 1.00 44.97 388 PRO A C 1
ATOM 2937 O O . PRO A 1 388 ? 40.261 9.539 -83.733 1.00 44.97 388 PRO A O 1
ATOM 2940 N N . PRO A 1 389 ? 39.506 9.556 -85.843 1.00 48.72 389 PRO A N 1
ATOM 2941 C CA . PRO A 1 389 ? 39.127 10.947 -85.755 1.00 48.72 389 PRO A CA 1
ATOM 2942 C C . PRO A 1 389 ? 37.835 11.020 -84.937 1.00 48.72 389 PRO A C 1
ATOM 2944 O O . PRO A 1 389 ? 36.841 10.369 -85.253 1.00 48.72 389 PRO A O 1
ATOM 2947 N N . ILE A 1 390 ? 37.846 11.906 -83.942 1.00 43.66 390 ILE A N 1
ATOM 2948 C CA . ILE A 1 390 ? 36.681 12.380 -83.182 1.00 43.66 390 ILE A CA 1
ATOM 2949 C C . ILE A 1 390 ? 36.351 11.516 -81.951 1.00 43.66 390 ILE A C 1
ATOM 2951 O O . ILE A 1 390 ? 35.307 10.877 -81.846 1.00 43.66 390 ILE A O 1
ATOM 2955 N N . ASN A 1 391 ? 37.221 11.622 -80.943 1.00 44.34 391 ASN A N 1
ATOM 2956 C CA . ASN A 1 391 ? 36.788 11.598 -79.549 1.00 44.34 391 ASN A CA 1
ATOM 2957 C C . ASN A 1 391 ? 36.363 13.011 -79.146 1.00 44.34 391 ASN A C 1
ATOM 2959 O O . ASN A 1 391 ? 37.172 13.931 -79.050 1.00 44.34 391 ASN A O 1
ATOM 2963 N N . GLY A 1 392 ? 35.068 13.167 -78.929 1.00 46.84 392 GLY A N 1
ATOM 2964 C CA . GLY A 1 392 ? 34.452 14.396 -78.472 1.00 46.84 392 GLY A CA 1
ATOM 2965 C C . GLY A 1 392 ? 33.030 14.414 -78.980 1.00 46.84 392 GLY A C 1
ATOM 2966 O O . GLY A 1 392 ? 32.799 14.348 -80.184 1.00 46.84 392 GLY A O 1
ATOM 2967 N N . THR A 1 393 ? 32.069 14.480 -78.069 1.00 52.56 393 THR A N 1
ATOM 2968 C CA . THR A 1 393 ? 30.696 14.898 -78.343 1.00 52.56 393 THR A CA 1
ATOM 2969 C C . THR A 1 393 ? 30.775 16.215 -79.114 1.00 52.56 393 THR A C 1
ATOM 2971 O O . THR A 1 393 ? 31.006 17.282 -78.550 1.00 52.56 393 THR A O 1
ATOM 2974 N N . GLY A 1 394 ? 30.759 16.095 -80.441 1.00 44.62 394 GLY A N 1
ATOM 2975 C CA . GLY A 1 394 ? 31.316 17.108 -81.317 1.00 44.62 394 GLY A CA 1
ATOM 2976 C C . GLY A 1 394 ? 30.488 18.377 -81.293 1.00 44.62 394 GLY A C 1
ATOM 2977 O O . GLY A 1 394 ? 29.265 18.339 -81.152 1.00 44.62 394 GLY A O 1
ATOM 2978 N N . ILE A 1 395 ? 31.155 19.496 -81.552 1.00 55.19 395 ILE A N 1
ATOM 2979 C CA . ILE A 1 395 ? 30.551 20.800 -81.842 1.00 55.19 395 ILE A CA 1
ATOM 2980 C C . ILE A 1 395 ? 29.393 20.693 -82.859 1.00 55.19 395 ILE A C 1
ATOM 2982 O O . ILE A 1 395 ? 28.464 21.484 -82.826 1.00 55.19 395 ILE A O 1
ATOM 2986 N N . LEU A 1 396 ? 29.383 19.649 -83.697 1.00 51.03 396 LEU A N 1
ATOM 2987 C CA . LEU A 1 396 ? 28.304 19.267 -84.611 1.00 51.03 396 LEU A CA 1
ATOM 2988 C C . LEU A 1 396 ? 26.972 18.913 -83.928 1.00 51.03 396 LEU A C 1
ATOM 2990 O O . LEU A 1 396 ? 25.926 19.259 -84.466 1.00 51.03 396 LEU A O 1
ATOM 2994 N N . HIS A 1 397 ? 26.976 18.275 -82.755 1.00 64.38 397 HIS A N 1
ATOM 2995 C CA . HIS A 1 397 ? 25.751 17.980 -82.001 1.00 64.38 397 HIS A CA 1
ATOM 2996 C C . HIS A 1 397 ? 25.197 19.249 -81.326 1.00 64.38 397 HIS A C 1
ATOM 2998 O O . HIS A 1 397 ? 23.983 19.447 -81.268 1.00 64.38 397 HIS A O 1
ATOM 3004 N N . ALA A 1 398 ? 26.086 20.160 -80.908 1.00 57.53 398 ALA A N 1
ATOM 3005 C CA . ALA A 1 398 ? 25.717 21.494 -80.432 1.00 57.53 398 ALA A CA 1
ATOM 3006 C C . ALA A 1 398 ? 25.187 22.389 -81.574 1.00 57.53 398 ALA A C 1
ATOM 3008 O O . ALA A 1 398 ? 24.164 23.051 -81.418 1.00 57.53 398 ALA A O 1
ATOM 3009 N N . ILE A 1 399 ? 25.810 22.343 -82.758 1.00 66.44 399 ILE A N 1
ATOM 3010 C CA . ILE A 1 399 ? 25.349 23.023 -83.982 1.00 66.44 399 ILE A CA 1
ATOM 3011 C C . ILE A 1 399 ? 24.000 22.455 -84.449 1.00 66.44 399 ILE A C 1
ATOM 3013 O O . ILE A 1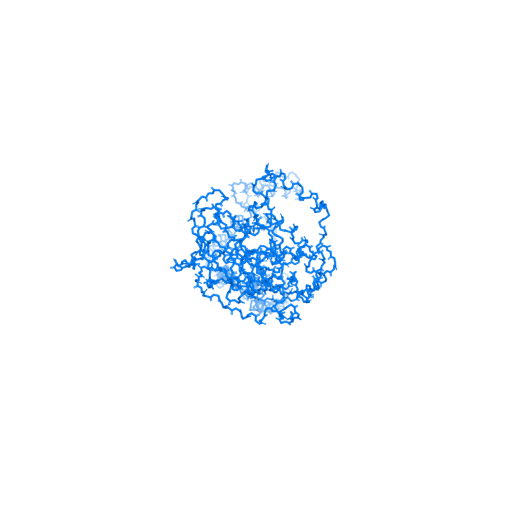 399 ? 23.141 23.206 -84.912 1.00 66.44 399 ILE A O 1
ATOM 3017 N N . TRP A 1 400 ? 23.779 21.146 -84.296 1.00 73.81 400 TRP A N 1
ATOM 3018 C CA . TRP A 1 400 ? 22.505 20.505 -84.618 1.00 73.81 400 TRP A CA 1
ATOM 3019 C C . TRP A 1 400 ? 21.370 20.978 -83.695 1.00 73.81 400 TRP A C 1
ATOM 3021 O O . TRP A 1 400 ? 20.302 21.337 -84.194 1.00 73.81 400 TRP A O 1
ATOM 3031 N N . MET A 1 401 ? 21.609 21.091 -82.380 1.00 66.81 401 MET A N 1
ATOM 3032 C CA . MET A 1 401 ? 20.635 21.702 -81.459 1.00 66.81 401 MET A CA 1
ATOM 3033 C C . MET A 1 401 ? 20.412 23.194 -81.749 1.00 66.81 401 MET A C 1
ATOM 3035 O O . MET A 1 401 ? 19.274 23.658 -81.712 1.00 66.81 401 MET A O 1
ATOM 3039 N N . TYR A 1 402 ? 21.467 23.940 -82.090 1.00 69.81 402 TYR A N 1
ATOM 3040 C CA . TYR A 1 402 ? 21.370 25.367 -82.416 1.00 69.81 402 TYR A CA 1
ATOM 3041 C C . TYR A 1 402 ? 20.533 25.630 -83.679 1.00 69.81 402 TYR A C 1
ATOM 3043 O O . TYR A 1 402 ? 19.781 26.601 -83.735 1.00 69.81 402 TYR A O 1
ATOM 3051 N N . ARG A 1 403 ? 20.618 24.755 -84.690 1.00 72.38 403 ARG A N 1
ATOM 3052 C CA . ARG A 1 403 ? 19.921 24.931 -85.975 1.00 72.38 403 ARG A CA 1
ATOM 3053 C C . ARG A 1 403 ? 18.427 24.587 -85.927 1.00 72.38 403 ARG A C 1
ATOM 3055 O O . ARG A 1 403 ? 17.665 25.158 -86.701 1.00 72.38 403 ARG A O 1
ATOM 3062 N N . ASN A 1 404 ? 18.003 23.684 -85.042 1.00 70.50 404 ASN A N 1
ATOM 3063 C CA . ASN A 1 404 ? 16.619 23.189 -84.998 1.00 70.50 404 ASN A CA 1
ATOM 3064 C C . ASN A 1 404 ? 15.714 23.889 -83.963 1.00 70.50 404 ASN A C 1
ATOM 3066 O O . ASN A 1 404 ? 14.530 23.561 -83.881 1.00 70.50 404 ASN A O 1
ATOM 3070 N N . HIS A 1 405 ? 16.219 24.872 -83.207 1.00 72.62 405 HIS A N 1
ATOM 3071 C CA . HIS A 1 405 ? 15.448 25.591 -82.184 1.00 72.62 405 HIS A CA 1
ATOM 3072 C C . HIS A 1 405 ? 15.534 27.125 -82.358 1.00 72.62 405 HIS A C 1
ATOM 3074 O O . HIS A 1 405 ? 16.370 27.770 -81.723 1.00 72.62 405 HIS A O 1
ATOM 3080 N N . PRO A 1 406 ? 14.649 27.749 -83.167 1.00 74.88 406 PRO A N 1
ATOM 3081 C CA . PRO A 1 406 ? 14.717 29.185 -83.481 1.00 74.88 406 PRO A CA 1
ATOM 3082 C C . PRO A 1 406 ? 14.507 30.105 -82.263 1.00 74.88 406 PRO A C 1
ATOM 3084 O O . PRO A 1 406 ? 14.905 31.269 -82.284 1.00 74.88 406 PRO A O 1
ATOM 3087 N N . GLU A 1 407 ? 13.926 29.599 -81.173 1.00 69.50 407 GLU A N 1
ATOM 3088 C CA . GLU A 1 407 ? 13.784 30.359 -79.923 1.00 69.50 407 GLU A CA 1
ATOM 3089 C C . GLU A 1 407 ? 15.112 30.518 -79.165 1.00 69.50 407 GLU A C 1
ATOM 3091 O O . GLU A 1 407 ? 15.354 31.564 -78.558 1.00 69.50 407 GLU A O 1
ATOM 3096 N N . LEU A 1 408 ? 16.010 29.528 -79.252 1.00 66.88 408 LEU A N 1
ATOM 3097 C CA . LEU A 1 408 ? 17.361 29.633 -78.693 1.00 66.88 408 LEU A CA 1
ATOM 3098 C C . LEU A 1 408 ? 18.202 30.634 -79.488 1.00 66.88 408 LEU A C 1
ATOM 3100 O O . LEU A 1 408 ? 18.939 31.408 -78.884 1.00 66.88 408 LEU A O 1
ATOM 3104 N N . GLN A 1 409 ? 18.030 30.688 -80.814 1.00 75.44 409 GLN A N 1
ATOM 3105 C CA . GLN A 1 409 ? 18.686 31.692 -81.656 1.00 75.44 409 GLN A CA 1
ATOM 3106 C C . GLN A 1 409 ? 18.285 33.115 -81.267 1.00 75.44 409 GLN A C 1
ATOM 3108 O O . GLN A 1 409 ? 19.167 33.917 -80.989 1.00 75.44 409 GLN A O 1
ATOM 3113 N N . LYS A 1 410 ? 16.983 33.412 -81.139 1.00 74.25 410 LYS A N 1
ATOM 3114 C CA . LYS A 1 410 ? 16.521 34.758 -80.744 1.00 74.25 410 LYS A CA 1
ATOM 3115 C C . LYS A 1 410 ? 17.015 35.197 -79.367 1.00 74.25 410 LYS A C 1
ATOM 3117 O O . LYS A 1 410 ? 17.255 36.383 -79.152 1.00 74.25 410 LYS A O 1
ATOM 3122 N N . THR A 1 411 ? 17.142 34.252 -78.438 1.00 71.88 411 THR A N 1
ATOM 3123 C CA . THR A 1 411 ? 17.576 34.543 -77.064 1.00 71.88 411 THR A CA 1
ATOM 3124 C C . THR A 1 411 ? 19.092 34.749 -76.989 1.00 71.88 411 THR A C 1
ATOM 3126 O O . THR A 1 411 ? 19.548 35.627 -76.266 1.00 71.88 411 THR A O 1
ATOM 3129 N N . LEU A 1 412 ? 19.870 33.988 -77.768 1.00 70.38 412 LEU A N 1
ATOM 3130 C CA . LEU A 1 412 ? 21.326 34.146 -77.874 1.00 70.38 412 LEU A CA 1
ATOM 3131 C C . LEU A 1 412 ? 21.728 35.378 -78.700 1.00 70.38 412 LEU A C 1
ATOM 3133 O O . LEU A 1 412 ? 22.739 35.999 -78.398 1.00 70.38 412 LEU A O 1
ATOM 3137 N N . GLU A 1 413 ? 20.930 35.760 -79.699 1.00 79.44 413 GLU A N 1
ATOM 3138 C CA . GLU A 1 413 ? 21.155 36.949 -80.534 1.00 79.44 413 GLU A CA 1
ATOM 3139 C C . GLU A 1 413 ? 21.022 38.265 -79.745 1.00 79.44 413 GLU A C 1
ATOM 3141 O O . GLU A 1 413 ? 21.670 39.249 -80.080 1.00 79.44 413 GLU A O 1
ATOM 3146 N N . HIS A 1 414 ? 20.243 38.280 -78.657 1.00 75.50 414 HIS A N 1
ATOM 3147 C CA . HIS A 1 414 ? 20.106 39.445 -77.770 1.00 75.50 414 HIS A CA 1
ATOM 3148 C C . HIS A 1 414 ? 21.239 39.589 -76.738 1.00 75.50 414 HIS A C 1
ATOM 3150 O O . HIS A 1 414 ? 21.232 40.536 -75.951 1.00 75.50 414 HIS A O 1
ATOM 3156 N N . VAL A 1 415 ? 22.215 38.675 -76.713 1.00 80.44 415 VAL A N 1
ATOM 3157 C CA . VAL A 1 415 ? 23.371 38.776 -75.814 1.00 80.44 415 VAL A CA 1
ATOM 3158 C C . VAL A 1 415 ? 24.449 39.622 -76.491 1.00 80.44 415 VAL A C 1
ATOM 3160 O O . VAL A 1 415 ? 25.319 39.110 -77.188 1.00 80.44 415 VAL A O 1
ATOM 3163 N N . GLU A 1 416 ? 24.381 40.939 -76.280 1.00 79.31 416 GLU A N 1
ATOM 3164 C CA . GLU A 1 416 ? 25.249 41.941 -76.925 1.00 79.31 416 GLU A CA 1
ATOM 3165 C C . GLU A 1 416 ? 26.752 41.707 -76.647 1.00 79.31 416 GLU A C 1
ATOM 3167 O O . GLU A 1 416 ? 27.604 42.030 -77.478 1.00 79.31 416 GLU A O 1
ATOM 3172 N N . HIS A 1 417 ? 27.087 41.060 -75.519 1.00 79.44 417 HIS A N 1
ATOM 3173 C CA . HIS A 1 417 ? 28.449 40.663 -75.145 1.00 79.44 417 HIS A CA 1
ATOM 3174 C C . HIS A 1 417 ? 28.494 39.204 -74.653 1.00 79.44 417 HIS A C 1
ATOM 3176 O O . HIS A 1 417 ? 28.062 38.932 -73.525 1.00 79.44 417 HIS A O 1
ATOM 3182 N N . PRO A 1 418 ? 29.013 38.258 -75.462 1.00 69.62 418 PRO A N 1
ATOM 3183 C CA . PRO A 1 418 ? 29.041 36.838 -75.128 1.00 69.62 418 PRO A CA 1
ATOM 3184 C C . PRO A 1 418 ? 30.180 36.535 -74.149 1.00 69.62 418 PRO A C 1
ATOM 3186 O O . PRO A 1 418 ? 31.238 36.034 -74.521 1.00 69.62 418 PRO A O 1
ATOM 3189 N N . THR A 1 419 ? 29.967 36.865 -72.881 1.00 80.75 419 THR A N 1
ATOM 3190 C CA . THR A 1 419 ? 30.763 36.345 -71.766 1.00 80.75 419 THR A CA 1
ATOM 3191 C C . THR A 1 419 ? 30.096 35.087 -71.210 1.00 80.75 419 THR A C 1
ATOM 3193 O O . THR A 1 419 ? 28.875 34.925 -71.316 1.00 80.75 419 THR A O 1
ATOM 3196 N N . ASP A 1 420 ? 30.878 34.196 -70.596 1.00 69.69 420 ASP A N 1
ATOM 3197 C CA . ASP A 1 420 ? 30.369 32.937 -70.025 1.00 69.69 420 ASP A CA 1
ATOM 3198 C C . ASP A 1 420 ? 29.225 33.168 -69.020 1.00 69.69 420 ASP A C 1
ATOM 3200 O O . ASP A 1 420 ? 28.257 32.405 -68.975 1.00 69.69 420 ASP A O 1
ATOM 3204 N N . GLU A 1 421 ? 29.273 34.265 -68.262 1.00 66.19 421 GLU A N 1
ATOM 3205 C CA . GLU A 1 421 ? 28.218 34.646 -67.317 1.00 66.19 421 GLU A CA 1
ATOM 3206 C C . GLU A 1 421 ? 26.918 35.079 -67.999 1.00 66.19 421 GLU A C 1
ATOM 3208 O O . GLU A 1 421 ? 25.837 34.667 -67.567 1.00 66.19 421 GLU A O 1
ATOM 3213 N N . ASN A 1 422 ? 26.998 35.820 -69.105 1.00 71.00 422 ASN A N 1
ATOM 3214 C CA . ASN A 1 422 ? 25.815 36.257 -69.847 1.00 71.00 422 ASN A CA 1
ATOM 3215 C C . ASN A 1 422 ? 25.138 35.087 -70.578 1.00 71.00 422 ASN A C 1
ATOM 3217 O O . ASN A 1 422 ? 23.907 34.996 -70.608 1.00 71.00 422 ASN A O 1
ATOM 3221 N N . LEU A 1 423 ? 25.928 34.140 -71.096 1.00 64.12 423 LEU A N 1
ATOM 3222 C CA . LEU A 1 423 ? 25.419 32.908 -71.707 1.00 64.12 423 LEU A CA 1
ATOM 3223 C C . LEU A 1 423 ? 24.739 32.000 -70.670 1.00 64.12 423 LEU A C 1
ATOM 3225 O O . LEU A 1 423 ? 23.674 31.432 -70.936 1.00 64.12 423 LEU A O 1
ATOM 3229 N N . ARG A 1 424 ? 25.295 31.913 -69.454 1.00 69.38 424 ARG A N 1
ATOM 3230 C CA . ARG A 1 424 ? 24.695 31.147 -68.352 1.00 69.38 424 ARG A CA 1
ATOM 3231 C C . ARG A 1 424 ? 23.401 31.785 -67.836 1.00 69.38 424 ARG A C 1
ATOM 3233 O O . ARG A 1 424 ? 22.444 31.065 -67.547 1.00 69.38 424 ARG A O 1
ATOM 3240 N N . ALA A 1 425 ? 23.338 33.116 -67.762 1.00 73.12 425 ALA A N 1
ATOM 3241 C CA . ALA A 1 425 ? 22.135 33.851 -67.362 1.00 73.12 425 ALA A CA 1
ATOM 3242 C C . ALA A 1 425 ? 20.975 33.659 -68.359 1.00 73.12 425 ALA A C 1
ATOM 3244 O O . ALA A 1 425 ? 19.840 33.384 -67.955 1.00 73.12 425 ALA A O 1
ATOM 3245 N N . ALA A 1 426 ? 21.261 33.706 -69.663 1.00 70.75 426 ALA A N 1
ATOM 3246 C CA . ALA A 1 426 ? 20.265 33.458 -70.705 1.00 70.75 426 ALA A CA 1
ATOM 3247 C C . ALA A 1 426 ? 19.687 32.027 -70.632 1.00 70.75 426 ALA A C 1
ATOM 3249 O O . ALA A 1 426 ? 18.470 31.843 -70.718 1.00 70.75 426 ALA A O 1
ATOM 3250 N N . GLY A 1 427 ? 20.533 31.020 -70.377 1.00 69.25 427 GLY A N 1
ATOM 3251 C CA . GLY A 1 427 ? 20.101 29.627 -70.205 1.00 69.25 427 GLY A CA 1
ATOM 3252 C C . GLY A 1 427 ? 19.184 29.405 -68.993 1.00 69.25 427 GLY A C 1
ATOM 3253 O O . GLY A 1 427 ? 18.170 28.712 -69.096 1.00 69.25 427 GLY A O 1
ATOM 3254 N N . ME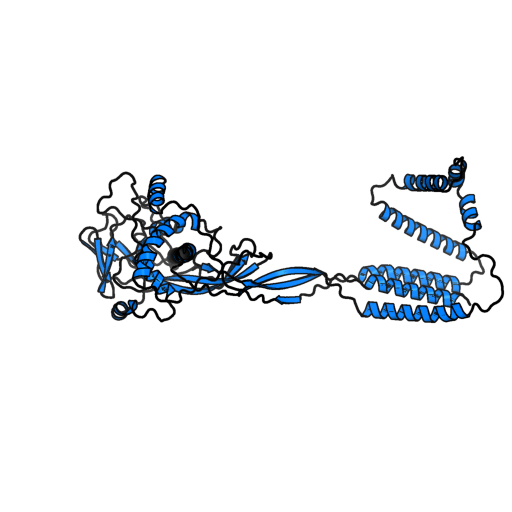T A 1 428 ? 19.480 30.044 -67.855 1.00 64.69 428 MET A N 1
ATOM 3255 C CA . MET A 1 428 ? 18.664 29.922 -66.635 1.00 64.69 428 MET A CA 1
ATOM 3256 C C . MET A 1 428 ? 17.285 30.592 -66.757 1.00 64.69 428 MET A C 1
ATOM 3258 O O . MET A 1 428 ? 16.311 30.124 -66.160 1.00 64.69 428 MET A O 1
ATOM 3262 N N . THR A 1 429 ? 17.170 31.641 -67.574 1.00 69.00 429 THR A N 1
ATOM 3263 C CA . THR A 1 429 ? 15.907 32.369 -67.798 1.00 69.00 429 THR A CA 1
ATOM 3264 C C . THR A 1 429 ? 14.900 31.536 -68.612 1.00 69.00 429 THR A C 1
ATOM 3266 O O . THR A 1 429 ? 13.690 31.592 -68.384 1.00 69.00 429 THR A O 1
ATOM 3269 N N . LEU A 1 430 ? 15.394 30.688 -69.522 1.00 61.66 430 LEU A N 1
ATOM 3270 C CA . LEU A 1 430 ? 14.580 29.745 -70.303 1.00 61.66 430 LEU A CA 1
ATOM 3271 C C . LEU A 1 430 ? 14.063 28.566 -69.462 1.00 61.66 430 LEU A C 1
ATOM 3273 O O . LEU A 1 430 ? 12.927 28.127 -69.653 1.00 61.66 430 LEU A O 1
ATOM 3277 N N . ALA A 1 431 ? 14.862 28.081 -68.507 1.00 55.50 431 ALA A N 1
ATOM 3278 C CA . ALA A 1 431 ? 14.483 26.979 -67.619 1.00 55.50 431 ALA A CA 1
ATOM 3279 C C . ALA A 1 431 ? 13.431 27.394 -66.568 1.00 55.50 431 ALA A C 1
ATOM 3281 O O . ALA A 1 431 ? 12.511 26.635 -66.265 1.00 55.50 431 ALA A O 1
ATOM 3282 N N . THR A 1 432 ? 13.512 28.623 -66.055 1.00 56.16 432 THR A N 1
ATOM 3283 C CA . THR A 1 432 ? 12.632 29.128 -64.983 1.00 56.16 432 THR A CA 1
ATOM 3284 C C . THR A 1 432 ? 11.209 29.443 -65.451 1.00 56.16 432 THR A C 1
ATOM 3286 O O . THR A 1 432 ? 10.254 29.228 -64.703 1.00 56.16 432 THR A O 1
ATOM 3289 N N . ARG A 1 433 ? 11.013 29.862 -66.711 1.00 58.88 433 ARG A N 1
ATOM 3290 C CA . ARG A 1 433 ? 9.680 30.223 -67.232 1.00 58.88 433 ARG A CA 1
ATOM 3291 C C . ARG A 1 433 ? 8.718 29.034 -67.369 1.00 58.88 433 ARG A C 1
ATOM 3293 O O . ARG A 1 433 ? 7.510 29.229 -67.279 1.00 58.88 433 ARG A O 1
ATOM 3300 N N . ARG A 1 434 ? 9.224 27.809 -67.564 1.00 55.34 434 ARG A N 1
ATOM 3301 C CA . ARG A 1 434 ? 8.393 26.587 -67.645 1.00 55.34 434 ARG A CA 1
ATOM 3302 C C . ARG A 1 434 ? 8.061 25.976 -66.278 1.00 55.34 434 ARG A C 1
ATOM 3304 O O . ARG A 1 434 ? 7.102 25.217 -66.194 1.00 55.34 434 ARG A O 1
ATOM 3311 N N . GLY A 1 435 ? 8.809 26.314 -65.226 1.00 50.06 435 GLY A N 1
ATOM 3312 C CA . GLY A 1 435 ? 8.605 25.769 -63.877 1.00 50.06 435 GLY A CA 1
ATOM 3313 C C . GLY A 1 435 ? 7.504 26.459 -63.064 1.00 50.06 435 GLY A C 1
ATOM 3314 O O . GLY A 1 435 ? 6.891 25.831 -62.211 1.00 50.06 435 GLY A O 1
ATOM 3315 N N . LEU A 1 436 ? 7.194 27.727 -63.348 1.00 49.72 436 LEU A N 1
ATOM 3316 C CA . LEU A 1 436 ? 6.322 28.567 -62.507 1.00 49.72 436 LEU A CA 1
ATOM 3317 C C . LEU A 1 436 ? 4.799 28.353 -62.682 1.00 49.72 436 LEU A C 1
ATOM 3319 O O . LEU A 1 436 ? 4.022 29.187 -62.231 1.00 49.72 436 LEU A O 1
ATOM 3323 N N . GLN A 1 437 ? 4.341 27.273 -63.329 1.00 54.75 437 GLN A N 1
ATOM 3324 C CA . GLN A 1 437 ? 2.903 27.041 -63.578 1.00 54.75 437 GLN A CA 1
ATOM 3325 C C . GLN A 1 437 ? 2.266 25.845 -62.845 1.00 54.75 437 GLN A C 1
ATOM 3327 O O . GLN A 1 437 ? 1.075 25.610 -63.044 1.00 54.75 437 GLN A O 1
ATOM 3332 N N . LYS A 1 438 ? 2.978 25.105 -61.981 1.00 43.22 438 LYS A N 1
ATOM 3333 C CA . LYS A 1 438 ? 2.360 24.059 -61.139 1.00 43.22 438 LYS A CA 1
ATOM 3334 C C . LYS A 1 438 ? 3.029 23.944 -59.769 1.00 43.22 438 LYS A C 1
ATOM 3336 O O . LYS A 1 438 ? 4.226 23.690 -59.698 1.00 43.22 438 LYS A O 1
ATOM 3341 N N . ASP A 1 439 ? 2.228 24.033 -58.707 1.00 50.59 439 ASP A N 1
ATOM 3342 C CA . ASP A 1 439 ? 2.643 23.786 -57.322 1.00 50.59 439 ASP A CA 1
ATOM 3343 C C . ASP A 1 439 ? 2.816 22.281 -57.057 1.00 50.59 439 ASP A C 1
ATOM 3345 O O . ASP A 1 439 ? 1.951 21.599 -56.510 1.00 50.59 439 ASP A O 1
ATOM 3349 N N . GLN A 1 440 ? 3.958 21.747 -57.477 1.00 54.50 440 GLN A N 1
ATOM 3350 C CA . GLN A 1 440 ? 4.541 20.511 -56.960 1.00 54.50 440 GLN A CA 1
ATOM 3351 C C . GLN A 1 440 ? 6.034 20.759 -56.720 1.00 54.50 440 GLN A C 1
ATOM 3353 O O . GLN A 1 440 ? 6.614 21.671 -57.309 1.00 54.50 440 GLN A O 1
ATOM 3358 N N . LEU A 1 441 ? 6.663 19.973 -55.836 1.00 58.41 441 LEU A N 1
ATOM 3359 C CA . LEU A 1 441 ? 8.095 20.091 -55.546 1.00 58.41 441 LEU A CA 1
ATOM 3360 C C . LEU A 1 441 ? 8.873 19.927 -56.863 1.00 58.41 441 LEU A C 1
ATOM 3362 O O . LEU A 1 441 ? 8.897 18.837 -57.438 1.00 58.41 441 LEU A O 1
ATOM 3366 N N . LEU A 1 442 ? 9.437 21.037 -57.351 1.00 53.00 442 LEU A N 1
ATOM 3367 C CA . LEU A 1 442 ? 9.836 21.251 -58.748 1.00 53.00 442 LEU A CA 1
ATOM 3368 C C . LEU A 1 442 ? 10.698 20.114 -59.313 1.00 53.00 442 LEU A C 1
ATOM 3370 O O . LEU A 1 442 ? 10.551 19.723 -60.470 1.00 53.00 442 LEU A O 1
ATOM 3374 N N . THR A 1 443 ? 11.556 19.557 -58.465 1.00 60.03 443 THR A N 1
ATOM 3375 C CA . THR A 1 443 ? 12.488 18.478 -58.778 1.00 60.03 443 THR A CA 1
ATOM 3376 C C . THR A 1 443 ? 11.765 17.188 -59.166 1.00 60.03 443 THR A C 1
ATOM 3378 O O . THR A 1 443 ? 12.067 16.607 -60.199 1.00 60.03 443 THR A O 1
ATOM 3381 N N . VAL A 1 444 ? 10.726 16.782 -58.428 1.00 62.22 444 VAL A N 1
ATOM 3382 C CA . VAL A 1 444 ? 10.049 15.491 -58.655 1.00 62.22 444 VAL A CA 1
ATOM 3383 C C . VAL A 1 444 ? 9.272 15.497 -59.971 1.00 62.22 444 VAL A C 1
ATOM 3385 O O . VAL A 1 444 ? 9.298 14.526 -60.725 1.00 62.22 444 VAL A O 1
ATOM 3388 N N . THR A 1 445 ? 8.603 16.605 -60.290 1.00 54.66 445 THR A N 1
ATOM 3389 C CA . THR A 1 445 ? 7.894 16.747 -61.569 1.00 54.66 445 THR A CA 1
ATOM 3390 C C . THR A 1 445 ? 8.834 16.898 -62.750 1.00 54.66 445 THR A C 1
ATOM 3392 O O . THR A 1 445 ? 8.553 16.355 -63.818 1.00 54.66 445 THR A O 1
ATOM 3395 N N . HIS A 1 446 ? 9.935 17.628 -62.565 1.00 67.00 446 HIS A N 1
ATOM 3396 C CA . HIS A 1 446 ? 10.951 17.805 -63.592 1.00 67.00 446 HIS A CA 1
ATOM 3397 C C . HIS A 1 446 ? 11.599 16.463 -63.944 1.00 67.00 446 HIS A C 1
ATOM 3399 O O . HIS A 1 446 ? 11.668 16.112 -65.120 1.00 67.00 446 HIS A O 1
ATOM 3405 N N . ASP A 1 447 ? 11.971 15.676 -62.937 1.00 63.62 447 ASP A N 1
ATOM 3406 C CA . ASP A 1 447 ? 12.646 14.395 -63.131 1.00 63.62 447 ASP A CA 1
ATOM 3407 C C . ASP A 1 447 ? 11.715 13.360 -63.772 1.00 63.62 447 ASP A C 1
ATOM 3409 O O . ASP A 1 447 ? 12.109 12.654 -64.701 1.00 63.62 447 ASP A O 1
ATOM 3413 N N . ASN A 1 448 ? 10.440 13.330 -63.370 1.00 62.22 448 ASN A N 1
ATOM 3414 C CA . ASN A 1 448 ? 9.464 12.410 -63.952 1.00 62.22 448 ASN A CA 1
ATOM 3415 C C . ASN A 1 448 ? 9.129 12.792 -65.409 1.00 62.22 448 ASN A C 1
ATOM 3417 O O . ASN A 1 448 ? 9.110 11.939 -66.295 1.00 62.22 448 ASN A O 1
ATOM 3421 N N . ALA A 1 449 ? 8.931 14.082 -65.702 1.00 62.47 449 ALA A N 1
ATOM 3422 C CA . ALA A 1 449 ? 8.668 14.547 -67.065 1.00 62.47 449 ALA A CA 1
ATOM 3423 C C . ALA A 1 449 ? 9.879 14.353 -67.995 1.00 62.47 449 ALA A C 1
ATOM 3425 O O . ALA A 1 449 ? 9.704 13.952 -69.148 1.00 62.47 449 ALA A O 1
ATOM 3426 N N . ALA A 1 450 ? 11.098 14.587 -67.499 1.00 67.06 450 ALA A N 1
ATOM 3427 C CA . ALA A 1 450 ? 12.330 14.327 -68.237 1.00 67.06 450 ALA A CA 1
ATOM 3428 C C . ALA A 1 450 ? 12.506 12.829 -68.536 1.00 67.06 450 ALA A C 1
ATOM 3430 O O . ALA A 1 450 ? 12.865 12.472 -69.660 1.00 67.06 450 ALA A O 1
ATOM 3431 N N . ALA A 1 451 ? 12.177 11.951 -67.582 1.00 66.44 451 ALA A N 1
ATOM 3432 C CA . ALA A 1 451 ? 12.212 10.504 -67.782 1.00 66.44 451 ALA A CA 1
ATOM 3433 C C . ALA A 1 451 ? 11.219 10.046 -68.866 1.00 66.44 451 ALA A C 1
ATOM 3435 O O . ALA A 1 451 ? 11.605 9.339 -69.800 1.00 66.44 451 ALA A O 1
ATOM 3436 N N . TRP A 1 452 ? 9.964 10.505 -68.812 1.00 62.62 452 TRP A N 1
ATOM 3437 C CA . TRP A 1 452 ? 8.956 10.174 -69.828 1.00 62.62 452 TRP A CA 1
ATOM 3438 C C . TRP A 1 452 ? 9.299 10.730 -71.213 1.00 62.62 452 TRP A C 1
ATOM 3440 O O . TRP A 1 452 ? 9.117 10.038 -72.217 1.00 62.62 452 TRP A O 1
ATOM 3450 N N . ALA A 1 453 ? 9.842 11.948 -71.284 1.00 66.81 453 ALA A N 1
ATOM 3451 C CA . ALA A 1 453 ? 10.316 12.529 -72.538 1.00 66.81 453 ALA A CA 1
ATOM 3452 C C . ALA A 1 453 ? 11.496 11.734 -73.123 1.00 66.81 453 ALA A C 1
ATOM 3454 O O . ALA A 1 453 ? 11.524 11.478 -74.329 1.00 66.81 453 ALA A O 1
ATOM 3455 N N . GLY A 1 454 ? 12.429 11.285 -72.276 1.00 68.69 454 GLY A N 1
ATOM 3456 C CA . GLY A 1 454 ? 13.542 10.421 -72.671 1.00 68.69 454 GLY A CA 1
ATOM 3457 C C . GLY A 1 454 ? 13.073 9.079 -73.238 1.00 68.69 454 GLY A C 1
ATOM 3458 O O . GLY A 1 454 ? 13.522 8.673 -74.310 1.00 68.69 454 GLY A O 1
ATOM 3459 N N . ILE A 1 455 ? 12.108 8.427 -72.579 1.00 64.62 455 ILE A N 1
ATOM 3460 C CA . ILE A 1 455 ? 11.507 7.168 -73.052 1.00 64.62 455 ILE A CA 1
ATOM 3461 C C . ILE A 1 455 ? 10.789 7.374 -74.391 1.00 64.62 455 ILE A C 1
ATOM 3463 O O . ILE A 1 455 ? 10.979 6.591 -75.323 1.00 64.62 455 ILE A O 1
ATOM 3467 N N . GLY A 1 456 ? 10.002 8.446 -74.519 1.00 68.62 456 GLY A N 1
ATOM 3468 C CA . GLY A 1 456 ? 9.302 8.780 -75.760 1.00 68.62 456 GLY A CA 1
ATOM 3469 C C . GLY A 1 456 ? 10.260 9.012 -76.931 1.00 68.62 456 GLY A C 1
ATOM 3470 O O . GLY A 1 456 ? 10.046 8.476 -78.018 1.00 68.62 456 GLY A O 1
ATOM 3471 N N . ALA A 1 457 ? 11.355 9.744 -76.706 1.00 68.62 457 ALA A N 1
ATOM 3472 C CA . ALA A 1 457 ? 12.383 9.979 -77.718 1.00 68.62 457 ALA A CA 1
ATOM 3473 C C . ALA A 1 457 ? 13.118 8.686 -78.118 1.00 68.62 457 ALA A C 1
ATOM 3475 O O . ALA A 1 457 ? 13.360 8.456 -79.305 1.00 68.62 457 ALA A O 1
ATOM 3476 N N . ALA A 1 458 ? 13.420 7.811 -77.153 1.00 65.12 458 ALA A N 1
ATOM 3477 C CA . ALA A 1 458 ? 14.048 6.517 -77.412 1.00 65.12 458 ALA A CA 1
ATOM 3478 C C . ALA A 1 458 ? 13.136 5.586 -78.230 1.00 65.12 458 ALA A C 1
ATOM 3480 O O . ALA A 1 458 ? 13.584 4.998 -79.214 1.00 65.12 458 ALA A O 1
ATOM 3481 N N . LEU A 1 459 ? 11.846 5.506 -77.885 1.00 64.56 459 LEU A N 1
ATOM 3482 C CA . LEU A 1 459 ? 10.859 4.713 -78.625 1.00 64.56 459 LEU A CA 1
ATOM 3483 C C . LEU A 1 459 ? 10.616 5.261 -80.033 1.00 64.56 459 LEU A C 1
ATOM 3485 O O . LEU A 1 459 ? 10.548 4.487 -80.986 1.00 64.56 459 LEU A O 1
ATOM 3489 N N . ALA A 1 460 ? 10.532 6.583 -80.192 1.00 69.25 460 ALA A N 1
ATOM 3490 C CA . ALA A 1 460 ? 10.398 7.210 -81.504 1.00 69.25 460 ALA A CA 1
ATOM 3491 C C . ALA A 1 460 ? 11.639 6.969 -82.384 1.00 69.25 460 ALA A C 1
ATOM 3493 O O . ALA A 1 460 ? 11.510 6.707 -83.581 1.00 69.25 460 ALA A O 1
ATOM 3494 N N . SER A 1 461 ? 12.838 7.002 -81.794 1.00 67.94 461 SER A N 1
ATOM 3495 C CA . SER A 1 461 ? 14.089 6.658 -82.480 1.00 67.94 461 SER A CA 1
ATOM 3496 C C . SER A 1 461 ? 14.108 5.189 -82.917 1.00 67.94 461 SER A C 1
ATOM 3498 O O . SER A 1 461 ? 14.380 4.901 -84.082 1.00 67.94 461 SER A O 1
ATOM 3500 N N . LEU A 1 462 ? 13.716 4.267 -82.030 1.00 64.12 462 LEU A N 1
ATOM 3501 C CA . LEU A 1 462 ? 13.588 2.838 -82.333 1.00 64.12 462 LEU A CA 1
ATOM 3502 C C . LEU A 1 462 ? 12.584 2.592 -83.471 1.00 64.12 462 LEU A C 1
ATOM 3504 O O . LEU A 1 462 ? 12.870 1.864 -84.420 1.00 64.12 462 LEU A O 1
ATOM 3508 N N . TRP A 1 463 ? 11.428 3.254 -83.408 1.00 75.25 463 TRP A N 1
ATOM 3509 C CA . TRP A 1 463 ? 10.383 3.170 -84.425 1.00 75.25 463 TRP A CA 1
ATOM 3510 C C . TRP A 1 463 ? 10.864 3.644 -85.797 1.00 75.25 463 TRP A C 1
ATOM 3512 O O . TRP A 1 463 ? 10.574 3.020 -86.818 1.00 75.25 463 TRP A O 1
ATOM 3522 N N . ASN A 1 464 ? 11.635 4.730 -85.830 1.00 71.19 464 ASN A N 1
ATOM 3523 C CA . ASN A 1 464 ? 12.204 5.243 -87.070 1.00 71.19 464 ASN A CA 1
ATOM 3524 C C . ASN A 1 464 ? 13.321 4.341 -87.616 1.00 71.19 464 ASN A C 1
ATOM 3526 O O . ASN A 1 464 ? 13.437 4.207 -88.832 1.00 71.19 464 ASN A O 1
ATOM 3530 N N . GLN A 1 465 ? 14.089 3.669 -86.754 1.00 65.94 465 GLN A N 1
ATOM 3531 C CA . GLN A 1 465 ? 15.098 2.693 -87.180 1.00 65.94 465 GLN A CA 1
ATOM 3532 C C . GLN A 1 465 ? 14.475 1.417 -87.768 1.00 65.94 465 GLN A C 1
ATOM 3534 O O . GLN A 1 465 ? 15.020 0.876 -88.725 1.00 65.94 465 GLN A O 1
ATOM 3539 N N . MET A 1 466 ? 13.296 0.990 -87.293 1.00 62.69 466 MET A N 1
ATOM 3540 C CA . MET A 1 466 ? 12.565 -0.156 -87.866 1.00 62.69 466 MET A CA 1
ATOM 3541 C C . MET A 1 466 ? 12.094 0.062 -89.315 1.00 62.69 466 MET A C 1
ATOM 3543 O O . MET A 1 466 ? 11.747 -0.900 -89.994 1.00 62.69 466 MET A O 1
ATOM 3547 N N . LYS A 1 467 ? 12.074 1.306 -89.812 1.00 72.12 467 LYS A N 1
ATOM 3548 C CA . LYS A 1 467 ? 11.683 1.613 -91.198 1.00 72.12 467 LYS A CA 1
ATOM 3549 C C . LYS A 1 467 ? 12.829 1.498 -92.208 1.00 72.12 467 LYS A C 1
ATOM 3551 O O . LYS A 1 467 ? 12.574 1.625 -93.403 1.00 72.12 467 LYS A O 1
ATOM 3556 N N . ILE A 1 468 ? 14.070 1.284 -91.761 1.00 73.75 468 ILE A N 1
ATOM 3557 C CA . ILE A 1 468 ? 15.241 1.196 -92.643 1.00 73.75 468 ILE A CA 1
ATOM 3558 C C . ILE A 1 468 ? 15.485 -0.287 -93.004 1.00 73.75 468 ILE A C 1
ATOM 3560 O O . ILE A 1 468 ? 15.779 -1.066 -92.093 1.00 73.75 468 ILE A O 1
ATOM 3564 N N . PRO A 1 469 ? 15.392 -0.694 -94.291 1.00 59.31 469 PRO A N 1
ATOM 3565 C CA . PRO A 1 469 ? 15.319 -2.107 -94.700 1.00 59.31 469 PRO A CA 1
ATOM 3566 C C . PRO A 1 469 ? 16.536 -3.006 -94.414 1.00 59.31 469 PRO A C 1
ATOM 3568 O O . PRO A 1 469 ? 16.391 -4.217 -94.513 1.00 59.31 469 PRO A O 1
ATOM 3571 N N . ASP A 1 470 ? 17.692 -2.464 -94.017 1.00 65.06 470 ASP A N 1
ATOM 3572 C CA . ASP A 1 470 ? 18.940 -3.233 -93.816 1.00 65.06 470 ASP A CA 1
ATOM 3573 C C . ASP A 1 470 ? 19.532 -3.087 -92.401 1.00 65.06 470 ASP A C 1
ATOM 3575 O O . ASP A 1 470 ? 20.741 -3.200 -92.184 1.00 65.06 470 ASP A O 1
ATOM 3579 N N . THR A 1 471 ? 18.701 -2.799 -91.396 1.00 58.94 471 THR A N 1
ATOM 3580 C CA . THR A 1 471 ? 19.196 -2.679 -90.018 1.00 58.94 471 THR A CA 1
ATOM 3581 C C . THR A 1 471 ? 19.517 -4.054 -89.407 1.00 58.94 471 THR A C 1
ATOM 3583 O O . THR A 1 471 ? 18.700 -4.976 -89.470 1.00 58.94 471 THR A O 1
ATOM 3586 N N . PRO A 1 472 ? 20.702 -4.238 -88.784 1.00 66.31 472 PRO A N 1
ATOM 3587 C CA . PRO A 1 472 ? 21.082 -5.507 -88.176 1.00 66.31 472 PRO A CA 1
ATOM 3588 C C . PRO A 1 472 ? 20.218 -5.774 -86.936 1.00 66.31 472 PRO A C 1
ATOM 3590 O O . PRO A 1 472 ? 20.476 -5.255 -85.850 1.00 66.31 472 PRO A O 1
ATOM 3593 N N . ILE A 1 473 ? 19.209 -6.630 -87.107 1.00 69.88 473 ILE A N 1
ATOM 3594 C CA . ILE A 1 473 ? 18.218 -7.059 -86.102 1.00 69.88 473 ILE A CA 1
ATOM 3595 C C . ILE A 1 473 ? 18.866 -7.420 -84.753 1.00 69.88 473 ILE A C 1
ATOM 3597 O O . ILE A 1 473 ? 18.320 -7.110 -83.697 1.00 69.88 473 ILE A O 1
ATOM 3601 N N . MET A 1 474 ? 20.069 -8.002 -84.772 1.00 63.44 474 MET A N 1
ATOM 3602 C CA . MET A 1 474 ? 20.806 -8.397 -83.564 1.00 63.44 474 MET A CA 1
ATOM 3603 C C . MET A 1 474 ? 21.208 -7.216 -82.669 1.00 63.44 474 MET A C 1
ATOM 3605 O O . MET A 1 474 ? 21.202 -7.349 -81.446 1.00 63.44 474 MET A O 1
ATOM 3609 N N . GLY A 1 475 ? 21.528 -6.053 -83.247 1.00 68.31 475 GLY A N 1
ATOM 3610 C CA . GLY A 1 475 ? 21.834 -4.852 -82.464 1.00 68.31 475 GLY A CA 1
ATOM 3611 C C . GLY A 1 475 ? 20.597 -4.322 -81.741 1.00 68.31 475 GLY A C 1
ATOM 3612 O O . GLY A 1 475 ? 20.658 -3.973 -80.565 1.00 68.31 475 GLY A O 1
ATOM 3613 N N . MET A 1 476 ? 19.446 -4.354 -82.415 1.00 66.69 476 MET A N 1
ATOM 3614 C CA . MET A 1 476 ? 18.175 -3.912 -81.845 1.00 66.69 476 MET A CA 1
ATOM 3615 C C . MET A 1 476 ? 17.686 -4.858 -80.740 1.00 66.69 476 MET A C 1
ATOM 3617 O O . MET A 1 476 ? 17.270 -4.400 -79.678 1.00 66.69 476 MET A O 1
ATOM 3621 N N . LEU A 1 477 ? 17.815 -6.173 -80.943 1.00 65.94 477 LEU A N 1
ATOM 3622 C CA . LEU A 1 477 ? 17.481 -7.189 -79.940 1.00 65.94 477 LEU A CA 1
ATOM 3623 C C . LEU A 1 477 ? 18.336 -7.043 -78.673 1.00 65.94 477 LEU A C 1
ATOM 3625 O O . LEU A 1 477 ? 17.826 -7.208 -77.565 1.00 65.94 477 LEU A O 1
ATOM 3629 N N . SER A 1 478 ? 19.608 -6.657 -78.820 1.00 62.25 478 SER A N 1
ATOM 3630 C CA . SER A 1 478 ? 20.493 -6.362 -77.690 1.00 62.25 478 SER A CA 1
ATOM 3631 C C . SER A 1 478 ? 20.021 -5.145 -76.881 1.00 62.25 478 SER A C 1
ATOM 3633 O O . SER A 1 478 ? 19.939 -5.235 -75.656 1.00 62.25 478 SER A O 1
ATOM 3635 N N . VAL A 1 479 ? 19.630 -4.046 -77.540 1.00 69.94 479 VAL A N 1
ATOM 3636 C CA . VAL A 1 479 ? 19.109 -2.840 -76.862 1.00 69.94 479 VAL A CA 1
ATOM 3637 C C . VAL A 1 479 ? 17.761 -3.106 -76.187 1.00 69.94 479 VAL A C 1
ATOM 3639 O O . VAL A 1 479 ? 17.516 -2.642 -75.075 1.00 69.94 479 VAL A O 1
ATOM 3642 N N . LEU A 1 480 ? 16.884 -3.881 -76.826 1.00 68.44 480 LEU A N 1
ATOM 3643 C CA . LEU A 1 480 ? 15.554 -4.175 -76.291 1.00 68.44 480 LEU A CA 1
ATOM 3644 C C . LEU A 1 480 ? 15.627 -5.120 -75.083 1.00 68.44 480 LEU A C 1
ATOM 3646 O O . LEU A 1 480 ? 14.944 -4.901 -74.085 1.00 68.44 480 LEU A O 1
ATOM 3650 N N . THR A 1 481 ? 16.527 -6.107 -75.133 1.00 68.81 481 THR A N 1
ATOM 3651 C CA . THR A 1 481 ? 16.837 -6.972 -73.984 1.00 68.81 481 THR A CA 1
ATOM 3652 C C . THR A 1 481 ? 17.420 -6.157 -72.827 1.00 68.81 481 THR A C 1
ATOM 3654 O O . THR A 1 481 ? 17.043 -6.370 -71.677 1.00 68.81 481 THR A O 1
ATOM 3657 N N . TYR A 1 482 ? 18.277 -5.174 -73.123 1.00 70.69 482 TYR A N 1
ATOM 3658 C CA . TYR A 1 482 ? 18.816 -4.252 -72.122 1.00 70.69 482 TYR A CA 1
ATOM 3659 C C . TYR A 1 482 ? 17.715 -3.423 -71.438 1.00 70.69 482 TYR A C 1
ATOM 3661 O O . TYR A 1 482 ? 17.642 -3.399 -70.211 1.00 70.69 482 TYR A O 1
ATOM 3669 N N . LEU A 1 483 ? 16.809 -2.801 -72.200 1.00 64.50 483 LEU A N 1
ATOM 3670 C CA . LEU A 1 483 ? 15.722 -1.994 -71.627 1.00 64.50 483 LEU A CA 1
ATOM 3671 C C . LEU A 1 483 ? 14.714 -2.836 -70.827 1.00 64.50 483 LEU A C 1
ATOM 3673 O O . LEU A 1 483 ? 14.257 -2.399 -69.772 1.00 64.50 483 LEU A O 1
ATOM 3677 N N . ALA A 1 484 ? 14.397 -4.052 -71.283 1.00 65.06 484 ALA A N 1
ATOM 3678 C CA . ALA A 1 484 ? 13.532 -4.973 -70.546 1.00 65.06 484 ALA A CA 1
ATOM 3679 C C . ALA A 1 484 ? 14.160 -5.407 -69.209 1.00 65.06 484 ALA A C 1
ATOM 3681 O O . ALA A 1 484 ? 13.461 -5.481 -68.196 1.00 65.06 484 ALA A O 1
ATOM 3682 N N . ALA A 1 485 ? 15.480 -5.625 -69.183 1.00 58.66 485 ALA A N 1
ATOM 3683 C CA . ALA A 1 485 ? 16.214 -5.913 -67.955 1.00 58.66 485 ALA A CA 1
ATOM 3684 C C . ALA A 1 485 ? 16.173 -4.721 -66.981 1.00 58.66 485 ALA A C 1
ATOM 3686 O O . ALA A 1 485 ? 15.855 -4.911 -65.807 1.00 58.66 485 ALA A O 1
ATOM 3687 N N . VAL A 1 486 ? 16.400 -3.490 -67.466 1.00 62.06 486 VAL A N 1
ATOM 3688 C CA . VAL A 1 486 ? 16.304 -2.253 -66.660 1.00 62.06 486 VAL A CA 1
ATOM 3689 C C . VAL A 1 486 ? 14.898 -2.055 -66.078 1.00 62.06 486 VAL A C 1
ATOM 3691 O O . VAL A 1 486 ? 14.767 -1.682 -64.914 1.00 62.06 486 VAL A O 1
ATOM 3694 N N . LEU A 1 487 ? 13.840 -2.352 -66.838 1.00 65.44 487 LEU A N 1
ATOM 3695 C CA . LEU A 1 487 ? 12.461 -2.251 -66.351 1.00 65.44 487 LEU A CA 1
ATOM 3696 C C . LEU A 1 487 ? 12.149 -3.293 -65.265 1.00 65.44 487 LEU A C 1
ATOM 3698 O O . LEU A 1 487 ? 11.605 -2.944 -64.218 1.00 65.44 487 LEU A O 1
ATOM 3702 N N . GLY A 1 488 ? 12.523 -4.559 -65.486 1.00 61.88 488 GLY A N 1
ATOM 3703 C CA . GLY A 1 488 ? 12.358 -5.622 -64.486 1.00 61.88 488 GLY A CA 1
ATOM 3704 C C . GLY A 1 488 ? 13.114 -5.318 -63.191 1.00 61.88 488 GLY A C 1
ATOM 3705 O O . GLY A 1 488 ? 12.616 -5.565 -62.091 1.00 61.88 488 GLY A O 1
ATOM 3706 N N . LEU A 1 489 ? 14.281 -4.691 -63.316 1.00 57.91 489 LEU A N 1
ATOM 3707 C CA . LEU A 1 489 ? 15.066 -4.215 -62.190 1.00 57.91 489 LEU A CA 1
ATOM 3708 C C . LEU A 1 489 ? 14.361 -3.107 -61.402 1.00 57.91 489 LEU A C 1
ATOM 3710 O O . LEU A 1 489 ? 14.304 -3.164 -60.179 1.00 57.91 489 LEU A O 1
ATOM 3714 N N . HIS A 1 490 ? 13.810 -2.105 -62.081 1.00 58.44 490 HIS A N 1
ATOM 3715 C CA . HIS A 1 490 ? 13.184 -0.974 -61.398 1.00 58.44 490 HIS A CA 1
ATOM 3716 C C . HIS A 1 490 ? 11.922 -1.383 -60.618 1.00 58.44 490 HIS A C 1
ATOM 3718 O O . HIS A 1 490 ? 11.603 -0.806 -59.575 1.00 58.44 490 HIS A O 1
ATOM 3724 N N . ILE A 1 491 ? 11.222 -2.408 -61.114 1.00 59.91 491 ILE A N 1
ATOM 3725 C CA . ILE A 1 491 ? 10.064 -3.007 -60.444 1.00 59.91 491 ILE A CA 1
ATOM 3726 C C . ILE A 1 491 ? 10.512 -3.841 -59.234 1.00 59.91 491 ILE A C 1
ATOM 3728 O O . ILE A 1 491 ? 9.901 -3.755 -58.171 1.00 59.91 491 ILE A O 1
ATOM 3732 N N . THR A 1 492 ? 11.598 -4.609 -59.357 1.00 52.97 492 THR A N 1
ATOM 3733 C CA . THR A 1 492 ? 12.076 -5.484 -58.271 1.00 52.97 492 THR A CA 1
ATOM 3734 C C . THR A 1 492 ? 12.835 -4.738 -57.173 1.00 52.97 492 THR A C 1
ATOM 3736 O O . THR A 1 492 ? 12.692 -5.103 -56.006 1.00 52.97 492 THR A O 1
ATOM 3739 N N . SER A 1 493 ? 13.547 -3.647 -57.480 1.00 56.28 493 SER A N 1
ATOM 3740 C CA . SER A 1 493 ? 14.246 -2.823 -56.478 1.00 56.28 493 SER A CA 1
ATOM 3741 C C . SER A 1 493 ? 13.294 -2.235 -55.434 1.00 56.28 493 SER A C 1
ATOM 3743 O O . SER A 1 493 ? 13.614 -2.202 -54.249 1.00 56.28 493 SER A O 1
ATOM 3745 N N . SER A 1 494 ? 12.081 -1.870 -55.856 1.00 51.97 494 SER A N 1
ATOM 3746 C CA . SER A 1 494 ? 11.032 -1.338 -54.979 1.00 51.97 494 SER A CA 1
ATOM 3747 C C . SER A 1 494 ? 10.471 -2.394 -54.012 1.00 51.97 494 SER A C 1
ATOM 3749 O O . SER A 1 494 ? 9.928 -2.045 -52.969 1.00 51.97 494 SER A O 1
ATOM 3751 N N . SER A 1 495 ? 10.617 -3.686 -54.335 1.00 52.56 495 SER A N 1
ATOM 3752 C CA . SER A 1 495 ? 10.106 -4.817 -53.542 1.00 52.56 495 SER A CA 1
ATOM 3753 C C . SER A 1 495 ? 11.123 -5.439 -52.572 1.00 52.56 495 SER A C 1
ATOM 3755 O O . SER A 1 495 ? 10.765 -6.337 -51.816 1.00 52.56 495 SER A O 1
ATOM 3757 N N . LEU A 1 496 ? 12.381 -4.975 -52.568 1.00 52.50 496 LEU A N 1
ATOM 3758 C CA . LEU A 1 496 ? 13.459 -5.541 -51.737 1.00 52.50 496 LEU A CA 1
ATOM 3759 C C . LEU A 1 496 ? 13.552 -4.942 -50.325 1.00 52.50 496 LEU A C 1
ATOM 3761 O O . LEU A 1 496 ? 14.277 -5.472 -49.484 1.00 52.50 496 LEU A O 1
ATOM 3765 N N . PHE A 1 497 ? 12.793 -3.887 -50.031 1.00 51.44 497 PHE A N 1
ATOM 3766 C CA . PHE A 1 497 ? 12.683 -3.338 -48.681 1.00 51.44 497 PHE A CA 1
ATOM 3767 C C . PHE A 1 497 ? 11.583 -4.075 -47.913 1.00 51.44 497 PHE A C 1
ATOM 3769 O O . PHE A 1 497 ? 10.426 -3.661 -47.897 1.00 51.44 497 PHE A O 1
ATOM 3776 N N . SER A 1 498 ? 11.941 -5.197 -47.289 1.00 48.00 498 SER A N 1
ATOM 3777 C CA . SER A 1 498 ? 11.076 -5.872 -46.320 1.00 48.00 498 SER A CA 1
ATOM 3778 C C . SER A 1 498 ? 11.535 -5.524 -44.908 1.00 48.00 498 SER A C 1
ATOM 3780 O O . SER A 1 498 ? 12.638 -5.874 -44.489 1.00 48.00 498 SER A O 1
ATOM 3782 N N . LEU A 1 499 ? 10.677 -4.809 -44.182 1.00 52.59 499 LEU A N 1
ATOM 3783 C CA . LEU A 1 499 ? 10.843 -4.536 -42.760 1.00 52.59 499 LEU A CA 1
ATOM 3784 C C . LEU A 1 499 ? 10.441 -5.793 -41.982 1.00 52.59 499 LEU A C 1
ATOM 3786 O O . LEU A 1 499 ? 9.256 -6.033 -41.761 1.00 52.59 499 LEU A O 1
ATOM 3790 N N . VAL A 1 500 ? 11.416 -6.609 -41.585 1.00 52.69 500 VAL A N 1
ATOM 3791 C CA . VAL A 1 500 ? 11.179 -7.728 -40.664 1.00 52.69 500 VAL A CA 1
ATOM 3792 C C . VAL A 1 500 ? 11.543 -7.264 -39.261 1.00 52.69 500 VAL A C 1
ATOM 3794 O O . VAL A 1 500 ? 12.711 -7.033 -38.976 1.00 52.69 500 VAL A O 1
ATOM 3797 N N . ALA A 1 501 ? 10.550 -7.092 -38.388 1.00 51.91 501 ALA A N 1
ATOM 3798 C CA . ALA A 1 501 ? 10.791 -6.717 -36.999 1.00 51.91 501 ALA A CA 1
ATOM 3799 C C . ALA A 1 501 ? 11.402 -7.899 -36.228 1.00 51.91 501 ALA A C 1
ATOM 3801 O O . ALA A 1 501 ? 10.790 -8.963 -36.141 1.00 51.91 501 ALA A O 1
ATOM 3802 N N . SER A 1 502 ? 12.578 -7.690 -35.639 1.00 53.28 502 SER A N 1
ATOM 3803 C CA . SER A 1 502 ? 13.224 -8.644 -34.732 1.00 53.28 502 SER A CA 1
ATOM 3804 C C . SER A 1 502 ? 13.335 -8.029 -33.336 1.00 53.28 502 SER A C 1
ATOM 3806 O O . SER A 1 502 ? 13.697 -6.862 -33.189 1.00 53.28 502 SER A O 1
ATOM 3808 N N . THR A 1 503 ? 13.013 -8.804 -32.301 1.00 52.12 503 THR A N 1
ATOM 3809 C CA . THR A 1 503 ? 13.140 -8.415 -30.889 1.00 52.12 503 THR A CA 1
ATOM 3810 C C . THR A 1 503 ? 14.468 -8.920 -30.328 1.00 52.12 503 THR A C 1
ATOM 3812 O O . THR A 1 503 ? 14.766 -10.111 -30.389 1.00 52.12 503 THR A O 1
ATOM 3815 N N . SER A 1 504 ? 15.276 -8.016 -29.770 1.00 52.84 504 SER A N 1
ATOM 3816 C CA . SER A 1 504 ? 16.516 -8.351 -29.059 1.00 52.84 504 SER A CA 1
ATOM 3817 C C . SER A 1 504 ? 16.478 -7.736 -27.662 1.00 52.84 504 SER A C 1
ATOM 3819 O O . SER A 1 504 ? 16.058 -6.590 -27.499 1.00 52.84 504 SER A O 1
ATOM 3821 N N . THR A 1 505 ? 16.888 -8.498 -26.649 1.00 50.12 505 THR A N 1
ATOM 3822 C CA . THR A 1 505 ? 16.879 -8.071 -25.243 1.00 50.12 505 THR A CA 1
ATOM 3823 C C . THR A 1 505 ? 18.318 -7.992 -24.741 1.00 50.12 505 THR A C 1
ATOM 3825 O O . THR A 1 505 ? 19.035 -8.992 -24.759 1.00 50.12 505 THR A O 1
ATOM 3828 N N . ARG A 1 506 ? 18.762 -6.809 -24.289 1.00 49.53 506 ARG A N 1
ATOM 3829 C CA . ARG A 1 506 ? 20.068 -6.627 -23.621 1.00 49.53 506 ARG A CA 1
ATOM 3830 C C . ARG A 1 506 ? 19.869 -6.168 -22.177 1.00 49.53 506 ARG A C 1
ATOM 3832 O O . ARG A 1 506 ? 19.218 -5.157 -21.930 1.00 49.53 506 ARG A O 1
ATOM 3839 N N . THR A 1 507 ? 20.479 -6.882 -21.238 1.00 48.25 507 THR A N 1
ATOM 3840 C CA . THR A 1 507 ? 20.468 -6.578 -19.799 1.00 48.25 507 THR A CA 1
ATOM 3841 C C . THR A 1 507 ? 21.765 -5.882 -19.384 1.00 48.25 507 THR A C 1
ATOM 3843 O O . THR A 1 507 ? 22.844 -6.418 -19.639 1.00 48.25 507 THR A O 1
ATOM 3846 N N . PHE A 1 508 ? 21.676 -4.726 -18.723 1.00 48.62 508 PHE A N 1
ATOM 3847 C CA . PHE A 1 508 ? 22.814 -4.046 -18.095 1.00 48.62 508 PHE A CA 1
ATOM 3848 C C . PHE A 1 508 ? 22.609 -3.998 -16.581 1.00 48.62 508 PHE A C 1
ATOM 3850 O O . PHE A 1 508 ? 21.603 -3.470 -16.107 1.00 48.62 508 PHE A O 1
ATOM 3857 N N . VAL A 1 509 ? 23.574 -4.538 -15.834 1.00 43.69 509 VAL A N 1
ATOM 3858 C CA . VAL A 1 509 ? 23.607 -4.445 -14.372 1.00 43.69 509 VAL A CA 1
ATOM 3859 C C . VAL A 1 509 ? 24.559 -3.315 -13.994 1.00 43.69 509 VAL A C 1
ATOM 3861 O O . VAL A 1 509 ? 25.749 -3.381 -14.293 1.00 43.69 509 VAL A O 1
ATOM 3864 N N . THR A 1 510 ? 24.027 -2.269 -13.374 1.00 45.25 510 THR A N 1
ATOM 3865 C CA . THR A 1 510 ? 24.797 -1.195 -12.747 1.00 45.25 510 THR A CA 1
ATOM 3866 C C . THR A 1 510 ? 24.741 -1.409 -11.239 1.00 45.25 510 THR A C 1
ATOM 3868 O O . THR A 1 510 ? 23.668 -1.400 -10.639 1.00 45.25 510 THR A O 1
ATOM 3871 N N . GLU A 1 511 ? 25.898 -1.656 -10.637 1.00 35.25 511 GLU A N 1
ATOM 3872 C CA . GLU A 1 511 ? 26.069 -1.834 -9.197 1.00 35.25 511 GLU A CA 1
ATOM 3873 C C . GLU A 1 511 ? 26.424 -0.476 -8.575 1.00 35.25 511 GLU A C 1
ATOM 3875 O O . GLU A 1 511 ? 27.426 0.121 -8.970 1.00 35.25 511 GLU A O 1
ATOM 3880 N N . THR A 1 512 ? 25.622 0.040 -7.632 1.00 42.16 512 THR A N 1
ATOM 3881 C CA . THR A 1 512 ? 25.941 1.310 -6.946 1.00 42.16 512 THR A CA 1
ATOM 3882 C C . THR A 1 512 ? 25.386 1.444 -5.522 1.00 42.16 512 THR A C 1
ATOM 3884 O O . THR A 1 512 ? 24.404 0.812 -5.135 1.00 42.16 512 THR A O 1
ATOM 3887 N N . GLN A 1 513 ? 26.101 2.291 -4.769 1.00 35.22 513 GLN A N 1
ATOM 3888 C CA . GLN A 1 513 ? 26.121 2.518 -3.320 1.00 35.22 513 GLN A CA 1
ATOM 3889 C C . GLN A 1 513 ? 24.862 3.175 -2.727 1.00 35.22 513 GLN A C 1
ATOM 3891 O O . GLN A 1 513 ? 24.083 3.817 -3.422 1.00 35.22 513 GLN A O 1
ATOM 3896 N N . SER A 1 514 ? 24.715 3.012 -1.409 1.00 32.38 514 SER A N 1
ATOM 3897 C CA . SER A 1 514 ? 23.628 3.514 -0.565 1.00 32.38 514 SER A CA 1
ATOM 3898 C C . SER A 1 514 ? 23.493 5.046 -0.528 1.00 32.38 514 SER A C 1
ATOM 3900 O O . SER A 1 514 ? 24.483 5.774 -0.535 1.00 32.38 514 SER A O 1
ATOM 3902 N N . LEU A 1 515 ? 22.232 5.462 -0.400 1.00 35.28 515 LEU A N 1
ATOM 3903 C CA . LEU A 1 515 ? 21.636 6.792 -0.209 1.00 35.28 515 LEU A CA 1
ATOM 3904 C C . LEU A 1 515 ? 22.463 7.910 0.474 1.00 35.28 515 LEU A C 1
ATOM 3906 O O . LEU A 1 515 ? 23.004 7.698 1.563 1.00 35.28 515 LEU A O 1
ATOM 3910 N N . PRO A 1 516 ? 22.400 9.152 -0.051 1.00 34.28 516 PRO A N 1
ATOM 3911 C CA . PRO A 1 516 ? 22.541 10.377 0.734 1.00 34.28 516 PRO A CA 1
ATOM 3912 C C . PRO A 1 516 ? 21.220 10.726 1.452 1.00 34.28 516 PRO A C 1
ATOM 3914 O O . PRO A 1 516 ? 20.141 10.589 0.884 1.00 34.28 516 PRO A O 1
ATOM 3917 N N . ALA A 1 517 ? 21.308 11.181 2.705 1.00 35.81 517 ALA A N 1
ATOM 3918 C CA . ALA A 1 517 ? 20.166 11.581 3.532 1.00 35.81 517 ALA A CA 1
ATOM 3919 C C . ALA A 1 517 ? 19.253 12.610 2.833 1.00 35.81 517 ALA A C 1
ATOM 3921 O O . ALA A 1 517 ? 19.746 13.496 2.128 1.00 35.81 517 ALA A O 1
ATOM 3922 N N . PHE A 1 518 ? 17.936 12.528 3.072 1.00 37.12 518 PHE A N 1
ATOM 3923 C CA . PHE A 1 518 ? 17.006 13.590 2.685 1.00 37.12 518 PHE A CA 1
ATOM 3924 C C . PHE A 1 518 ? 17.518 14.931 3.229 1.00 37.12 518 PHE A C 1
ATOM 3926 O O . PHE A 1 518 ? 17.953 14.990 4.386 1.00 37.12 518 PHE A O 1
ATOM 3933 N N . PRO A 1 519 ? 17.499 16.012 2.430 1.00 35.47 519 PRO A N 1
ATOM 3934 C CA . PRO A 1 519 ? 17.832 17.320 2.960 1.00 35.47 519 PRO A CA 1
ATOM 3935 C C . PRO A 1 519 ? 16.861 17.618 4.112 1.00 35.47 519 PRO A C 1
ATOM 3937 O O . PRO A 1 519 ? 15.653 17.435 3.938 1.00 35.47 519 PRO A O 1
ATOM 3940 N N . PRO A 1 520 ? 17.355 18.047 5.289 1.00 41.22 520 PRO A N 1
ATOM 3941 C CA . PRO A 1 520 ? 16.476 18.475 6.365 1.00 41.22 520 PRO A CA 1
ATOM 3942 C C . PRO A 1 520 ? 15.512 19.522 5.807 1.00 41.22 520 PRO A C 1
ATOM 3944 O O . PRO A 1 520 ? 15.913 20.377 5.013 1.00 41.22 520 PRO A O 1
ATOM 3947 N N . VAL A 1 521 ? 14.238 19.456 6.193 1.00 39.28 521 VAL A N 1
ATOM 3948 C CA . VAL A 1 521 ? 13.270 20.510 5.878 1.00 39.28 521 VAL A CA 1
ATOM 3949 C C . VAL A 1 521 ? 13.710 21.763 6.637 1.00 39.28 521 VAL A C 1
ATOM 3951 O O . VAL A 1 521 ? 13.344 21.983 7.790 1.00 39.28 521 VAL A O 1
ATOM 3954 N N . ILE A 1 522 ? 14.581 22.562 6.019 1.00 34.22 522 ILE A N 1
ATOM 3955 C CA . ILE A 1 522 ? 15.064 23.826 6.572 1.00 34.22 522 ILE A CA 1
ATOM 3956 C C . ILE A 1 522 ? 13.883 24.797 6.524 1.00 34.22 522 ILE A C 1
ATOM 3958 O O . ILE A 1 522 ? 13.587 25.372 5.479 1.00 34.22 522 ILE A O 1
ATOM 3962 N N . GLY A 1 523 ? 13.186 24.942 7.653 1.00 41.81 523 GLY A N 1
ATOM 3963 C CA . GLY A 1 523 ? 12.083 25.892 7.806 1.00 41.81 523 GLY A CA 1
ATOM 3964 C C . GLY A 1 523 ? 10.837 25.376 8.524 1.00 41.81 523 GLY A C 1
ATOM 3965 O O . GLY A 1 523 ? 9.878 26.136 8.611 1.00 41.81 523 GLY A O 1
ATOM 3966 N N . ALA A 1 524 ? 10.813 24.143 9.044 1.00 40.94 524 ALA A N 1
ATOM 3967 C CA . ALA A 1 524 ? 9.738 23.749 9.953 1.00 40.94 524 ALA A CA 1
ATOM 3968 C C . ALA A 1 524 ? 9.859 24.580 11.253 1.00 40.94 524 ALA A C 1
ATOM 3970 O O . ALA A 1 524 ? 10.904 24.499 11.905 1.00 40.94 524 ALA A O 1
ATOM 3971 N N . PRO A 1 525 ? 8.865 25.419 11.615 1.00 42.84 525 PRO A N 1
ATOM 3972 C CA . PRO A 1 525 ? 8.841 26.053 12.929 1.00 42.84 525 PRO A CA 1
ATOM 3973 C C . PRO A 1 525 ? 8.832 24.967 14.008 1.00 42.84 525 PRO A C 1
ATOM 3975 O O . PRO A 1 525 ? 8.385 23.846 13.754 1.00 42.84 525 PRO A O 1
ATOM 3978 N N . ASP A 1 526 ? 9.343 25.297 15.195 1.00 47.62 526 ASP A N 1
ATOM 3979 C CA . ASP A 1 526 ? 9.349 24.395 16.347 1.00 47.62 526 ASP A CA 1
ATOM 3980 C C . ASP A 1 526 ? 7.981 23.706 16.480 1.00 47.62 526 ASP A C 1
ATOM 3982 O O . ASP A 1 526 ? 6.938 24.355 16.372 1.00 47.62 526 ASP A O 1
ATOM 3986 N N . VAL A 1 527 ? 7.974 22.386 16.693 1.00 46.56 527 VAL A N 1
ATOM 3987 C CA . VAL A 1 527 ? 6.758 21.544 16.682 1.00 46.56 527 VAL A CA 1
ATOM 3988 C C . VAL A 1 527 ? 5.661 22.106 17.608 1.00 46.56 527 VAL A C 1
ATOM 3990 O O . VAL A 1 527 ? 4.471 21.973 17.322 1.00 46.56 527 VAL A O 1
ATOM 3993 N N . PHE A 1 528 ? 6.056 22.813 18.671 1.00 46.44 528 PHE A N 1
ATOM 3994 C CA . PHE A 1 528 ? 5.158 23.523 19.585 1.00 46.44 528 PHE A CA 1
ATOM 3995 C C . PHE A 1 528 ? 4.422 24.727 18.963 1.00 46.44 528 PHE A C 1
ATOM 3997 O O . PHE A 1 528 ? 3.234 24.914 19.232 1.00 46.44 528 PHE A O 1
ATOM 4004 N N . ASP A 1 529 ? 5.065 25.521 18.103 1.00 45.28 529 ASP A N 1
ATOM 4005 C CA . ASP A 1 529 ? 4.407 26.649 17.421 1.00 45.28 529 ASP A CA 1
ATOM 4006 C C . ASP A 1 529 ? 3.415 26.151 16.357 1.00 45.28 529 ASP A C 1
ATOM 4008 O O . ASP A 1 529 ? 2.350 26.741 16.151 1.00 45.28 529 ASP A O 1
ATOM 4012 N N . MET A 1 530 ? 3.705 25.005 15.733 1.00 41.09 530 MET A N 1
ATOM 4013 C CA . MET A 1 530 ? 2.827 24.391 14.736 1.00 41.09 530 MET A CA 1
ATOM 4014 C C . MET A 1 530 ? 1.551 23.793 15.356 1.00 41.09 530 MET A C 1
ATOM 4016 O O . MET A 1 530 ? 0.472 23.943 14.777 1.00 41.09 530 MET A O 1
ATOM 4020 N N . MET A 1 531 ? 1.635 23.206 16.560 1.00 40.66 531 MET A N 1
ATOM 4021 C CA . MET A 1 531 ? 0.451 22.746 17.309 1.00 40.66 531 MET A CA 1
ATOM 4022 C C . MET A 1 531 ? -0.530 23.891 17.606 1.00 40.66 531 MET A C 1
ATOM 4024 O O . MET A 1 531 ? -1.744 23.694 17.570 1.00 40.66 531 MET A O 1
ATOM 4028 N N . THR A 1 532 ? -0.018 25.103 17.838 1.00 47.66 532 THR A N 1
ATOM 4029 C CA . THR A 1 532 ? -0.845 26.280 18.147 1.00 47.66 532 THR A CA 1
ATOM 4030 C C . THR A 1 532 ? -1.516 26.863 16.895 1.00 47.66 532 THR A C 1
ATOM 4032 O O . THR A 1 532 ? -2.639 27.359 16.965 1.00 47.66 532 THR A O 1
ATOM 4035 N N . TYR A 1 533 ? -0.863 26.779 15.730 1.00 38.38 533 TYR A N 1
ATOM 4036 C CA . TYR A 1 533 ? -1.366 27.356 14.477 1.00 38.38 533 TYR A CA 1
ATOM 4037 C C . TYR A 1 533 ? -2.484 26.519 13.825 1.00 38.38 533 TYR A C 1
ATOM 4039 O O . TYR A 1 533 ? -3.459 27.069 13.307 1.00 38.38 533 TYR A O 1
ATOM 4047 N N . VAL A 1 534 ? -2.383 25.187 13.881 1.00 42.09 534 VAL A N 1
ATOM 4048 C CA . VAL A 1 534 ? -3.373 24.279 13.267 1.00 42.09 534 VAL A CA 1
ATOM 4049 C C . VAL A 1 534 ? -4.664 24.202 14.087 1.00 42.09 534 VAL A C 1
ATOM 4051 O O . VAL A 1 534 ? -5.749 24.167 13.512 1.00 42.09 534 VAL A O 1
ATOM 4054 N N . ALA A 1 535 ? -4.580 24.285 15.419 1.00 42.84 535 ALA A N 1
ATOM 4055 C CA . ALA A 1 535 ? -5.764 24.368 16.279 1.00 42.84 535 ALA A CA 1
ATOM 4056 C C . ALA A 1 535 ? -6.640 25.606 15.985 1.00 42.84 535 ALA A C 1
ATOM 4058 O O . ALA A 1 535 ? -7.830 25.598 16.273 1.00 42.84 535 ALA A O 1
ATOM 4059 N N . GLY A 1 536 ? -6.072 26.665 15.392 1.00 35.22 536 GLY A N 1
ATOM 4060 C CA . GLY A 1 536 ? -6.810 27.869 15.000 1.00 35.22 536 GLY A CA 1
ATOM 4061 C C . GLY A 1 536 ? -7.429 27.837 13.597 1.00 35.22 536 GLY A C 1
ATOM 4062 O O . GLY A 1 536 ? -8.085 28.808 13.225 1.00 35.22 536 GLY A O 1
ATOM 4063 N N . SER A 1 537 ? -7.195 26.788 12.797 1.00 34.44 537 SER A N 1
ATOM 4064 C CA . SER A 1 537 ? -7.588 26.738 11.375 1.00 34.44 537 SER A CA 1
ATOM 4065 C C . SER A 1 537 ? -8.580 25.626 10.996 1.00 34.44 537 SER A C 1
ATOM 4067 O O . SER A 1 537 ? -8.965 25.561 9.827 1.00 34.44 537 SER A O 1
ATOM 4069 N N . PHE A 1 538 ? -9.042 24.823 11.962 1.00 35.69 538 PHE A N 1
ATOM 4070 C CA . PHE A 1 538 ? -10.140 23.858 11.803 1.00 35.69 538 PHE A CA 1
ATOM 4071 C C . PHE A 1 538 ? -11.426 24.316 12.490 1.00 35.69 538 PHE A C 1
ATOM 4073 O O . PHE A 1 538 ? -11.339 24.805 13.641 1.00 35.69 538 PHE A O 1
#

Organism: NCBI:txid230812

Radius of gyration: 44.52 Å; chains: 1; bounding box: 76×60×131 Å